Protein AF-A0A3L6UUT8-F1 (afdb_monomer_lite)

Sequence (422 aa):
MDEWQFYNRRRMTEIHDIEVSAYELAKASGDAVDSTSMFLSPALQAEKEHLIQTAFGDWNKPHFFLFVKLLARYGRSNLAAIAREMVKPYDEVARYADTFFTRGSELTDWDKIRKSIEKGESKLLEIQRLADQTALKIKRYANPYDDLVINYQGKGGKLFTEEEDRLLLCLVHTYGYGSWEKIKREIHAAPVCAFDYYLRSRSAAELGRRCDALMRICEKDNVDFDLKEKKDAALQRELADQRDELAKRIADAKAELNRNQALVDEKIMKEAKKMQAAREAKRQKKETKADVDSAKVDDALPEPVREELRQMIAQSTDKEASTIALKFCAKHVKCQLSQVLAIIQLYAAPPPRKPRSAYVLFSLAKRNQVRASMPADTGIVDLMSRLTELWLDMSEADKAPWYEAQEVDKKRYDTELEEANP

Secondary structure (DSSP, 8-state):
--GGGT--HHHHHHHHHHHHHHHHHHHHTT----TT---S-HHHHHHHHHHHHHS-TT--HHHHHHHHHHHHHH-TT-HHHHHHHHT--HHHHHHHHHHHHHHGGGSTTHHHHHHHHHHHHHHHHHHHHHHHHHHHHHTT-SSHHHH------SS--TTS-HHHHHHHHHHHHHH-TT-HHHHHHHHHH-GGGTT-HHHHH--HHHHHHHHHHHHHHHHHHHHHHHHHHHHHHHHHHHHHHHHHHHHHHHHHHHHHHHHHHHHHHHHHHHHHHHHHHHHHHHHHHHHHHHHHH-SS---PPPHHHHHHHHHHHHH-----HHHHHHHHHHH-TT--HHHHHHHHHHHSPPPPP-PPPHHHHHHHHHHHHHHHTS-TT--HHHHHHHHHHHHHHS-HHHHHHHHHHHHHHHHHHHHHHHHH--

pLDDT: mean 87.12, std 13.43, range [32.03, 97.88]

InterPro domains:
  IPR001005 SANT/Myb domain [SM00717] (55-103)
  IPR001005 SANT/Myb domain [SM00717] (156-217)
  IPR001005 SANT/Myb domain [cd00167] (160-187)
  IPR009057 Homedomain-like superfamily [SSF46689] (58-106)
  IPR009057 Homedomain-like superfamily [SSF46689] (109-230)
  IPR009071 High mobility group box domain [PF00505] (352-418)
  IPR009071 High mobility group box domain [PS50118] (352-421)
  IPR009071 High mobility group box domain [SM00398] (351-422)
  IPR015195 SLIDE domain [PF09111] (111-221)
  IPR036910 High mobility group box domain superfamily [G3DSA:1.10.30.10] (350-422)
  IPR036910 High mobility group box domain superfamily [SSF47095] (350-418)
  IPR050342 High Mobility Group Box (HMGB) [PTHR48112] (260-421)

Organism: Aphanomyces astaci (NCBI:txid112090)

Radius of gyration: 58.0 Å; chains: 1; bounding box: 136×57×154 Å

Structure (mmCIF, N/CA/C/O backbone):
data_AF-A0A3L6UUT8-F1
#
_entry.id   AF-A0A3L6UUT8-F1
#
loop_
_atom_site.group_PDB
_atom_site.id
_atom_site.type_symbol
_atom_site.label_atom_id
_atom_site.label_alt_id
_atom_site.label_comp_id
_atom_site.label_asym_id
_atom_site.label_entity_id
_atom_site.label_seq_id
_atom_site.pdbx_PDB_ins_code
_atom_site.Cartn_x
_atom_site.Cartn_y
_atom_site.Cartn_z
_atom_site.occupancy
_atom_site.B_iso_or_equiv
_atom_site.auth_seq_id
_atom_site.auth_comp_id
_atom_site.auth_asym_id
_atom_site.auth_atom_id
_atom_site.pdbx_PDB_model_num
ATOM 1 N N . MET A 1 1 ? 33.388 0.978 -29.484 1.00 87.06 1 MET A N 1
ATOM 2 C CA . MET A 1 1 ? 33.189 0.102 -28.310 1.00 87.06 1 MET A CA 1
ATOM 3 C C . MET A 1 1 ? 32.734 0.962 -27.142 1.00 87.06 1 MET A C 1
ATOM 5 O O . MET A 1 1 ? 33.565 1.487 -26.401 1.00 87.06 1 MET A O 1
ATOM 9 N N . ASP A 1 2 ? 31.428 1.151 -26.997 1.00 92.44 2 ASP A N 1
ATOM 10 C CA . ASP A 1 2 ? 30.858 1.913 -25.884 1.00 92.44 2 ASP A CA 1
ATOM 11 C C . ASP A 1 2 ? 30.925 1.122 -24.568 1.00 92.44 2 ASP A C 1
ATOM 13 O O . ASP A 1 2 ? 31.079 -0.100 -24.569 1.00 92.44 2 ASP A O 1
ATOM 17 N N . GLU A 1 3 ? 30.859 1.816 -23.430 1.00 92.75 3 GLU A N 1
ATOM 18 C CA . GLU A 1 3 ? 31.049 1.197 -22.105 1.00 92.75 3 GLU A CA 1
ATOM 19 C C . GLU A 1 3 ? 29.908 0.231 -21.748 1.00 92.75 3 GLU A C 1
ATOM 21 O O . GLU A 1 3 ? 30.152 -0.848 -21.217 1.00 92.75 3 GLU A O 1
ATOM 26 N N . TRP A 1 4 ? 28.675 0.546 -22.157 1.00 94.38 4 TRP A N 1
ATOM 27 C CA . TRP A 1 4 ? 27.485 -0.285 -21.938 1.00 94.38 4 TRP A CA 1
ATOM 28 C C . TRP A 1 4 ? 27.415 -1.529 -22.833 1.00 94.38 4 TRP A C 1
ATOM 30 O O . TRP A 1 4 ? 26.493 -2.330 -22.685 1.00 94.38 4 TRP A O 1
ATOM 40 N N . GLN A 1 5 ? 28.351 -1.696 -23.771 1.00 96.06 5 GLN A N 1
ATOM 41 C CA . GLN A 1 5 ? 28.440 -2.888 -24.622 1.00 96.06 5 GLN A CA 1
ATOM 42 C C . GLN A 1 5 ? 29.333 -3.978 -24.005 1.00 96.06 5 GLN A C 1
ATOM 44 O O . GLN A 1 5 ? 29.367 -5.099 -24.510 1.00 96.06 5 GLN A O 1
ATOM 49 N N . PHE A 1 6 ? 30.060 -3.660 -22.925 1.00 95.50 6 PHE A N 1
ATOM 50 C CA . PHE A 1 6 ? 30.899 -4.588 -22.156 1.00 95.50 6 PHE A CA 1
ATOM 51 C C . PHE A 1 6 ? 31.916 -5.396 -22.986 1.00 95.50 6 PHE A C 1
ATOM 53 O O . PHE A 1 6 ? 32.244 -6.536 -22.651 1.00 95.50 6 PHE A O 1
ATOM 60 N N . TYR A 1 7 ? 32.488 -4.806 -24.040 1.00 94.50 7 TYR A N 1
ATOM 61 C CA . TYR A 1 7 ? 33.639 -5.399 -24.732 1.00 94.50 7 TYR A CA 1
ATOM 62 C C . TYR A 1 7 ? 34.819 -5.595 -23.769 1.00 94.50 7 TYR A C 1
ATOM 64 O O . TYR A 1 7 ? 35.060 -4.758 -22.896 1.00 94.50 7 TYR A O 1
ATOM 72 N N . ASN A 1 8 ? 35.612 -6.657 -23.953 1.00 92.44 8 ASN A N 1
ATOM 73 C CA . ASN A 1 8 ? 36.935 -6.747 -23.328 1.00 92.44 8 ASN A CA 1
ATOM 74 C C . ASN A 1 8 ? 37.883 -5.779 -24.051 1.00 92.44 8 ASN A C 1
ATOM 76 O O . ASN A 1 8 ? 38.634 -6.172 -24.942 1.00 92.44 8 ASN A O 1
ATOM 80 N N . ARG A 1 9 ? 37.793 -4.490 -23.704 1.00 89.75 9 ARG A N 1
ATOM 81 C CA . ARG A 1 9 ? 38.516 -3.407 -24.386 1.00 89.75 9 ARG A CA 1
ATOM 82 C C . ARG A 1 9 ? 40.015 -3.664 -24.428 1.00 89.75 9 ARG A C 1
ATOM 84 O O . ARG A 1 9 ? 40.610 -3.506 -25.481 1.00 89.75 9 ARG A O 1
ATOM 91 N N . ARG A 1 10 ? 40.594 -4.123 -23.314 1.00 91.69 10 ARG A N 1
ATOM 92 C CA . ARG A 1 10 ? 42.024 -4.428 -23.227 1.00 91.69 10 ARG A CA 1
ATOM 93 C C . ARG A 1 10 ? 42.433 -5.456 -24.279 1.00 91.69 10 ARG A C 1
ATOM 95 O O . ARG A 1 10 ? 43.293 -5.166 -25.100 1.00 91.69 10 ARG A O 1
ATOM 102 N N . ARG A 1 11 ? 41.792 -6.629 -24.284 1.00 94.56 11 ARG A N 1
ATOM 103 C CA . ARG A 1 11 ? 42.162 -7.703 -25.211 1.00 94.56 11 ARG A CA 1
ATOM 104 C C . ARG A 1 11 ? 41.832 -7.360 -26.665 1.00 94.56 11 ARG A C 1
ATOM 106 O O . ARG A 1 11 ? 42.598 -7.697 -27.558 1.00 94.56 11 ARG A O 1
ATOM 113 N N . MET A 1 12 ? 40.731 -6.648 -26.901 1.00 92.56 12 MET A N 1
ATOM 114 C CA . MET A 1 12 ? 40.365 -6.170 -28.238 1.00 92.56 12 MET A CA 1
ATOM 115 C C . MET A 1 12 ? 41.380 -5.166 -28.795 1.00 92.56 12 MET A C 1
ATOM 117 O O . MET A 1 12 ? 41.708 -5.251 -29.974 1.00 92.56 12 MET A O 1
ATOM 121 N N . THR A 1 13 ? 41.893 -4.248 -27.970 1.00 93.25 13 THR A N 1
ATOM 122 C CA . THR A 1 13 ? 42.969 -3.330 -28.369 1.00 93.25 13 THR A CA 1
ATOM 123 C C . THR A 1 13 ? 44.267 -4.090 -28.633 1.00 93.25 13 THR A C 1
ATOM 125 O O . THR A 1 13 ? 44.859 -3.885 -29.680 1.00 93.25 13 THR A O 1
ATOM 128 N N . GLU A 1 14 ? 44.655 -5.038 -27.770 1.00 95.00 14 GLU A N 1
ATOM 129 C CA . GLU A 1 14 ? 45.845 -5.878 -27.996 1.00 95.00 14 GLU A CA 1
ATOM 130 C C . GLU A 1 14 ? 45.783 -6.622 -29.344 1.00 95.00 14 GLU A C 1
ATOM 132 O O . GLU A 1 14 ? 46.748 -6.613 -30.103 1.00 95.00 14 GLU A O 1
ATOM 137 N N . ILE A 1 15 ? 44.644 -7.248 -29.669 1.00 93.88 15 ILE A N 1
ATOM 138 C CA . ILE A 1 15 ? 44.463 -7.944 -30.954 1.00 93.88 15 ILE A CA 1
ATOM 139 C C . ILE A 1 15 ? 44.485 -6.954 -32.127 1.00 93.88 15 ILE A C 1
ATOM 141 O O . ILE A 1 15 ? 45.060 -7.262 -33.170 1.00 93.88 15 ILE A O 1
ATOM 145 N N . HIS A 1 16 ? 43.886 -5.771 -31.967 1.00 92.56 16 HIS A N 1
ATOM 146 C CA . HIS A 1 16 ? 43.905 -4.727 -32.991 1.00 92.56 16 HIS A CA 1
ATOM 147 C C . HIS A 1 16 ? 45.323 -4.211 -33.266 1.00 92.56 16 HIS A C 1
ATOM 149 O O . HIS A 1 16 ? 45.702 -4.086 -34.425 1.00 92.56 16 HIS A O 1
ATOM 155 N N . ASP A 1 17 ? 46.130 -3.985 -32.231 1.00 94.38 17 ASP A N 1
ATOM 156 C CA . ASP A 1 17 ? 47.512 -3.519 -32.376 1.00 94.38 17 ASP A CA 1
ATOM 157 C C . ASP A 1 17 ? 48.386 -4.568 -33.086 1.00 94.38 17 ASP A C 1
ATOM 159 O O . ASP A 1 17 ? 49.227 -4.220 -33.920 1.00 94.38 17 ASP A O 1
ATOM 163 N N . ILE A 1 18 ? 48.156 -5.862 -32.814 1.00 93.81 18 ILE A N 1
ATOM 164 C CA . ILE A 1 18 ? 48.806 -6.971 -33.533 1.00 93.81 18 ILE A CA 1
ATOM 165 C C . ILE A 1 18 ? 48.411 -6.959 -35.017 1.00 93.81 18 ILE A C 1
ATOM 167 O O . ILE A 1 18 ? 49.279 -7.079 -35.881 1.00 93.81 18 ILE A O 1
ATOM 171 N N . GLU A 1 19 ? 47.120 -6.798 -35.317 1.00 91.94 19 GLU A N 1
ATOM 172 C CA . GLU A 1 19 ? 46.590 -6.730 -36.686 1.00 91.94 19 GLU A CA 1
ATOM 173 C C . GLU A 1 19 ? 47.180 -5.546 -37.465 1.00 91.94 19 GLU A C 1
ATOM 175 O O . GLU A 1 19 ? 47.635 -5.717 -38.596 1.00 91.94 19 GLU A O 1
ATOM 180 N N . VAL A 1 20 ? 47.233 -4.363 -36.842 1.00 91.56 20 VAL A N 1
ATOM 181 C CA . VAL A 1 20 ? 47.824 -3.148 -37.421 1.00 91.56 20 VAL A CA 1
ATOM 182 C C . VAL A 1 20 ? 49.320 -3.336 -37.670 1.00 91.56 20 VAL A C 1
ATOM 184 O O . VAL A 1 20 ? 49.788 -3.046 -38.768 1.00 91.56 20 VAL A O 1
ATOM 187 N N . SER A 1 21 ? 50.060 -3.887 -36.704 1.00 91.56 21 SER A N 1
ATOM 188 C CA . SER A 1 21 ? 51.503 -4.134 -36.848 1.00 91.56 21 SER A CA 1
ATOM 189 C C . SER A 1 21 ? 51.807 -5.115 -37.986 1.00 91.56 21 SER A C 1
ATOM 191 O O . SER A 1 21 ? 52.730 -4.901 -38.771 1.00 91.56 21 SER A O 1
ATOM 193 N N . ALA A 1 22 ? 51.017 -6.188 -38.108 1.00 88.94 22 ALA A N 1
ATOM 194 C CA . ALA A 1 22 ? 51.156 -7.167 -39.184 1.00 88.94 22 ALA A CA 1
ATOM 195 C C . ALA A 1 22 ? 50.825 -6.563 -40.561 1.00 88.94 22 ALA A C 1
ATOM 197 O O . ALA A 1 22 ? 51.526 -6.831 -41.539 1.00 88.94 22 ALA A O 1
ATOM 198 N N . TYR A 1 23 ? 49.803 -5.707 -40.630 1.00 89.19 23 TYR A N 1
ATOM 199 C CA . TYR A 1 23 ? 49.463 -4.949 -41.833 1.00 89.19 23 TYR A CA 1
ATOM 200 C C . TYR A 1 23 ? 50.581 -3.980 -42.250 1.00 89.19 23 TYR A C 1
ATOM 202 O O . TYR A 1 23 ? 50.955 -3.935 -43.424 1.00 89.19 23 TYR A O 1
ATOM 210 N N . GLU A 1 24 ? 51.141 -3.218 -41.307 1.00 89.56 24 GLU A N 1
ATOM 211 C CA . GLU A 1 24 ? 52.233 -2.278 -41.582 1.00 89.56 24 GLU A CA 1
ATOM 212 C C . GLU A 1 24 ? 53.485 -2.993 -42.098 1.00 89.56 24 GLU A C 1
ATOM 214 O O . GLU A 1 24 ? 54.117 -2.510 -43.041 1.00 89.56 24 GLU A O 1
ATOM 219 N N . LEU A 1 25 ? 53.802 -4.166 -41.540 1.00 88.31 25 LEU A N 1
ATOM 220 C CA . LEU A 1 25 ? 54.904 -5.005 -42.001 1.00 88.31 25 LEU A CA 1
ATOM 221 C C . LEU A 1 25 ? 54.686 -5.490 -43.443 1.00 88.31 25 LEU A C 1
ATOM 223 O O . LEU A 1 25 ? 55.562 -5.293 -44.280 1.00 88.31 25 LEU A O 1
ATOM 227 N N . ALA A 1 26 ? 53.510 -6.046 -43.759 1.00 86.38 26 ALA A N 1
ATOM 228 C CA . ALA A 1 26 ? 53.176 -6.507 -45.113 1.00 86.38 26 ALA A CA 1
ATOM 229 C C . ALA A 1 26 ? 53.244 -5.364 -46.144 1.00 86.38 26 ALA A C 1
ATOM 231 O O . ALA A 1 26 ? 53.819 -5.502 -47.226 1.00 86.38 26 ALA A O 1
ATOM 232 N N . LYS A 1 27 ? 52.733 -4.183 -45.772 1.00 86.94 27 LYS A N 1
ATOM 233 C CA . LYS A 1 27 ? 52.814 -2.974 -46.599 1.00 86.94 27 LYS A CA 1
ATOM 234 C C . LYS A 1 27 ? 54.262 -2.524 -46.827 1.00 86.94 27 LYS A C 1
ATOM 236 O O . LYS A 1 27 ? 54.598 -2.115 -47.936 1.00 86.94 27 LYS A O 1
ATOM 241 N N . ALA A 1 28 ? 55.112 -2.580 -45.800 1.00 87.38 28 ALA A N 1
ATOM 242 C CA . ALA A 1 28 ? 56.527 -2.217 -45.901 1.00 87.38 28 ALA A CA 1
ATOM 243 C C . ALA A 1 28 ? 57.342 -3.223 -46.736 1.00 87.38 28 ALA A C 1
ATOM 245 O O . ALA A 1 28 ? 58.278 -2.824 -47.426 1.00 87.38 28 ALA A O 1
ATOM 246 N N . SER A 1 29 ? 56.965 -4.504 -46.713 1.00 86.06 29 SER A N 1
ATOM 247 C CA . SER A 1 29 ? 57.565 -5.573 -47.521 1.00 86.06 29 SER A CA 1
ATOM 248 C C . SER A 1 29 ? 57.166 -5.537 -49.003 1.00 86.06 29 SER A C 1
ATOM 250 O O . SER A 1 29 ? 57.769 -6.246 -49.806 1.00 86.06 29 SER A O 1
ATOM 252 N N . GLY A 1 30 ? 56.212 -4.679 -49.387 1.00 78.69 30 GLY A N 1
ATOM 253 C CA . GLY A 1 30 ? 55.744 -4.541 -50.768 1.00 78.69 30 GLY A CA 1
ATOM 254 C C . GLY A 1 30 ? 54.714 -5.594 -51.182 1.00 78.69 30 GLY A C 1
ATOM 255 O O . GLY A 1 30 ? 54.461 -5.749 -52.378 1.00 78.69 30 GLY A O 1
ATOM 256 N N . ASP A 1 31 ? 54.116 -6.301 -50.219 1.00 77.75 31 ASP A N 1
ATOM 257 C CA . ASP A 1 31 ? 53.058 -7.269 -50.489 1.00 77.75 31 ASP A CA 1
ATOM 258 C C . ASP A 1 31 ? 51.802 -6.555 -51.011 1.00 77.75 31 ASP A C 1
ATOM 260 O O . ASP A 1 31 ? 51.437 -5.462 -50.564 1.00 77.75 31 ASP A O 1
ATOM 264 N N . ALA A 1 32 ? 51.114 -7.175 -51.973 1.00 73.12 32 ALA A N 1
ATOM 265 C CA . ALA A 1 32 ? 49.849 -6.664 -52.485 1.00 73.12 32 ALA A CA 1
ATOM 266 C C . ALA A 1 32 ? 48.763 -6.815 -51.410 1.00 73.12 32 ALA A C 1
ATOM 268 O O . ALA A 1 32 ? 48.206 -7.895 -51.214 1.00 73.12 32 ALA A O 1
ATOM 269 N N . VAL A 1 33 ? 48.475 -5.724 -50.703 1.00 76.31 33 VAL A N 1
ATOM 270 C CA . VAL A 1 33 ? 47.395 -5.673 -49.719 1.00 76.31 33 VAL A CA 1
ATOM 271 C C . VAL A 1 33 ? 46.068 -5.412 -50.432 1.00 76.31 33 VAL A C 1
ATOM 273 O O . VAL A 1 33 ? 45.851 -4.330 -50.977 1.00 76.31 33 VAL A O 1
ATOM 276 N N . ASP A 1 34 ? 45.180 -6.403 -50.415 1.00 73.12 34 ASP A N 1
ATOM 277 C CA . ASP A 1 34 ? 43.788 -6.295 -50.861 1.00 73.12 34 ASP A CA 1
ATOM 278 C C . ASP A 1 34 ? 42.843 -6.277 -49.643 1.00 73.12 34 ASP A C 1
ATOM 280 O O . ASP A 1 34 ? 43.190 -6.690 -48.538 1.00 73.12 34 ASP A O 1
ATOM 284 N N . SER A 1 35 ? 41.613 -5.821 -49.860 1.00 68.50 35 SER A N 1
ATOM 285 C CA . SER A 1 35 ? 40.460 -5.949 -48.970 1.00 68.50 35 SER A CA 1
ATOM 286 C C . SER A 1 35 ? 40.208 -7.366 -48.426 1.00 68.50 35 SER A C 1
ATOM 288 O O . SER A 1 35 ? 39.592 -7.494 -47.369 1.00 68.50 35 SER A O 1
ATOM 290 N N . THR A 1 36 ? 40.700 -8.417 -49.094 1.00 69.62 36 THR A N 1
ATOM 291 C CA . THR A 1 36 ? 40.561 -9.822 -48.663 1.00 69.62 36 THR A CA 1
ATOM 292 C C . THR A 1 36 ? 41.741 -10.325 -47.810 1.00 69.62 36 THR A C 1
ATOM 294 O O . THR A 1 36 ? 41.725 -11.461 -47.336 1.00 69.62 36 THR A O 1
ATOM 297 N N . SER A 1 37 ? 42.788 -9.520 -47.605 1.00 76.31 37 SER A N 1
ATOM 298 C CA . SER A 1 37 ? 43.981 -9.937 -46.859 1.00 76.31 37 SER A CA 1
ATOM 299 C C . SER A 1 37 ? 43.692 -10.089 -45.356 1.00 76.31 37 SER A C 1
ATOM 301 O O . SER A 1 37 ? 43.213 -9.163 -44.704 1.00 76.31 37 SER A O 1
ATOM 303 N N . MET A 1 38 ? 44.017 -11.257 -44.788 1.00 79.31 38 MET A N 1
ATOM 304 C CA . MET A 1 38 ? 43.925 -11.525 -43.346 1.00 79.31 38 MET A CA 1
ATOM 305 C C . MET A 1 38 ? 45.294 -11.357 -42.680 1.00 79.31 38 MET A C 1
ATOM 307 O O . MET A 1 38 ? 46.233 -12.080 -43.003 1.00 79.31 38 MET A O 1
ATOM 311 N N . PHE A 1 39 ? 45.392 -10.430 -41.725 1.00 85.31 39 PHE A N 1
ATOM 312 C CA . PHE A 1 39 ? 46.646 -10.097 -41.024 1.00 85.31 39 PHE A CA 1
ATOM 313 C C . PHE A 1 39 ? 46.777 -10.756 -39.646 1.00 85.31 39 PHE A C 1
ATOM 315 O O . PHE A 1 39 ? 47.834 -10.705 -39.021 1.00 85.31 39 PHE A O 1
ATOM 322 N N . LEU A 1 40 ? 45.707 -11.395 -39.173 1.00 89.94 40 LEU A N 1
ATOM 323 C CA . LEU A 1 40 ? 45.692 -12.156 -37.931 1.00 89.94 40 LEU A CA 1
ATOM 324 C C . LEU A 1 40 ? 45.882 -13.647 -38.203 1.00 89.94 40 LEU A C 1
ATOM 326 O O . LEU A 1 40 ? 45.413 -14.184 -39.207 1.00 89.94 40 LEU A O 1
ATOM 330 N N . SER A 1 41 ? 46.527 -14.338 -37.261 1.00 91.06 41 SER A N 1
ATOM 331 C CA . SER A 1 41 ? 46.564 -15.800 -37.285 1.00 91.06 41 SER A CA 1
ATOM 332 C C . SER A 1 41 ? 45.145 -16.370 -37.130 1.00 91.06 41 SER A C 1
ATOM 334 O O . SER A 1 41 ? 44.310 -15.742 -36.472 1.00 91.06 41 SER A O 1
ATOM 336 N N . PRO A 1 42 ? 44.853 -17.579 -37.652 1.00 91.94 42 PRO A N 1
ATOM 337 C CA . PRO A 1 42 ? 43.530 -18.192 -37.508 1.00 91.94 42 PRO A CA 1
ATOM 338 C C . PRO A 1 42 ? 43.053 -18.276 -36.050 1.00 91.94 42 PRO A C 1
ATOM 340 O O . PRO A 1 42 ? 41.876 -18.072 -35.767 1.00 91.94 42 PRO A O 1
ATOM 343 N N . ALA A 1 43 ? 43.979 -18.512 -35.114 1.00 92.50 43 ALA A N 1
ATOM 344 C CA . ALA A 1 43 ? 43.684 -18.539 -33.685 1.00 92.50 43 ALA A CA 1
ATOM 345 C C . ALA A 1 43 ? 43.280 -17.158 -33.136 1.00 92.50 43 ALA A C 1
ATOM 347 O O . ALA A 1 43 ? 42.288 -17.056 -32.418 1.00 92.50 43 ALA A O 1
ATOM 348 N N . LEU A 1 44 ? 44.006 -16.091 -33.496 1.00 92.44 44 LEU A N 1
ATOM 349 C CA . LEU A 1 44 ? 43.681 -14.725 -33.066 1.00 92.44 44 LEU A CA 1
ATOM 350 C C . LEU A 1 44 ? 42.404 -14.202 -33.728 1.00 92.44 44 LEU A C 1
ATOM 352 O O . LEU A 1 44 ? 41.642 -13.475 -33.095 1.00 92.44 44 LEU A O 1
ATOM 356 N N . GLN A 1 45 ? 42.139 -14.597 -34.975 1.00 92.56 45 GLN A N 1
ATOM 357 C CA . GLN A 1 45 ? 40.889 -14.268 -35.651 1.00 92.56 45 GLN A CA 1
ATOM 358 C C . GLN A 1 45 ? 39.689 -14.915 -34.945 1.00 92.56 45 GLN A C 1
ATOM 360 O O . GLN A 1 45 ? 38.699 -14.234 -34.684 1.00 92.56 45 GLN A O 1
ATOM 365 N N . ALA A 1 46 ? 39.792 -16.200 -34.585 1.00 93.75 46 ALA A N 1
ATOM 366 C CA . ALA A 1 46 ? 38.752 -16.896 -33.831 1.00 93.75 46 ALA A CA 1
ATOM 367 C C . ALA A 1 46 ? 38.542 -16.276 -32.436 1.00 93.75 46 ALA A C 1
ATOM 369 O O . ALA A 1 46 ? 37.406 -16.114 -31.994 1.00 93.75 46 ALA A O 1
ATOM 370 N N . GLU A 1 47 ? 39.622 -15.870 -31.757 1.00 94.25 47 GLU A N 1
ATOM 371 C CA . GLU A 1 47 ? 39.537 -15.159 -30.476 1.00 94.25 47 GLU A CA 1
ATOM 372 C C . GLU A 1 47 ? 38.829 -13.802 -30.623 1.00 94.25 47 GLU A C 1
ATOM 374 O O . GLU A 1 47 ? 37.926 -13.490 -29.844 1.00 94.25 47 GLU A O 1
ATOM 379 N N . LYS A 1 48 ? 39.191 -13.010 -31.642 1.00 92.44 48 LYS A N 1
ATOM 380 C CA . LYS A 1 48 ? 38.549 -11.726 -31.965 1.00 92.44 48 LYS A CA 1
ATOM 381 C C . LYS A 1 48 ? 37.052 -11.902 -32.198 1.00 92.44 48 LYS A C 1
ATOM 383 O O . LYS A 1 48 ? 36.252 -11.161 -31.631 1.00 92.44 48 LYS A O 1
ATOM 388 N N . GLU A 1 49 ? 36.671 -12.894 -32.997 1.00 93.44 49 GLU A N 1
ATOM 389 C CA . GLU A 1 49 ? 35.270 -13.195 -33.283 1.00 93.44 49 GLU A CA 1
ATOM 390 C C . GLU A 1 49 ? 34.512 -13.622 -32.018 1.00 93.44 49 GLU A C 1
ATOM 392 O O . GLU A 1 49 ? 33.441 -13.084 -31.734 1.00 93.44 49 GLU A O 1
ATOM 397 N N . HIS A 1 50 ? 35.103 -14.487 -31.192 1.00 93.88 50 HIS A N 1
ATOM 398 C CA . HIS A 1 50 ? 34.522 -14.894 -29.913 1.00 93.88 50 HIS A CA 1
ATOM 399 C C . HIS A 1 50 ? 34.324 -13.706 -28.950 1.00 93.88 50 HIS A C 1
ATOM 401 O O . HIS A 1 50 ? 33.271 -13.576 -28.317 1.00 93.88 50 HIS A O 1
ATOM 407 N N . LEU A 1 51 ? 35.304 -12.800 -28.848 1.00 92.56 51 LEU A N 1
ATOM 408 C CA . LEU A 1 51 ? 35.205 -11.591 -28.020 1.00 92.56 51 LEU A CA 1
ATOM 409 C C . LEU A 1 51 ? 34.113 -10.635 -28.512 1.00 92.56 51 LEU A C 1
ATOM 411 O O . LEU A 1 51 ? 33.435 -10.013 -27.692 1.00 92.56 51 LEU A O 1
ATOM 415 N N . ILE A 1 52 ? 33.920 -10.535 -29.830 1.00 92.00 52 ILE A N 1
ATOM 416 C CA . ILE A 1 52 ? 32.841 -9.744 -30.429 1.00 92.00 52 ILE A CA 1
ATOM 417 C C . ILE A 1 52 ? 31.477 -10.380 -30.135 1.00 92.00 52 ILE A C 1
ATOM 419 O O . ILE A 1 52 ? 30.566 -9.662 -29.727 1.00 92.00 52 ILE A O 1
ATOM 423 N N . GLN A 1 53 ? 31.344 -11.702 -30.284 1.00 89.81 53 GLN A N 1
ATOM 424 C CA . GLN A 1 53 ? 30.097 -12.438 -30.032 1.00 89.81 53 GLN A CA 1
ATOM 425 C C . GLN A 1 53 ? 29.678 -12.425 -28.554 1.00 89.81 53 GLN A C 1
ATOM 427 O O . GLN A 1 53 ? 28.488 -12.404 -28.244 1.00 89.81 53 GLN A O 1
ATOM 432 N N . THR A 1 54 ? 30.648 -12.431 -27.635 1.00 89.56 54 THR A N 1
ATOM 433 C CA . THR A 1 54 ? 30.388 -12.386 -26.185 1.00 89.56 54 THR A CA 1
ATOM 434 C C . THR A 1 54 ? 29.950 -10.9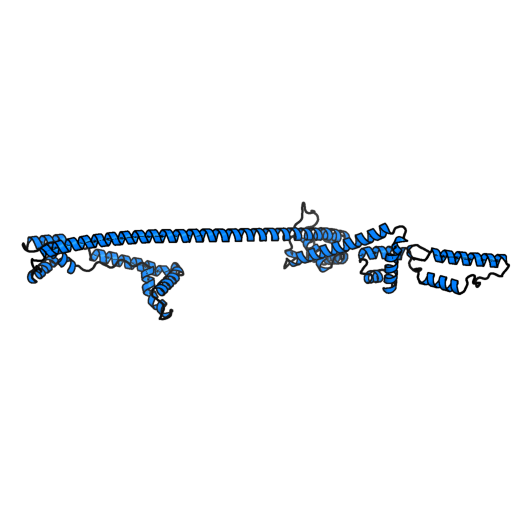89 -25.722 1.00 89.56 54 THR A C 1
ATOM 436 O O . THR A 1 54 ? 29.283 -10.852 -24.697 1.00 89.56 54 THR A O 1
ATOM 439 N N . ALA A 1 55 ? 30.319 -9.941 -26.463 1.00 93.44 55 ALA A N 1
ATOM 440 C CA . ALA A 1 55 ? 29.949 -8.564 -26.162 1.00 93.44 55 ALA A CA 1
ATOM 441 C C . ALA A 1 55 ? 28.526 -8.219 -26.637 1.00 93.44 55 ALA A C 1
ATOM 443 O O . ALA A 1 55 ? 27.885 -8.941 -27.397 1.00 93.44 55 ALA A O 1
ATOM 444 N N . PHE A 1 56 ? 28.025 -7.062 -26.208 1.00 95.50 56 PHE A N 1
ATOM 445 C CA . PHE A 1 56 ? 26.674 -6.598 -26.523 1.00 95.50 56 PHE A CA 1
ATOM 446 C C . PHE A 1 56 ? 26.692 -5.523 -27.612 1.00 95.50 56 PHE A C 1
ATOM 448 O O . PHE A 1 56 ? 26.271 -4.389 -27.387 1.00 95.50 56 PHE A O 1
ATOM 455 N N . GLY A 1 57 ? 27.193 -5.868 -28.802 1.00 92.62 57 GLY A N 1
ATOM 456 C CA . GLY A 1 57 ? 27.304 -4.932 -29.930 1.00 92.62 57 GLY A CA 1
ATOM 457 C C . GLY A 1 57 ? 25.976 -4.273 -30.324 1.00 92.62 57 GLY A C 1
ATOM 458 O O . GLY A 1 57 ? 25.937 -3.070 -30.582 1.00 92.62 57 GLY A O 1
ATOM 459 N N . ASP A 1 58 ? 24.872 -5.019 -30.241 1.00 92.00 58 ASP A N 1
ATOM 460 C CA . ASP A 1 58 ? 23.520 -4.550 -30.591 1.00 92.00 58 ASP A CA 1
ATOM 461 C C . ASP A 1 58 ? 22.867 -3.652 -29.518 1.00 92.00 58 ASP A C 1
ATOM 463 O O . ASP A 1 58 ? 21.740 -3.159 -29.673 1.00 92.00 58 ASP A O 1
ATOM 467 N N . TRP A 1 59 ? 23.554 -3.424 -28.394 1.00 95.75 59 TRP A N 1
ATOM 468 C CA . TRP A 1 59 ? 23.086 -2.543 -27.330 1.00 95.75 59 TRP A CA 1
ATOM 469 C C . TRP A 1 59 ? 23.557 -1.115 -27.578 1.00 95.75 59 TRP A C 1
ATOM 471 O O . TRP A 1 59 ? 24.705 -0.743 -27.337 1.00 95.75 59 TRP A O 1
ATOM 481 N N . ASN A 1 60 ? 22.630 -0.292 -28.061 1.00 95.19 60 ASN A N 1
ATOM 482 C CA . ASN A 1 60 ? 22.847 1.134 -28.249 1.00 95.19 60 ASN A CA 1
ATOM 483 C C . ASN A 1 60 ? 22.575 1.928 -26.955 1.00 95.19 60 ASN A C 1
ATOM 485 O O . ASN A 1 60 ? 21.998 1.434 -25.981 1.00 95.19 60 ASN A O 1
ATOM 489 N N . LYS A 1 61 ? 22.969 3.204 -26.966 1.00 95.44 61 LYS A N 1
ATOM 490 C CA . LYS A 1 61 ? 22.804 4.124 -25.833 1.00 95.44 61 LYS A CA 1
ATOM 491 C C . LYS A 1 61 ? 21.340 4.240 -25.347 1.00 95.44 61 LYS A C 1
ATOM 493 O O . LYS A 1 61 ? 21.124 4.156 -24.137 1.00 95.44 61 LYS A O 1
ATOM 498 N N . PRO A 1 62 ? 20.320 4.387 -26.223 1.00 96.50 62 PRO A N 1
ATOM 499 C CA . PRO A 1 62 ? 18.916 4.327 -25.808 1.00 96.50 62 PRO A CA 1
ATOM 500 C C . PRO A 1 62 ? 18.511 3.031 -25.092 1.00 96.50 62 PRO A C 1
ATOM 502 O O . PRO A 1 62 ? 17.842 3.109 -24.062 1.00 96.50 62 PRO A O 1
ATOM 505 N N . HIS A 1 63 ? 18.926 1.860 -25.590 1.00 96.88 63 HIS A N 1
ATOM 506 C CA . HIS A 1 63 ? 18.628 0.567 -24.961 1.00 96.88 63 HIS A CA 1
ATOM 507 C C . HIS A 1 63 ? 19.206 0.494 -23.550 1.00 96.88 63 HIS A C 1
ATOM 509 O O . HIS A 1 63 ? 18.503 0.087 -22.629 1.00 96.88 63 HIS A O 1
ATOM 515 N N . PHE A 1 64 ? 20.444 0.951 -23.364 1.00 97.38 64 PHE A N 1
ATOM 516 C CA . PHE A 1 64 ? 21.085 1.001 -22.054 1.00 97.38 64 PHE A CA 1
ATOM 517 C C . PHE A 1 64 ? 20.310 1.870 -21.052 1.00 97.38 64 PHE A C 1
ATOM 519 O O . PHE A 1 64 ? 19.953 1.407 -19.967 1.00 97.38 64 PHE A O 1
ATOM 526 N N . PHE A 1 65 ? 19.991 3.118 -21.410 1.00 96.94 65 PHE A N 1
ATOM 527 C CA . PHE A 1 65 ? 19.252 4.000 -20.500 1.00 96.94 65 PHE A CA 1
ATOM 528 C C . PHE A 1 65 ? 17.823 3.521 -20.247 1.00 96.94 65 PHE A C 1
ATOM 530 O O . PHE A 1 65 ? 17.317 3.675 -19.132 1.00 96.94 65 PHE A O 1
ATOM 537 N N . LEU A 1 66 ? 17.177 2.923 -21.252 1.00 97.56 66 LEU A N 1
ATOM 538 C CA . LEU A 1 66 ? 15.885 2.274 -21.073 1.00 97.56 66 LEU A CA 1
ATOM 539 C C . LEU A 1 66 ? 16.005 1.114 -20.081 1.00 97.56 66 LEU A C 1
ATOM 541 O O . LEU A 1 66 ? 15.251 1.083 -19.117 1.00 97.56 66 LEU A O 1
ATOM 545 N N . PHE A 1 67 ? 16.982 0.223 -20.243 1.00 97.88 67 PHE A N 1
ATOM 546 C CA . PHE A 1 67 ? 17.224 -0.892 -19.329 1.00 97.88 67 PHE A CA 1
ATOM 547 C C . PHE A 1 67 ? 17.420 -0.425 -17.880 1.00 97.88 67 PHE A C 1
ATOM 549 O O . PHE A 1 67 ? 16.716 -0.895 -16.987 1.00 97.88 67 PHE A O 1
ATOM 556 N N . VAL A 1 68 ? 18.277 0.576 -17.646 1.00 97.44 68 VAL A N 1
ATOM 557 C CA . VAL A 1 68 ? 18.484 1.172 -16.312 1.00 97.44 68 VAL A CA 1
ATOM 558 C C . VAL A 1 68 ? 17.182 1.752 -15.742 1.00 97.44 68 VAL A C 1
ATOM 560 O O . VAL A 1 68 ? 16.856 1.536 -14.573 1.00 97.44 68 VAL A O 1
ATOM 563 N N . LYS A 1 69 ? 16.401 2.465 -16.564 1.00 97.12 69 LYS A N 1
ATOM 564 C CA . LYS A 1 69 ? 15.097 3.014 -16.163 1.00 97.12 69 LYS A CA 1
ATOM 565 C C . LYS A 1 69 ? 14.104 1.908 -15.794 1.00 97.12 69 LYS A C 1
ATOM 567 O O . LYS A 1 69 ? 13.345 2.069 -14.840 1.00 97.12 69 LYS A O 1
ATOM 572 N N . LEU A 1 70 ? 14.090 0.807 -16.540 1.00 97.31 70 LEU A N 1
ATOM 573 C CA . LEU A 1 70 ? 13.184 -0.315 -16.312 1.00 97.31 70 LEU A CA 1
ATOM 574 C C . LEU A 1 70 ? 13.586 -1.144 -15.091 1.00 97.31 70 LEU A C 1
ATOM 576 O O . LEU A 1 70 ? 12.698 -1.556 -14.348 1.00 97.31 70 LEU A O 1
ATOM 580 N N . LEU A 1 71 ? 14.884 -1.292 -14.809 1.00 97.25 71 LEU A N 1
ATOM 581 C CA . LEU A 1 71 ? 15.372 -1.851 -13.544 1.00 97.25 71 LEU A CA 1
ATOM 582 C C . LEU A 1 71 ? 14.860 -1.047 -12.345 1.00 97.25 71 LEU A C 1
ATOM 584 O O . LEU A 1 71 ? 14.352 -1.625 -11.391 1.00 97.25 71 LEU A O 1
ATOM 588 N N . ALA A 1 72 ? 14.912 0.286 -12.413 1.00 95.69 72 ALA A N 1
ATOM 589 C CA . ALA A 1 72 ? 14.377 1.141 -11.352 1.00 95.69 72 ALA A CA 1
ATOM 590 C C . ALA A 1 72 ? 12.838 1.075 -11.227 1.00 95.69 72 ALA A C 1
ATOM 592 O O . ALA A 1 72 ? 12.297 1.375 -10.166 1.00 95.69 72 ALA A O 1
ATOM 593 N N . ARG A 1 73 ? 12.119 0.712 -12.298 1.00 93.69 73 ARG A N 1
ATOM 594 C CA . ARG A 1 73 ? 10.647 0.646 -12.328 1.00 93.69 73 ARG A CA 1
ATOM 595 C C . ARG A 1 73 ? 10.097 -0.703 -11.868 1.00 93.69 73 ARG A C 1
ATOM 597 O O . ARG A 1 73 ? 9.123 -0.730 -11.124 1.00 93.69 73 ARG A O 1
ATOM 604 N N . TYR A 1 74 ? 10.672 -1.798 -12.359 1.00 95.06 74 TYR A N 1
ATOM 605 C CA . TYR A 1 74 ? 10.184 -3.162 -12.129 1.00 95.06 74 TYR A CA 1
ATOM 606 C C . TYR A 1 74 ? 11.010 -3.941 -11.101 1.00 95.06 74 TYR A C 1
ATOM 608 O O . TYR A 1 74 ? 10.570 -4.998 -10.652 1.00 95.06 74 TYR A O 1
ATOM 616 N N . GLY A 1 75 ? 12.176 -3.419 -10.719 1.00 95.06 75 GLY A N 1
ATOM 617 C CA . GLY A 1 75 ? 13.140 -4.091 -9.857 1.00 95.06 75 GLY A CA 1
ATOM 618 C C . GLY A 1 75 ? 14.019 -5.087 -10.613 1.00 95.06 75 GLY A C 1
ATOM 619 O O . GLY A 1 75 ? 13.666 -5.584 -11.687 1.00 95.06 75 GLY A O 1
ATOM 620 N N . ARG A 1 76 ? 15.177 -5.410 -10.028 1.00 94.50 76 ARG A N 1
ATOM 621 C CA . 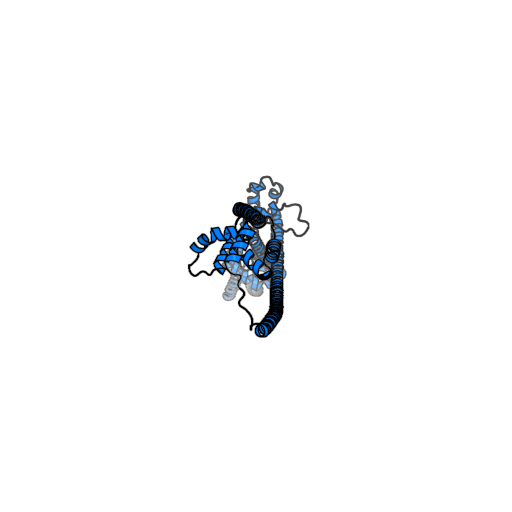ARG A 1 76 ? 16.168 -6.321 -10.627 1.00 94.50 76 ARG A CA 1
ATOM 622 C C . ARG A 1 76 ? 15.686 -7.764 -10.807 1.00 94.50 76 ARG A C 1
ATOM 624 O O . ARG A 1 76 ? 16.254 -8.495 -11.607 1.00 94.50 76 ARG A O 1
ATOM 631 N N . SER A 1 77 ? 14.652 -8.181 -10.075 1.00 93.12 77 SER A N 1
ATOM 632 C CA . SER A 1 77 ? 14.110 -9.544 -10.124 1.00 93.12 77 SER A CA 1
ATOM 633 C C . SER A 1 77 ? 13.133 -9.773 -11.280 1.00 93.12 77 SER A C 1
ATOM 635 O O . SER A 1 77 ? 12.989 -10.900 -11.748 1.00 93.12 77 SER A O 1
ATOM 637 N N . ASN A 1 78 ? 12.465 -8.728 -11.778 1.00 96.00 78 ASN A N 1
ATOM 638 C CA . ASN A 1 78 ? 11.415 -8.860 -12.789 1.00 96.00 78 ASN A CA 1
ATOM 639 C C . ASN A 1 78 ? 11.938 -8.600 -14.209 1.00 96.00 78 ASN A C 1
ATOM 641 O O . ASN A 1 78 ? 11.446 -7.737 -14.942 1.00 96.00 78 ASN A O 1
ATOM 645 N N . LEU A 1 79 ? 12.937 -9.384 -14.618 1.00 97.25 79 LEU A N 1
ATOM 646 C CA . LEU A 1 79 ? 13.549 -9.273 -15.945 1.00 97.25 79 LEU A CA 1
ATOM 647 C C . LEU A 1 79 ? 12.557 -9.568 -17.083 1.00 97.25 79 LEU A C 1
ATOM 649 O O . LEU A 1 79 ? 12.702 -9.033 -18.176 1.00 97.25 79 LEU A O 1
ATOM 653 N N . ALA A 1 80 ? 11.505 -10.352 -16.827 1.00 97.56 80 ALA A N 1
ATOM 654 C CA . ALA A 1 80 ? 10.461 -10.636 -17.811 1.00 97.56 80 ALA A CA 1
ATOM 655 C C . ALA A 1 80 ? 9.657 -9.381 -18.200 1.00 97.56 80 ALA A C 1
ATOM 657 O O . ALA A 1 80 ? 9.345 -9.185 -19.377 1.00 97.56 80 ALA A O 1
ATOM 658 N N . ALA A 1 81 ? 9.332 -8.510 -17.237 1.00 96.62 81 ALA A N 1
ATOM 659 C CA . ALA A 1 81 ? 8.682 -7.233 -17.529 1.00 96.62 81 ALA A CA 1
ATOM 660 C C . ALA A 1 81 ? 9.611 -6.285 -18.300 1.00 96.62 81 ALA A C 1
ATOM 662 O O . ALA A 1 81 ? 9.167 -5.636 -19.247 1.00 96.62 81 ALA A O 1
ATOM 663 N N . ILE A 1 82 ? 10.899 -6.265 -17.938 1.00 97.69 82 ILE A N 1
ATOM 664 C CA . ILE A 1 82 ? 11.923 -5.475 -18.631 1.00 97.69 82 ILE A CA 1
ATOM 665 C C . ILE A 1 82 ? 12.056 -5.938 -20.085 1.00 97.69 82 ILE A C 1
ATOM 667 O O . ILE A 1 82 ? 11.939 -5.121 -20.991 1.00 97.69 82 ILE A O 1
ATOM 671 N N . ALA A 1 83 ? 12.215 -7.243 -20.319 1.00 97.69 83 ALA A N 1
ATOM 672 C CA . ALA A 1 83 ? 12.336 -7.823 -21.655 1.00 97.69 83 ALA A CA 1
ATOM 673 C C . ALA A 1 83 ? 11.131 -7.499 -22.548 1.00 97.69 83 ALA A C 1
ATOM 675 O O . ALA A 1 83 ? 11.299 -7.094 -23.699 1.00 97.69 83 ALA A O 1
ATOM 676 N N . ARG A 1 84 ? 9.915 -7.580 -21.990 1.00 97.44 84 ARG A N 1
ATOM 677 C CA . ARG A 1 84 ? 8.681 -7.214 -22.696 1.00 97.44 84 ARG A CA 1
ATOM 678 C C . ARG A 1 84 ? 8.667 -5.747 -23.126 1.00 97.44 84 ARG A C 1
ATOM 680 O O . ARG A 1 84 ? 8.304 -5.465 -24.261 1.00 97.44 84 ARG A O 1
ATOM 687 N N . GLU A 1 85 ? 9.043 -4.821 -22.243 1.00 96.25 85 GLU A N 1
ATOM 688 C CA . GLU A 1 85 ? 9.029 -3.380 -22.550 1.00 96.25 85 GLU A CA 1
ATOM 689 C C . GLU A 1 85 ? 10.206 -2.955 -23.443 1.00 96.25 85 GLU A C 1
ATOM 691 O O . GLU A 1 85 ? 10.069 -2.028 -24.236 1.00 96.25 85 GLU A O 1
ATOM 696 N N . MET A 1 86 ? 11.337 -3.662 -23.376 1.00 95.38 86 MET A N 1
ATOM 697 C CA . MET A 1 86 ? 12.466 -3.471 -24.292 1.00 95.38 86 MET A CA 1
ATOM 698 C C . MET A 1 86 ? 12.258 -4.112 -25.666 1.00 95.38 86 MET A C 1
ATOM 700 O O . MET A 1 86 ? 13.045 -3.840 -26.569 1.00 95.38 86 MET A O 1
ATOM 704 N N . VAL A 1 87 ? 11.237 -4.963 -25.820 1.00 96.06 87 VAL A N 1
ATOM 705 C CA . VAL A 1 87 ? 10.994 -5.754 -27.036 1.00 96.06 87 VAL A CA 1
ATOM 706 C C . VAL A 1 87 ? 12.247 -6.563 -27.416 1.00 96.06 87 VAL A C 1
ATOM 708 O O . VAL A 1 87 ? 12.683 -6.593 -28.563 1.00 96.06 87 VAL A O 1
ATOM 711 N N . LYS A 1 88 ? 12.856 -7.207 -26.412 1.00 95.44 88 LYS A N 1
ATOM 712 C CA . LYS A 1 88 ? 14.029 -8.080 -26.561 1.00 95.44 88 LYS A CA 1
ATOM 713 C C . LYS A 1 88 ? 13.752 -9.460 -25.956 1.00 95.44 88 LYS A C 1
ATOM 715 O O . LYS A 1 88 ? 12.964 -9.551 -25.011 1.00 95.44 88 LYS A O 1
ATOM 720 N N . PRO A 1 89 ? 14.378 -10.536 -26.464 1.00 97.06 89 PRO A N 1
ATOM 721 C CA . PRO A 1 89 ? 14.260 -11.864 -25.871 1.00 97.06 89 PRO A CA 1
ATOM 722 C C . PRO A 1 89 ? 14.686 -11.868 -24.400 1.00 97.06 89 PRO A C 1
ATOM 724 O O . PRO A 1 89 ? 15.644 -11.192 -24.020 1.00 97.06 89 PRO A O 1
ATOM 727 N N . TYR A 1 90 ? 13.996 -12.662 -23.579 1.00 97.50 90 TYR A N 1
ATOM 728 C CA . TYR A 1 90 ? 14.302 -12.777 -22.151 1.00 97.50 90 TYR A CA 1
ATOM 729 C C . TYR A 1 90 ? 15.758 -13.188 -21.908 1.00 97.50 90 TYR A C 1
ATOM 731 O O . TYR A 1 90 ? 16.432 -12.550 -21.107 1.00 97.50 90 TYR A O 1
ATOM 739 N N . ASP A 1 91 ? 16.255 -14.181 -22.648 1.00 96.69 91 ASP A N 1
ATOM 740 C CA . ASP A 1 91 ? 17.615 -14.707 -22.479 1.00 96.69 91 ASP A CA 1
ATOM 741 C C . ASP A 1 91 ? 18.689 -13.648 -22.771 1.00 96.69 91 ASP A C 1
ATOM 743 O O . ASP A 1 91 ? 19.704 -13.577 -22.079 1.00 96.69 91 ASP A O 1
ATOM 747 N N . GLU A 1 92 ? 18.450 -12.773 -23.756 1.00 95.94 92 GLU A N 1
ATOM 748 C CA . GLU A 1 92 ? 19.353 -11.660 -24.069 1.00 95.94 92 GLU A CA 1
ATOM 749 C C . GLU A 1 92 ? 19.391 -10.648 -22.918 1.00 95.94 92 GLU A C 1
ATOM 751 O O . GLU A 1 92 ? 20.469 -10.242 -22.481 1.00 95.94 92 GLU A O 1
ATOM 756 N N . VAL A 1 93 ? 18.221 -10.267 -22.395 1.00 97.50 93 VAL A N 1
ATOM 757 C CA . VAL A 1 93 ? 18.110 -9.323 -21.273 1.00 97.50 93 VAL A CA 1
ATOM 758 C C . VAL A 1 93 ? 18.668 -9.922 -19.984 1.00 97.50 93 VAL A C 1
ATOM 760 O O . VAL A 1 93 ? 19.312 -9.207 -19.223 1.00 97.50 93 VAL A O 1
ATOM 763 N N . ALA A 1 94 ? 18.476 -11.220 -19.746 1.00 97.81 94 ALA A N 1
ATOM 764 C CA . ALA A 1 94 ? 19.033 -11.925 -18.598 1.00 97.81 94 ALA A CA 1
ATOM 765 C C . ALA A 1 94 ? 20.564 -11.973 -18.655 1.00 97.81 94 ALA A C 1
ATOM 767 O O . ALA A 1 94 ? 21.219 -11.605 -17.679 1.00 97.81 94 ALA A O 1
ATOM 768 N N . ARG A 1 95 ? 21.139 -12.319 -19.816 1.00 96.38 95 ARG A N 1
ATOM 769 C CA . ARG A 1 95 ? 22.594 -12.290 -20.037 1.00 96.38 95 ARG A CA 1
ATOM 770 C C . ARG A 1 95 ? 23.166 -10.882 -19.860 1.00 96.38 95 ARG A C 1
ATOM 772 O O . ARG A 1 95 ? 24.214 -10.712 -19.234 1.00 96.38 95 ARG A O 1
ATOM 779 N N . TYR A 1 96 ? 22.473 -9.871 -20.389 1.00 97.56 96 TYR A N 1
ATOM 780 C CA . TYR A 1 96 ? 22.867 -8.475 -20.216 1.00 97.56 96 TYR A CA 1
ATOM 781 C C . TYR A 1 96 ? 22.808 -8.046 -18.751 1.00 97.56 96 TYR A C 1
ATOM 783 O O . TYR A 1 96 ? 23.749 -7.426 -18.271 1.00 97.56 96 TYR A O 1
ATOM 791 N N . ALA A 1 97 ? 21.743 -8.399 -18.028 1.00 97.69 97 ALA A N 1
ATOM 792 C CA . ALA A 1 97 ? 21.579 -8.067 -16.617 1.00 97.69 97 ALA A CA 1
ATOM 793 C C . ALA A 1 97 ? 22.689 -8.675 -15.752 1.00 97.69 97 ALA A C 1
ATOM 795 O O . ALA A 1 97 ? 23.278 -7.962 -14.941 1.00 97.69 97 ALA A O 1
ATOM 796 N N . ASP A 1 98 ? 23.012 -9.954 -15.957 1.00 97.31 98 ASP A N 1
ATOM 797 C CA . ASP A 1 98 ? 24.101 -10.632 -15.248 1.00 97.31 98 ASP A CA 1
ATOM 798 C C . ASP A 1 98 ? 25.449 -9.930 -15.480 1.00 97.31 98 ASP A C 1
ATOM 800 O O . ASP A 1 98 ? 26.149 -9.564 -14.529 1.00 97.31 98 ASP A O 1
ATOM 804 N N . THR A 1 99 ? 25.758 -9.610 -16.742 1.00 96.75 99 THR A N 1
ATOM 805 C CA . THR A 1 99 ? 26.984 -8.873 -17.077 1.00 96.75 99 THR A CA 1
ATOM 806 C C . THR A 1 99 ? 26.967 -7.458 -16.503 1.00 96.75 99 THR A C 1
ATOM 808 O O . THR A 1 99 ? 27.967 -7.007 -15.953 1.00 96.75 99 THR A O 1
ATOM 811 N N . PHE A 1 100 ? 25.835 -6.760 -16.579 1.00 97.38 100 PHE A N 1
ATOM 812 C CA . PHE A 1 100 ? 25.665 -5.401 -16.076 1.00 97.38 100 PHE A CA 1
ATOM 813 C C . PHE A 1 100 ? 25.874 -5.313 -14.562 1.00 97.38 100 PHE A C 1
ATOM 815 O O . PHE A 1 100 ? 26.503 -4.369 -14.097 1.00 97.38 100 PHE A O 1
ATOM 822 N N . PHE A 1 101 ? 25.391 -6.282 -13.780 1.00 96.38 101 PHE A N 1
ATOM 823 C CA . PHE A 1 101 ? 25.615 -6.285 -12.332 1.00 96.38 101 PHE A CA 1
ATOM 824 C C . PHE A 1 101 ? 27.019 -6.763 -11.950 1.00 96.38 101 PHE A C 1
ATOM 826 O O . PHE A 1 101 ? 27.581 -6.249 -10.984 1.00 96.38 101 PHE A O 1
ATOM 833 N N . THR A 1 102 ? 27.609 -7.681 -12.721 1.00 96.25 102 THR A N 1
ATOM 834 C CA . THR A 1 102 ? 28.964 -8.200 -12.470 1.00 96.25 102 THR A CA 1
ATOM 835 C C . THR A 1 102 ? 30.051 -7.194 -12.851 1.00 96.25 102 THR A C 1
ATOM 837 O O . THR A 1 102 ? 31.007 -6.994 -12.106 1.00 96.25 102 THR A O 1
ATOM 840 N N . ARG A 1 103 ? 29.903 -6.542 -14.008 1.00 96.19 103 ARG A N 1
ATOM 841 C CA . ARG A 1 103 ? 30.891 -5.636 -14.622 1.00 96.19 103 ARG A CA 1
ATOM 842 C C . ARG A 1 103 ? 30.454 -4.172 -14.619 1.00 96.19 103 ARG A C 1
ATOM 844 O O . ARG A 1 103 ? 31.103 -3.327 -15.226 1.00 96.19 103 ARG A O 1
ATOM 851 N N . GLY A 1 104 ? 29.375 -3.840 -13.915 1.00 94.62 104 GLY A N 1
ATOM 852 C CA . GLY A 1 104 ? 28.820 -2.488 -13.868 1.00 94.62 104 GLY A CA 1
ATOM 853 C C . GLY A 1 104 ? 29.799 -1.425 -13.375 1.00 94.62 104 GLY A C 1
ATOM 854 O O . GLY A 1 104 ? 29.719 -0.284 -13.815 1.00 94.62 104 GLY A O 1
ATOM 855 N N . SER A 1 105 ? 30.774 -1.798 -12.539 1.00 95.62 105 SER A N 1
ATOM 856 C CA . SER A 1 105 ? 31.844 -0.905 -12.072 1.00 95.62 105 SER A CA 1
ATOM 857 C C . SER A 1 105 ? 32.780 -0.406 -13.177 1.00 95.62 105 SER A C 1
ATOM 859 O O . SER A 1 105 ? 33.539 0.526 -12.937 1.00 95.62 105 SER A O 1
ATOM 861 N N . GLU A 1 106 ? 32.751 -1.009 -14.370 1.00 94.25 106 GLU A N 1
ATOM 862 C CA . GLU A 1 106 ? 33.474 -0.515 -15.550 1.00 94.25 106 GLU A CA 1
ATOM 863 C C . GLU A 1 106 ? 32.821 0.736 -16.162 1.00 94.25 106 GLU A C 1
ATOM 865 O O . GLU A 1 106 ? 33.450 1.423 -16.966 1.00 94.25 106 GLU A O 1
ATOM 870 N N . LEU A 1 107 ? 31.566 1.031 -15.799 1.00 95.19 107 LEU A N 1
ATOM 871 C CA . LEU A 1 107 ? 30.821 2.188 -16.286 1.00 95.19 107 LEU A CA 1
ATOM 872 C C . LEU A 1 107 ? 31.226 3.452 -15.524 1.00 95.19 107 LEU A C 1
ATOM 874 O O . LEU A 1 107 ? 31.261 3.465 -14.293 1.00 95.19 107 LEU A O 1
ATOM 878 N N . THR A 1 108 ? 31.419 4.549 -16.257 1.00 94.38 108 THR A N 1
ATOM 879 C CA . THR A 1 108 ? 31.856 5.840 -15.699 1.00 94.38 108 THR A CA 1
ATOM 880 C C . THR A 1 108 ? 30.922 6.348 -14.587 1.00 94.38 108 THR A C 1
ATOM 882 O O . THR A 1 108 ? 31.381 6.827 -13.553 1.00 94.38 108 THR A O 1
ATOM 885 N N . ASP A 1 109 ? 29.605 6.192 -14.764 1.00 94.31 109 ASP A N 1
ATOM 886 C CA . ASP A 1 109 ? 28.564 6.670 -13.837 1.00 94.31 109 ASP A CA 1
ATOM 887 C C . ASP A 1 109 ? 27.957 5.553 -12.954 1.00 94.31 109 ASP A C 1
ATOM 889 O O . ASP A 1 109 ? 26.817 5.673 -12.483 1.00 94.31 109 ASP A O 1
ATOM 893 N N . TRP A 1 110 ? 28.683 4.452 -12.714 1.00 96.88 110 TRP A N 1
ATOM 894 C CA . TRP A 1 110 ? 28.151 3.268 -12.019 1.00 96.88 110 TRP A CA 1
ATOM 895 C C . TRP A 1 110 ? 27.466 3.580 -10.685 1.00 96.88 110 TRP A C 1
ATOM 897 O O . TRP A 1 110 ? 26.331 3.162 -10.456 1.00 96.88 110 TRP A O 1
ATOM 907 N N . ASP A 1 111 ? 28.107 4.363 -9.814 1.00 97.00 111 ASP A N 1
ATOM 908 C CA . ASP A 1 111 ? 27.558 4.682 -8.492 1.00 97.00 111 ASP A CA 1
ATOM 909 C C . ASP A 1 111 ? 26.218 5.421 -8.573 1.00 97.00 111 ASP A C 1
ATOM 911 O O . ASP A 1 111 ? 25.321 5.195 -7.754 1.00 97.00 111 ASP A O 1
ATOM 915 N N . LYS A 1 112 ? 26.063 6.301 -9.566 1.00 97.00 112 LYS A N 1
ATOM 916 C CA . LYS A 1 112 ? 24.827 7.052 -9.802 1.00 97.00 112 LYS A CA 1
ATOM 917 C C . LYS A 1 112 ? 23.733 6.139 -10.347 1.00 97.00 112 LYS A C 1
ATOM 919 O O . LYS A 1 112 ? 22.593 6.218 -9.888 1.00 97.00 112 LYS A O 1
ATOM 924 N N . ILE A 1 113 ? 24.082 5.264 -11.290 1.00 97.12 113 ILE A N 1
ATOM 925 C CA . ILE A 1 113 ? 23.175 4.270 -11.870 1.00 97.12 113 ILE A CA 1
ATOM 926 C C . ILE A 1 113 ? 22.675 3.310 -10.786 1.00 97.12 113 ILE A C 1
ATOM 928 O O . ILE A 1 113 ? 21.463 3.177 -10.604 1.00 97.12 113 ILE A O 1
ATOM 932 N N . ARG A 1 114 ? 23.588 2.720 -10.003 1.00 97.00 114 ARG A N 1
ATOM 933 C CA . ARG A 1 114 ? 23.268 1.809 -8.897 1.00 97.00 114 ARG A CA 1
ATOM 934 C C . ARG A 1 114 ? 22.325 2.465 -7.889 1.00 97.00 114 ARG A C 1
ATOM 936 O O . ARG A 1 114 ? 21.258 1.920 -7.619 1.00 97.00 114 ARG A O 1
ATOM 943 N N . LYS A 1 115 ? 22.654 3.672 -7.407 1.00 97.19 115 LYS A N 1
ATOM 944 C CA . LYS A 1 115 ? 21.795 4.421 -6.468 1.00 97.19 115 LYS A CA 1
ATOM 945 C C . LYS A 1 115 ? 20.415 4.733 -7.051 1.00 97.19 115 LYS A C 1
ATOM 947 O O . LYS A 1 115 ? 19.426 4.733 -6.323 1.00 97.19 115 LYS A O 1
ATOM 952 N N . SER A 1 116 ? 20.326 5.013 -8.353 1.00 97.06 116 SER A N 1
ATOM 953 C CA . SER A 1 116 ? 19.041 5.248 -9.021 1.00 97.06 116 SER A CA 1
ATOM 954 C C . SER A 1 116 ? 18.175 3.986 -9.063 1.00 97.06 116 SER A C 1
ATOM 956 O O . SER A 1 116 ? 16.962 4.088 -8.878 1.00 97.06 116 SER A O 1
ATOM 958 N N . ILE A 1 117 ? 18.781 2.817 -9.291 1.00 96.88 117 ILE A N 1
ATOM 959 C CA . ILE A 1 117 ? 18.085 1.522 -9.281 1.00 96.88 117 ILE A CA 1
ATOM 960 C C . ILE A 1 117 ? 17.603 1.199 -7.862 1.00 96.88 117 ILE A C 1
ATOM 962 O O . ILE A 1 117 ? 16.415 0.957 -7.673 1.00 96.88 117 ILE A O 1
ATOM 966 N N . GLU A 1 118 ? 18.479 1.302 -6.859 1.00 96.75 118 GLU A N 1
ATOM 967 C CA . GLU A 1 118 ? 18.143 1.061 -5.445 1.00 96.75 118 GLU A CA 1
ATOM 968 C C . GLU A 1 118 ? 17.021 1.985 -4.951 1.00 96.75 118 GLU A C 1
ATOM 970 O O . GLU A 1 118 ? 16.090 1.550 -4.274 1.00 96.75 118 GLU A O 1
ATOM 975 N N . LYS A 1 119 ? 17.060 3.268 -5.334 1.00 96.50 119 LYS A N 1
ATOM 976 C CA . LYS A 1 119 ? 15.988 4.222 -5.026 1.00 96.50 119 LYS A CA 1
ATOM 977 C C . LYS A 1 119 ? 14.666 3.836 -5.695 1.00 96.50 119 LYS A C 1
ATOM 979 O O . LYS A 1 119 ? 13.609 4.010 -5.091 1.00 96.50 119 LYS A O 1
ATOM 984 N N . GLY A 1 120 ? 14.717 3.340 -6.930 1.00 96.00 120 GLY A N 1
ATOM 985 C CA . GLY A 1 120 ? 13.549 2.828 -7.644 1.00 96.00 120 GLY A CA 1
ATOM 986 C C . GLY A 1 120 ? 12.923 1.621 -6.944 1.00 96.00 120 GLY A C 1
ATOM 987 O O . GLY A 1 120 ? 11.725 1.617 -6.675 1.00 96.00 120 GLY A O 1
ATOM 988 N N . GLU A 1 121 ? 13.748 0.653 -6.545 1.00 95.06 121 GLU A N 1
ATOM 989 C CA . GLU A 1 121 ? 13.325 -0.540 -5.802 1.00 95.06 121 GLU A CA 1
ATOM 990 C C . GLU A 1 121 ? 12.755 -0.197 -4.421 1.00 95.06 121 GLU A C 1
ATOM 992 O O . GLU A 1 121 ? 11.709 -0.714 -4.034 1.00 95.06 121 GLU A O 1
ATOM 997 N N . SER A 1 122 ? 13.385 0.733 -3.700 1.00 96.25 122 SER A N 1
ATOM 998 C CA . SER A 1 122 ? 12.861 1.234 -2.426 1.00 96.25 122 SER A CA 1
ATOM 999 C C . SER A 1 122 ? 11.481 1.877 -2.596 1.00 96.25 122 SER A C 1
ATOM 1001 O O . SER A 1 122 ? 10.581 1.619 -1.797 1.00 96.25 122 SER A O 1
ATOM 1003 N N . LYS A 1 123 ? 11.276 2.647 -3.672 1.00 94.69 123 LYS A N 1
ATOM 1004 C CA . LYS A 1 123 ? 9.965 3.218 -3.997 1.00 94.69 123 LYS A CA 1
ATOM 1005 C C . LYS A 1 123 ? 8.942 2.146 -4.387 1.00 94.69 123 LYS A C 1
ATOM 1007 O O . LYS A 1 123 ? 7.774 2.283 -4.039 1.00 94.69 123 LYS A O 1
ATOM 1012 N N . LEU A 1 124 ? 9.351 1.088 -5.086 1.00 93.81 124 LEU A N 1
ATOM 1013 C CA . LEU A 1 124 ? 8.472 -0.036 -5.423 1.00 93.81 124 LEU A CA 1
ATOM 1014 C C . LEU A 1 124 ? 7.961 -0.741 -4.156 1.00 93.81 124 LEU A C 1
ATOM 1016 O O . LEU A 1 124 ? 6.763 -0.994 -4.041 1.00 93.81 124 LEU A O 1
ATOM 1020 N N . LEU A 1 125 ? 8.846 -0.975 -3.183 1.00 94.62 125 LEU A N 1
ATOM 1021 C CA . LEU A 1 125 ? 8.479 -1.520 -1.873 1.00 94.62 125 LEU A CA 1
ATOM 1022 C C . LEU A 1 125 ? 7.561 -0.571 -1.087 1.00 94.62 125 LEU A C 1
ATOM 1024 O O . LEU A 1 125 ? 6.597 -1.029 -0.477 1.00 94.62 125 LEU A O 1
ATOM 1028 N N . GLU A 1 126 ? 7.820 0.743 -1.119 1.00 96.06 126 GLU A N 1
ATOM 1029 C CA . GLU A 1 126 ? 6.927 1.747 -0.516 1.00 96.06 126 GLU A CA 1
ATOM 1030 C C . GLU A 1 126 ? 5.525 1.672 -1.135 1.00 96.06 126 GLU A C 1
ATOM 1032 O O . GLU A 1 126 ? 4.539 1.605 -0.408 1.00 96.06 126 GLU A O 1
ATOM 1037 N N . ILE A 1 127 ? 5.424 1.624 -2.467 1.00 95.50 127 ILE A N 1
ATOM 1038 C CA . ILE A 1 127 ? 4.143 1.523 -3.179 1.00 95.50 127 ILE A CA 1
ATOM 1039 C C . ILE A 1 127 ? 3.392 0.251 -2.781 1.00 95.50 127 ILE A C 1
ATOM 1041 O O . ILE A 1 127 ? 2.192 0.321 -2.521 1.00 95.50 127 ILE A O 1
ATOM 1045 N N . GLN A 1 128 ? 4.081 -0.891 -2.710 1.00 95.62 128 GLN A N 1
ATOM 1046 C CA . GLN A 1 128 ? 3.469 -2.152 -2.292 1.00 95.62 128 GLN A CA 1
ATOM 1047 C C . GLN A 1 128 ? 2.939 -2.061 -0.857 1.00 95.62 128 GLN A C 1
ATOM 1049 O O . GLN A 1 128 ? 1.769 -2.348 -0.617 1.00 95.62 128 GLN A O 1
ATOM 1054 N N . ARG A 1 129 ? 3.755 -1.557 0.075 1.00 97.56 129 ARG A N 1
ATOM 1055 C CA . ARG A 1 129 ? 3.355 -1.341 1.470 1.00 97.56 129 ARG A CA 1
ATOM 1056 C C . ARG A 1 129 ? 2.126 -0.436 1.571 1.00 97.56 129 ARG A C 1
ATOM 1058 O O . ARG A 1 129 ? 1.173 -0.769 2.267 1.00 97.56 129 ARG A O 1
ATOM 1065 N N . LEU A 1 130 ? 2.122 0.688 0.856 1.00 97.44 130 LEU A N 1
ATOM 1066 C CA . LEU A 1 130 ? 0.997 1.622 0.839 1.00 97.44 130 LEU A CA 1
ATOM 1067 C C . LEU A 1 130 ? -0.268 0.995 0.228 1.00 97.44 130 LEU A C 1
ATOM 1069 O O . LEU A 1 130 ? -1.374 1.264 0.705 1.00 97.44 130 LEU A O 1
ATOM 1073 N N . ALA A 1 131 ? -0.129 0.156 -0.801 1.00 97.06 131 ALA A N 1
ATOM 1074 C CA . ALA A 1 131 ? -1.243 -0.580 -1.392 1.00 97.06 131 ALA A CA 1
ATOM 1075 C C . ALA A 1 131 ? -1.844 -1.586 -0.398 1.00 97.06 131 ALA A C 1
ATOM 1077 O O . ALA A 1 131 ? -3.065 -1.616 -0.238 1.00 97.06 131 ALA A O 1
ATOM 1078 N N . ASP A 1 132 ? -1.003 -2.322 0.334 1.00 97.62 132 ASP A N 1
ATOM 1079 C CA . ASP A 1 132 ? -1.437 -3.264 1.371 1.00 97.62 132 ASP A CA 1
ATOM 1080 C C . ASP A 1 132 ? -2.168 -2.545 2.516 1.00 97.62 132 ASP A C 1
ATOM 1082 O O . ASP A 1 132 ? -3.238 -2.976 2.948 1.00 97.62 132 ASP A O 1
ATOM 1086 N N . GLN A 1 133 ? -1.648 -1.399 2.970 1.00 97.25 133 GLN A N 1
ATOM 1087 C CA . GLN A 1 133 ? -2.303 -0.576 3.994 1.00 97.25 133 GLN A CA 1
ATOM 1088 C C . GLN A 1 133 ? -3.650 -0.017 3.523 1.00 97.25 133 GLN A C 1
ATOM 1090 O O . GLN A 1 133 ? -4.622 0.016 4.283 1.00 97.25 133 GLN A O 1
ATOM 1095 N N . THR A 1 134 ? -3.730 0.384 2.256 1.00 97.38 134 THR A N 1
ATOM 1096 C CA . THR A 1 134 ? -4.975 0.861 1.647 1.00 97.38 134 THR A CA 1
ATOM 1097 C C . THR A 1 134 ? -6.011 -0.261 1.576 1.00 97.38 134 THR A C 1
ATOM 1099 O O . THR A 1 134 ? -7.154 -0.065 1.985 1.00 97.38 134 THR A O 1
ATOM 1102 N N . ALA A 1 135 ? -5.605 -1.459 1.144 1.00 97.44 135 ALA A N 1
ATOM 1103 C CA . ALA A 1 135 ? -6.465 -2.638 1.111 1.00 97.44 135 ALA A CA 1
ATOM 1104 C C . ALA A 1 135 ? -6.955 -3.029 2.515 1.00 97.44 135 ALA A C 1
ATOM 1106 O O . ALA A 1 135 ? -8.141 -3.309 2.700 1.00 97.44 135 ALA A O 1
ATOM 1107 N N . LEU A 1 136 ? -6.067 -2.996 3.516 1.00 96.50 136 LEU A N 1
ATOM 1108 C CA . LEU A 1 136 ? -6.419 -3.268 4.909 1.00 96.50 136 LEU A CA 1
ATOM 1109 C C . LEU A 1 136 ? -7.481 -2.292 5.420 1.00 96.50 136 LEU A C 1
ATOM 1111 O O . LEU A 1 136 ? -8.441 -2.724 6.056 1.00 96.50 136 LEU A O 1
ATOM 1115 N N . LYS A 1 137 ? -7.335 -0.997 5.119 1.00 96.00 137 LYS A N 1
ATOM 1116 C CA . LYS A 1 137 ? -8.308 0.017 5.527 1.00 96.00 137 LYS A CA 1
ATOM 1117 C C . LYS A 1 137 ? -9.654 -0.179 4.835 1.00 96.00 137 LYS A C 1
ATOM 1119 O O . LYS A 1 137 ? -10.671 -0.190 5.518 1.00 96.00 137 LYS A O 1
ATOM 1124 N N . ILE A 1 138 ? -9.668 -0.378 3.517 1.00 96.69 138 ILE A N 1
ATOM 1125 C CA . ILE A 1 138 ? -10.899 -0.597 2.739 1.00 96.69 138 ILE A CA 1
ATOM 1126 C C . ILE A 1 138 ? -11.661 -1.823 3.253 1.00 96.69 138 ILE A C 1
ATOM 1128 O O . ILE A 1 138 ? -12.871 -1.754 3.440 1.00 96.69 138 ILE A O 1
ATOM 1132 N N . LYS A 1 139 ? -10.953 -2.911 3.582 1.00 96.62 139 LYS A N 1
ATOM 1133 C CA . LYS A 1 139 ? -11.543 -4.148 4.117 1.00 96.62 139 LYS A CA 1
ATOM 1134 C C . LYS A 1 139 ? -12.312 -3.959 5.436 1.00 96.62 139 LYS A C 1
ATOM 1136 O O . LYS A 1 139 ? -13.139 -4.802 5.769 1.00 96.62 139 LYS A O 1
ATOM 1141 N N . ARG A 1 140 ? -12.057 -2.885 6.196 1.00 94.81 140 ARG A N 1
ATOM 1142 C CA . ARG A 1 140 ? -12.773 -2.585 7.453 1.00 94.81 140 ARG A CA 1
ATOM 1143 C C . ARG A 1 140 ? -14.207 -2.091 7.224 1.00 94.81 140 ARG A C 1
ATOM 1145 O O . ARG A 1 140 ? -14.978 -2.063 8.178 1.00 94.81 140 ARG A O 1
ATOM 1152 N N . TYR A 1 141 ? -14.562 -1.717 5.995 1.00 96.75 141 TYR A N 1
ATOM 1153 C CA . TYR A 1 141 ? -15.862 -1.146 5.652 1.00 96.75 141 TYR A CA 1
ATOM 1154 C C . TYR A 1 141 ? -16.653 -2.103 4.758 1.00 96.75 141 TYR A C 1
ATOM 1156 O O . TYR A 1 141 ? -16.116 -2.652 3.798 1.00 96.75 141 TYR A O 1
ATOM 1164 N N . ALA A 1 142 ? -17.944 -2.283 5.054 1.00 96.31 142 ALA A N 1
ATOM 1165 C CA . ALA A 1 142 ? -18.844 -3.070 4.208 1.00 96.31 142 ALA A CA 1
ATOM 1166 C C . ALA A 1 142 ? -19.171 -2.336 2.897 1.00 96.31 142 ALA A C 1
ATOM 1168 O O . ALA A 1 142 ? -19.215 -2.961 1.839 1.00 96.31 142 ALA A O 1
ATOM 1169 N N . ASN A 1 143 ? -19.340 -1.010 2.965 1.00 95.56 143 ASN A N 1
ATOM 1170 C CA . ASN A 1 143 ? -19.508 -0.138 1.809 1.00 95.56 143 ASN A CA 1
ATOM 1171 C C . ASN A 1 143 ? -18.450 0.987 1.815 1.00 95.56 143 ASN A C 1
ATOM 1173 O O . ASN A 1 143 ? -18.703 2.090 2.298 1.00 95.56 143 ASN A O 1
ATOM 1177 N N . PRO A 1 144 ? -17.239 0.726 1.290 1.00 96.44 144 PRO A N 1
ATOM 1178 C CA . PRO A 1 144 ? -16.130 1.677 1.352 1.00 96.44 144 PRO A CA 1
ATOM 1179 C C . PRO A 1 144 ? -16.365 2.983 0.579 1.00 96.44 144 PRO A C 1
ATOM 1181 O O . PRO A 1 144 ? -15.732 3.989 0.886 1.00 96.44 144 PRO A O 1
ATOM 1184 N N . TYR A 1 145 ? -17.243 2.983 -0.427 1.00 94.69 145 TYR A N 1
ATOM 1185 C CA . TYR A 1 145 ? -17.519 4.179 -1.228 1.00 94.69 145 TYR A CA 1
ATOM 1186 C C . TYR A 1 145 ? -18.287 5.237 -0.422 1.00 94.69 145 TYR A C 1
ATOM 1188 O O . TYR A 1 145 ? -17.992 6.431 -0.531 1.00 94.69 145 TYR A O 1
ATOM 1196 N N . ASP A 1 146 ? -19.193 4.790 0.448 1.00 93.75 146 ASP A N 1
ATOM 1197 C CA . ASP A 1 146 ? -20.049 5.675 1.237 1.00 93.75 146 ASP A CA 1
ATOM 1198 C C . ASP A 1 146 ? -19.525 5.869 2.671 1.00 93.75 146 ASP A C 1
ATOM 1200 O O . ASP A 1 146 ? -19.488 6.998 3.160 1.00 93.75 146 ASP A O 1
ATOM 1204 N N . ASP A 1 147 ? -19.036 4.803 3.316 1.00 95.50 147 ASP A N 1
ATOM 1205 C CA . ASP A 1 147 ? -18.791 4.788 4.768 1.00 95.50 147 ASP A CA 1
ATOM 1206 C C . ASP A 1 147 ? -17.325 5.037 5.179 1.00 95.50 147 ASP A C 1
ATOM 1208 O O . ASP A 1 147 ? -17.037 5.219 6.364 1.00 95.50 147 ASP A O 1
ATOM 1212 N N . LEU A 1 148 ? -16.365 4.998 4.244 1.00 95.56 148 LEU A N 1
ATOM 1213 C CA . LEU A 1 148 ? -14.934 5.031 4.582 1.00 95.56 148 LEU A CA 1
ATOM 1214 C C . LEU A 1 148 ? -14.494 6.390 5.134 1.00 95.56 148 LEU A C 1
ATOM 1216 O O . LEU A 1 148 ? -14.313 7.345 4.394 1.00 95.56 148 LEU A O 1
ATOM 1220 N N . VAL A 1 149 ? -14.190 6.482 6.424 1.00 93.12 149 VAL A N 1
ATOM 1221 C CA . VAL A 1 149 ? -13.752 7.760 7.009 1.00 93.12 149 VAL A CA 1
ATOM 1222 C C . VAL A 1 149 ? -12.261 7.999 6.764 1.00 93.12 149 VAL A C 1
ATOM 1224 O O . VAL A 1 149 ? -11.418 7.128 7.024 1.00 93.12 149 VAL A O 1
ATOM 1227 N N . ILE A 1 150 ? -11.903 9.194 6.282 1.00 92.25 150 ILE A N 1
ATOM 1228 C CA . ILE A 1 150 ? -10.505 9.588 6.061 1.00 92.25 150 ILE A CA 1
ATOM 1229 C C . ILE A 1 150 ? -10.063 10.570 7.148 1.00 92.25 150 ILE A C 1
ATOM 1231 O O . ILE A 1 150 ? -10.454 11.733 7.174 1.00 92.25 150 ILE A O 1
ATOM 1235 N N . ASN A 1 151 ? -9.166 10.116 8.024 1.00 90.31 151 ASN A N 1
ATOM 1236 C CA . ASN A 1 151 ? -8.610 10.947 9.088 1.00 90.31 151 ASN A CA 1
ATOM 1237 C C . ASN A 1 151 ? -7.482 11.843 8.556 1.00 90.31 151 ASN A C 1
ATOM 1239 O O . ASN A 1 151 ? -6.298 11.497 8.607 1.00 90.31 151 ASN A O 1
ATOM 1243 N N . TYR A 1 152 ? -7.850 13.014 8.030 1.00 89.44 152 TYR A N 1
ATOM 1244 C CA . TYR A 1 152 ? -6.891 14.013 7.558 1.00 89.44 152 TYR A CA 1
ATOM 1245 C C . TYR A 1 152 ? -6.039 14.550 8.709 1.00 89.44 152 TYR A C 1
ATOM 1247 O O . TYR A 1 152 ? -6.535 15.061 9.711 1.00 89.44 152 TYR A O 1
ATOM 1255 N N . GLN A 1 153 ? -4.724 14.486 8.542 1.00 75.38 153 GLN A N 1
ATOM 1256 C CA . GLN A 1 153 ? -3.777 14.983 9.531 1.00 75.38 153 GLN A CA 1
ATOM 1257 C C . GLN A 1 153 ? -3.471 16.457 9.217 1.00 75.38 153 GLN A C 1
ATOM 1259 O O . GLN A 1 153 ? -2.821 16.763 8.218 1.00 75.38 153 GLN A O 1
ATOM 1264 N N . GLY A 1 154 ? -3.955 17.381 10.054 1.00 72.38 154 GLY A N 1
ATOM 1265 C CA . GLY A 1 154 ? -3.766 18.831 9.890 1.00 72.38 154 GLY A CA 1
ATOM 1266 C C . GLY A 1 154 ? -4.882 19.530 9.100 1.00 72.38 154 GLY A C 1
ATOM 1267 O O . GLY A 1 154 ? -5.998 19.028 8.998 1.00 72.38 154 GLY A O 1
ATOM 1268 N N . LYS A 1 155 ? -4.608 20.726 8.552 1.00 59.84 155 LYS A N 1
ATOM 1269 C CA . LYS A 1 155 ? -5.576 21.450 7.706 1.00 59.84 155 LYS A CA 1
ATOM 1270 C C . LYS A 1 155 ? -5.698 20.725 6.362 1.00 59.84 155 LYS A C 1
ATOM 1272 O O . LYS A 1 155 ? -4.884 20.959 5.471 1.00 59.84 155 LYS A O 1
ATOM 1277 N N . GLY A 1 156 ? -6.686 19.835 6.249 1.00 57.97 156 GLY A N 1
ATOM 1278 C CA . GLY A 1 156 ? -7.017 19.106 5.024 1.00 57.97 156 GLY A CA 1
ATOM 1279 C C . GLY A 1 156 ? -7.033 20.037 3.811 1.00 57.97 156 GLY A C 1
ATOM 1280 O O . GLY A 1 156 ? -7.589 21.138 3.859 1.00 57.97 156 GLY A O 1
ATOM 1281 N N . GLY A 1 157 ? -6.340 19.633 2.745 1.00 59.28 157 GLY A N 1
ATOM 1282 C CA . GLY A 1 157 ? -6.235 20.431 1.527 1.00 59.28 157 GLY A CA 1
ATOM 1283 C C . GLY A 1 157 ? -7.624 20.696 0.952 1.00 59.28 157 GLY A C 1
ATOM 1284 O O . GLY A 1 157 ? -8.270 19.760 0.503 1.00 59.28 157 GLY A O 1
ATOM 1285 N N . LYS A 1 158 ? -8.045 21.967 0.947 1.00 69.00 158 LYS A N 1
ATOM 1286 C CA . LYS A 1 158 ? -9.389 22.466 0.579 1.00 69.00 158 LYS A CA 1
ATOM 1287 C C . LYS A 1 158 ? -9.883 22.131 -0.841 1.00 69.00 158 LYS A C 1
ATOM 1289 O O . LYS A 1 158 ? -10.929 22.630 -1.234 1.00 69.00 158 LYS A O 1
ATOM 1294 N N . LEU A 1 159 ? -9.103 21.408 -1.638 1.00 84.62 159 LEU A N 1
ATOM 1295 C CA . LEU A 1 159 ? -9.363 21.234 -3.065 1.00 84.62 159 LEU A CA 1
ATOM 1296 C C . LEU A 1 159 ? -10.178 19.987 -3.392 1.00 84.62 159 LEU A C 1
ATOM 1298 O O . LEU A 1 159 ? -10.965 20.050 -4.323 1.00 84.62 159 LEU A O 1
ATOM 1302 N N . PHE A 1 160 ? -9.978 18.896 -2.654 1.00 91.81 160 PHE A N 1
ATOM 1303 C CA . PHE A 1 160 ? -10.748 17.669 -2.840 1.00 91.81 160 PHE A CA 1
ATOM 1304 C C . PHE A 1 160 ? -11.718 17.509 -1.680 1.00 91.81 160 PHE A C 1
ATOM 1306 O O . PHE A 1 160 ? -11.356 17.783 -0.528 1.00 91.81 160 PHE A O 1
ATOM 1313 N N . THR A 1 161 ? -12.936 17.085 -1.989 1.00 92.50 161 THR A N 1
ATOM 1314 C CA . THR A 1 161 ? -13.904 16.698 -0.963 1.00 92.50 161 THR A CA 1
ATOM 1315 C C . THR A 1 161 ? -13.580 15.311 -0.414 1.00 92.50 161 THR A C 1
ATOM 1317 O O . THR A 1 161 ? -12.848 14.528 -1.020 1.00 92.50 161 THR A O 1
ATOM 1320 N N . GLU A 1 162 ? -14.124 14.987 0.759 1.00 92.69 162 GLU A N 1
ATOM 1321 C CA . GLU A 1 162 ? -13.924 13.657 1.336 1.00 92.69 162 GLU A CA 1
ATOM 1322 C C . GLU A 1 162 ? -14.558 12.557 0.474 1.00 92.69 162 GLU A C 1
ATOM 1324 O O . GLU A 1 162 ? -13.998 11.471 0.366 1.00 92.69 162 GLU A O 1
ATOM 1329 N N . GLU A 1 163 ? -15.676 12.849 -0.194 1.00 93.50 163 GLU A N 1
ATOM 1330 C CA . GLU A 1 163 ? -16.352 11.920 -1.107 1.00 93.50 163 GLU A CA 1
ATOM 1331 C C . GLU A 1 163 ? -15.477 11.594 -2.327 1.00 93.50 163 GLU A C 1
ATOM 1333 O O . GLU A 1 163 ? -15.296 10.426 -2.678 1.00 93.50 163 GLU A O 1
ATOM 1338 N N . GLU A 1 164 ? -14.858 12.620 -2.922 1.00 95.06 164 GLU A N 1
ATOM 1339 C CA . GLU A 1 164 ? -13.892 12.463 -4.013 1.00 95.06 164 GLU A CA 1
ATOM 1340 C C . GLU A 1 164 ? -12.683 11.630 -3.574 1.00 95.06 164 GLU A C 1
ATOM 1342 O O . GLU A 1 164 ? -12.235 10.741 -4.299 1.00 95.06 164 GLU A O 1
ATOM 1347 N N . ASP A 1 165 ? -12.160 11.879 -2.375 1.00 95.56 165 ASP A N 1
ATOM 1348 C CA . ASP A 1 165 ? -11.016 11.143 -1.850 1.00 95.56 165 ASP A CA 1
ATOM 1349 C C . ASP A 1 165 ? -11.337 9.674 -1.554 1.00 95.56 165 ASP A C 1
ATOM 1351 O O . ASP A 1 165 ? -10.523 8.803 -1.878 1.00 95.56 165 ASP A O 1
ATOM 1355 N N . ARG A 1 166 ? -12.518 9.371 -0.993 1.00 95.75 166 ARG A N 1
ATOM 1356 C CA . ARG A 1 166 ? -12.990 7.986 -0.814 1.00 95.75 166 ARG A CA 1
ATOM 1357 C C . ARG A 1 166 ? -13.075 7.269 -2.152 1.00 95.75 166 ARG A C 1
ATOM 1359 O O . ARG A 1 166 ? -12.560 6.155 -2.282 1.00 95.75 166 ARG A O 1
ATOM 1366 N N . LEU A 1 167 ? -13.664 7.923 -3.156 1.00 96.19 167 LEU A N 1
ATOM 1367 C CA . LEU A 1 167 ? -13.752 7.391 -4.510 1.00 96.19 167 LEU A CA 1
ATOM 1368 C C . LEU A 1 167 ? -12.356 7.098 -5.075 1.00 96.19 167 LEU A C 1
ATOM 1370 O O . LEU A 1 167 ? -12.113 5.989 -5.545 1.00 96.19 167 LEU A O 1
ATOM 1374 N N . LEU A 1 168 ? -11.420 8.049 -4.996 1.00 96.94 168 LEU A N 1
ATOM 1375 C CA . LEU A 1 168 ? -10.051 7.869 -5.488 1.00 96.94 168 LEU A CA 1
ATOM 1376 C C . LEU A 1 168 ? -9.320 6.723 -4.786 1.00 96.94 168 LEU A C 1
ATOM 1378 O O . LEU A 1 168 ? -8.647 5.929 -5.448 1.00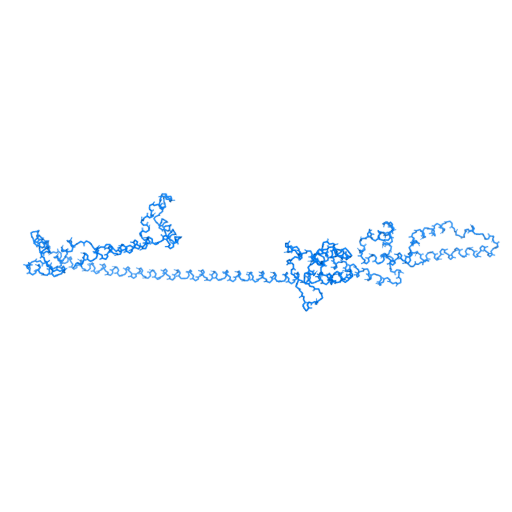 96.94 168 LEU A O 1
ATOM 1382 N N . LEU A 1 169 ? -9.474 6.607 -3.466 1.00 96.88 169 LEU A N 1
ATOM 1383 C CA . LEU A 1 169 ? -8.875 5.532 -2.683 1.00 96.88 169 LEU A CA 1
ATOM 1384 C C . LEU A 1 169 ? -9.437 4.157 -3.088 1.00 96.88 169 LEU A C 1
ATOM 1386 O O . LEU A 1 169 ? -8.684 3.199 -3.271 1.00 96.88 169 LEU A O 1
ATOM 1390 N N . CYS A 1 170 ? -10.751 4.062 -3.295 1.00 97.44 170 CYS A N 1
ATOM 1391 C CA . CYS A 1 170 ? -11.381 2.832 -3.768 1.00 97.44 170 CYS A CA 1
ATOM 1392 C C . CYS A 1 170 ? -10.945 2.494 -5.200 1.00 97.44 170 CYS A C 1
ATOM 1394 O O . CYS A 1 170 ? -10.604 1.351 -5.494 1.00 97.44 170 CYS A O 1
ATOM 1396 N N . LEU A 1 171 ? -10.880 3.486 -6.093 1.00 97.44 171 LEU A N 1
ATOM 1397 C CA . LEU A 1 171 ? -10.446 3.284 -7.476 1.00 97.44 171 LEU A CA 1
ATOM 1398 C C . LEU A 1 171 ? -8.975 2.847 -7.565 1.00 97.44 171 LEU A C 1
ATOM 1400 O O . LEU A 1 171 ? -8.664 1.975 -8.378 1.00 97.44 171 LEU A O 1
ATOM 1404 N N . VAL A 1 172 ? -8.071 3.397 -6.740 1.00 97.62 172 VAL A N 1
ATOM 1405 C CA . VAL A 1 172 ? -6.662 2.960 -6.738 1.00 97.62 172 VAL A CA 1
ATOM 1406 C C . VAL A 1 172 ? -6.502 1.542 -6.200 1.00 97.62 172 VAL A C 1
ATOM 1408 O O . VAL A 1 172 ? -5.668 0.795 -6.709 1.00 97.62 172 VAL A O 1
ATOM 1411 N N . HIS A 1 173 ? -7.329 1.136 -5.234 1.00 97.44 173 HIS A N 1
ATOM 1412 C CA . HIS A 1 173 ? -7.363 -0.245 -4.760 1.00 97.44 173 HIS A CA 1
ATOM 1413 C C . HIS A 1 173 ? -7.877 -1.207 -5.840 1.00 97.44 173 HIS A C 1
ATOM 1415 O O . HIS A 1 173 ? -7.242 -2.225 -6.104 1.00 97.44 173 HIS A O 1
ATOM 1421 N N . THR A 1 174 ? -8.970 -0.853 -6.520 1.00 96.81 174 THR A N 1
ATOM 1422 C CA . THR A 1 174 ? -9.598 -1.692 -7.552 1.00 96.81 174 THR A CA 1
ATOM 1423 C C . THR A 1 174 ? -8.737 -1.838 -8.808 1.00 96.81 174 THR A C 1
ATOM 1425 O O . THR A 1 174 ? -8.644 -2.922 -9.381 1.00 96.81 174 THR A O 1
ATOM 1428 N N . TYR A 1 175 ? -8.106 -0.754 -9.268 1.00 97.06 175 TYR A N 1
ATOM 1429 C CA . TYR A 1 175 ? -7.359 -0.739 -10.532 1.00 97.06 175 TYR A CA 1
ATOM 1430 C C . TYR A 1 175 ? -5.843 -0.849 -10.378 1.00 97.06 175 TYR A C 1
ATOM 1432 O O . TYR A 1 175 ? -5.136 -0.996 -11.382 1.00 97.06 175 TYR A O 1
ATOM 1440 N N . GLY A 1 176 ? -5.350 -0.800 -9.145 1.00 95.50 176 GLY A N 1
ATOM 1441 C CA . GLY A 1 176 ? -3.935 -0.841 -8.823 1.00 95.50 176 GLY A CA 1
ATOM 1442 C C . GLY A 1 176 ? -3.230 0.505 -8.993 1.00 95.50 176 GLY A C 1
ATOM 1443 O O . GLY A 1 176 ? -3.626 1.382 -9.770 1.00 95.50 176 GLY A O 1
ATOM 1444 N N . TYR A 1 177 ? -2.125 0.644 -8.263 1.00 95.62 177 TYR A N 1
ATOM 1445 C CA . TYR A 1 177 ? -1.253 1.809 -8.328 1.00 95.62 177 TYR A CA 1
ATOM 1446 C C . TYR A 1 177 ? -0.689 2.020 -9.741 1.00 95.62 177 TYR A C 1
ATOM 1448 O O . TYR A 1 177 ? -0.264 1.075 -10.404 1.00 95.62 177 TYR A O 1
ATOM 1456 N N . GLY A 1 178 ? -0.629 3.271 -10.199 1.00 93.62 178 GLY A N 1
ATOM 1457 C CA . GLY A 1 178 ? -0.077 3.617 -11.513 1.00 93.62 178 GLY A CA 1
ATOM 1458 C C . GLY A 1 178 ? -1.099 3.596 -12.653 1.00 93.62 178 GLY A C 1
ATOM 1459 O O . GLY A 1 178 ? -0.844 4.193 -13.699 1.00 93.62 178 GLY A O 1
ATOM 1460 N N . SER A 1 179 ? -2.277 2.996 -12.452 1.00 96.00 179 SER A N 1
ATOM 1461 C CA . SER A 1 179 ? -3.365 2.907 -13.440 1.00 96.00 179 SER A CA 1
ATOM 1462 C C . SER A 1 179 ? -4.163 4.215 -13.589 1.00 96.00 179 SER A C 1
ATOM 1464 O O . SER A 1 179 ? -5.385 4.202 -13.743 1.00 96.00 179 SER A O 1
ATOM 1466 N N . TRP A 1 180 ? -3.487 5.366 -13.562 1.00 97.62 180 TRP A N 1
ATOM 1467 C CA . TRP A 1 180 ? -4.105 6.694 -13.459 1.00 97.62 180 TRP A CA 1
ATOM 1468 C C . TRP A 1 180 ? -5.021 7.044 -14.634 1.00 97.62 180 TRP A C 1
ATOM 1470 O O . TRP A 1 180 ? -6.082 7.622 -14.428 1.00 97.62 180 TRP A O 1
ATOM 1480 N N . GLU A 1 181 ? -4.659 6.654 -15.859 1.00 97.62 181 GLU A N 1
ATOM 1481 C CA . GLU A 1 181 ? -5.515 6.857 -17.040 1.00 97.62 181 GLU A CA 1
ATOM 1482 C C . GLU A 1 181 ? -6.787 6.005 -16.986 1.00 97.62 181 GLU A C 1
ATOM 1484 O O . GLU A 1 181 ? -7.847 6.415 -17.457 1.00 97.62 181 GLU A O 1
ATOM 1489 N N . LYS A 1 182 ? -6.713 4.811 -16.382 1.00 97.62 182 LYS A N 1
ATOM 1490 C CA . LYS A 1 182 ? -7.901 3.986 -16.151 1.00 97.62 182 LYS A CA 1
ATOM 1491 C C . LYS A 1 182 ? -8.796 4.652 -15.110 1.00 97.62 182 LYS A C 1
ATOM 1493 O O . LYS A 1 182 ? -9.948 4.913 -15.416 1.00 97.62 182 LYS A O 1
ATOM 1498 N N . ILE A 1 183 ? -8.240 5.039 -13.963 1.00 97.88 183 ILE A N 1
ATOM 1499 C CA . ILE A 1 183 ? -8.960 5.753 -12.895 1.00 97.88 183 ILE A CA 1
ATOM 1500 C C . ILE A 1 183 ? -9.620 7.033 -13.429 1.00 97.88 183 ILE A C 1
ATOM 1502 O O . ILE A 1 183 ? -10.792 7.280 -13.166 1.00 97.88 183 ILE A O 1
ATOM 1506 N N . LYS A 1 184 ? -8.911 7.814 -14.251 1.00 97.75 184 LYS A N 1
ATOM 1507 C CA . LYS A 1 184 ? -9.464 9.015 -14.884 1.00 97.75 184 LYS A CA 1
ATOM 1508 C C . LYS A 1 184 ? -10.677 8.698 -15.761 1.00 97.75 184 LYS A C 1
ATOM 1510 O O . LYS A 1 184 ? -11.677 9.409 -15.678 1.00 97.75 184 LYS A O 1
ATOM 1515 N N . ARG A 1 185 ? -10.607 7.658 -16.600 1.00 97.31 185 ARG A N 1
ATOM 1516 C CA . ARG A 1 185 ? -11.743 7.234 -17.440 1.00 97.31 185 ARG A CA 1
ATOM 1517 C C . ARG A 1 185 ? -12.942 6.802 -16.602 1.00 97.31 185 ARG A C 1
ATOM 1519 O O . ARG A 1 185 ? -14.061 7.162 -16.940 1.00 97.31 185 ARG A O 1
ATOM 1526 N N . GLU A 1 186 ? -12.699 6.107 -15.500 1.00 97.19 186 GLU A N 1
ATOM 1527 C CA . GLU A 1 186 ? -13.745 5.651 -14.580 1.00 97.19 186 GLU A CA 1
ATOM 1528 C C . GLU A 1 186 ? -14.453 6.827 -13.907 1.00 97.19 186 GLU A C 1
ATOM 1530 O O . GLU A 1 186 ? -15.675 6.879 -13.911 1.00 97.19 186 GLU A O 1
ATOM 1535 N N . ILE A 1 187 ? -13.707 7.840 -13.460 1.00 96.88 187 ILE A N 1
ATOM 1536 C CA . ILE A 1 187 ? -14.279 9.100 -12.954 1.00 96.88 187 ILE A CA 1
ATOM 1537 C C . ILE A 1 187 ? -15.152 9.785 -14.015 1.00 96.88 187 ILE A C 1
ATOM 1539 O O . ILE A 1 187 ? -16.209 10.318 -13.699 1.00 96.88 187 ILE A O 1
ATOM 1543 N N . HIS A 1 188 ? -14.733 9.782 -15.285 1.00 95.88 188 HIS A N 1
ATOM 1544 C CA . HIS A 1 188 ? -15.523 10.390 -16.362 1.00 95.88 188 HIS A CA 1
ATOM 1545 C C . HIS A 1 188 ? -16.799 9.604 -16.685 1.00 95.88 188 HIS A C 1
ATOM 1547 O O . HIS A 1 188 ? -17.771 10.209 -17.136 1.00 95.88 188 HIS A O 1
ATOM 1553 N N . ALA A 1 189 ? -16.777 8.283 -16.502 1.00 95.94 189 ALA A N 1
ATOM 1554 C CA . ALA A 1 189 ? -17.904 7.397 -16.767 1.00 95.94 189 ALA A CA 1
ATOM 1555 C C . ALA A 1 189 ? -18.880 7.302 -15.582 1.00 95.94 189 ALA A C 1
ATOM 1557 O O . ALA A 1 189 ? -20.055 7.002 -15.785 1.00 95.94 189 ALA A O 1
ATOM 1558 N N . ALA A 1 190 ? -18.409 7.551 -14.358 1.00 93.75 190 ALA A N 1
ATOM 1559 C CA . ALA A 1 190 ? -19.192 7.411 -13.142 1.00 93.75 190 ALA A CA 1
ATOM 1560 C C . ALA A 1 190 ? -20.321 8.462 -13.072 1.00 93.75 190 ALA A C 1
ATOM 1562 O O . ALA A 1 190 ? -20.037 9.663 -13.026 1.00 93.75 190 ALA A O 1
ATOM 1563 N N . PRO A 1 191 ? -21.603 8.048 -12.989 1.00 94.50 191 PRO A N 1
ATOM 1564 C CA . PRO A 1 191 ? -22.727 8.984 -12.898 1.00 94.50 191 PRO A CA 1
ATOM 1565 C C . PRO A 1 191 ? -22.661 9.898 -11.670 1.00 94.50 191 PRO A C 1
ATOM 1567 O O . PRO A 1 191 ? -23.056 11.057 -11.750 1.00 94.50 191 PRO A O 1
ATOM 1570 N N . VAL A 1 192 ? -22.108 9.405 -10.555 1.00 92.12 192 VAL A N 1
ATOM 1571 C CA . VAL A 1 192 ? -21.913 10.191 -9.323 1.00 92.12 192 VAL A CA 1
ATOM 1572 C C . VAL A 1 192 ? -21.000 11.403 -9.543 1.00 92.12 192 VAL A C 1
ATOM 1574 O O . VAL A 1 192 ? -21.195 12.445 -8.930 1.00 92.12 192 VAL A O 1
ATOM 1577 N N . CYS A 1 193 ? -20.067 11.319 -10.495 1.00 93.81 193 CYS A N 1
ATOM 1578 C CA . CYS A 1 193 ? -19.165 12.412 -10.851 1.00 93.81 193 CYS A CA 1
ATOM 1579 C C . CYS A 1 193 ? -19.703 13.288 -11.992 1.00 93.81 193 CYS A C 1
ATOM 1581 O O . CYS A 1 193 ? -18.996 14.186 -12.446 1.00 93.81 193 CYS A O 1
ATOM 1583 N N . ALA A 1 194 ? -20.924 13.057 -12.496 1.00 93.94 194 ALA A N 1
ATOM 1584 C CA . ALA A 1 194 ? -21.429 13.728 -13.697 1.00 93.94 194 ALA A CA 1
ATOM 1585 C C . ALA A 1 194 ? -21.369 15.262 -13.595 1.00 93.94 194 ALA A C 1
ATOM 1587 O O . ALA A 1 194 ? -20.990 15.922 -14.566 1.00 93.94 194 ALA A O 1
ATOM 1588 N N . PHE A 1 195 ? -21.669 15.809 -12.415 1.00 95.19 195 PHE A N 1
ATOM 1589 C CA . PHE A 1 195 ? -21.648 17.249 -12.136 1.00 95.19 195 PHE A CA 1
ATOM 1590 C C . PHE A 1 195 ? -20.380 17.726 -11.418 1.00 95.19 195 PHE A C 1
ATOM 1592 O O . PHE A 1 195 ? -20.216 18.925 -11.192 1.00 95.19 195 PHE A O 1
ATOM 1599 N N . ASP A 1 196 ? -19.458 16.817 -11.104 1.00 95.19 196 ASP A N 1
ATOM 1600 C CA . ASP A 1 196 ? -18.172 17.151 -10.502 1.00 95.19 196 ASP A CA 1
ATOM 1601 C C . ASP A 1 196 ? -17.157 17.535 -11.588 1.00 95.19 196 ASP A C 1
ATOM 1603 O O . ASP A 1 196 ? -16.299 16.762 -12.031 1.00 95.19 196 ASP A O 1
ATOM 1607 N N . TYR A 1 197 ? -17.281 18.774 -12.065 1.00 94.00 197 TYR A N 1
ATOM 1608 C CA . TYR A 1 197 ? -16.374 19.326 -13.068 1.00 94.00 197 TYR A CA 1
ATOM 1609 C C . TYR A 1 197 ? -14.936 19.449 -12.552 1.00 94.00 197 TYR A C 1
ATOM 1611 O O . TYR A 1 197 ? -13.998 19.388 -13.352 1.00 94.00 197 TYR A O 1
ATOM 1619 N N . TYR A 1 198 ? -14.738 19.611 -11.238 1.00 94.75 198 TYR A N 1
ATOM 1620 C CA . TYR A 1 198 ? -13.405 19.758 -10.667 1.00 94.75 198 TYR A CA 1
ATOM 1621 C C . TYR A 1 198 ? -12.629 18.447 -10.770 1.00 94.75 198 TYR A C 1
ATOM 1623 O O . TYR A 1 198 ? -11.566 18.431 -11.408 1.00 94.75 198 TYR A O 1
ATOM 1631 N N . LEU A 1 199 ? -13.179 17.352 -10.242 1.00 94.94 199 LEU A N 1
ATOM 1632 C CA . LEU A 1 199 ? -12.548 16.037 -10.285 1.00 94.94 199 LEU A CA 1
ATOM 1633 C C . LEU A 1 199 ? -12.358 15.564 -11.733 1.00 94.94 199 LEU A C 1
ATOM 1635 O O . LEU A 1 199 ? -11.275 15.096 -12.093 1.00 94.94 199 LEU A O 1
ATOM 1639 N N . ARG A 1 200 ? -13.355 15.779 -12.606 1.00 95.44 200 ARG A N 1
ATOM 1640 C CA . ARG A 1 200 ? -13.261 15.446 -14.041 1.00 95.44 200 ARG A CA 1
ATOM 1641 C C . ARG A 1 200 ? -12.201 16.265 -14.781 1.00 95.44 200 ARG A C 1
ATOM 1643 O O . ARG A 1 200 ? -11.576 15.753 -15.707 1.00 95.44 200 ARG A O 1
ATOM 1650 N N . SER A 1 201 ? -11.947 17.510 -14.369 1.00 95.44 201 SER A N 1
ATOM 1651 C CA . SER A 1 201 ? -10.907 18.352 -14.982 1.00 95.44 201 SER A CA 1
ATOM 1652 C C . SER A 1 201 ? -9.475 17.935 -14.625 1.00 95.44 201 SER A C 1
ATOM 1654 O O . SER A 1 201 ? -8.534 18.400 -15.270 1.00 95.44 201 SER A O 1
ATOM 1656 N N . ARG A 1 202 ? -9.277 17.081 -13.608 1.00 96.00 202 ARG A N 1
ATOM 1657 C CA . ARG A 1 202 ? -7.935 16.683 -13.166 1.00 96.00 202 ARG A CA 1
ATOM 1658 C C . ARG A 1 202 ? -7.233 15.811 -14.208 1.00 96.00 202 ARG A C 1
ATOM 1660 O O . ARG A 1 202 ? -7.798 14.907 -14.830 1.00 96.00 202 ARG A O 1
ATOM 1667 N N . SER A 1 203 ? -5.941 16.062 -14.377 1.00 97.44 203 SER A N 1
ATOM 1668 C CA . SER A 1 203 ? -5.051 15.199 -15.149 1.00 97.44 203 SER A CA 1
ATOM 1669 C C . SER A 1 203 ? -4.756 13.897 -14.399 1.00 97.44 203 SER A C 1
ATOM 1671 O O . SER A 1 203 ? -4.762 13.854 -13.169 1.00 97.44 203 SER A O 1
ATOM 1673 N N . ALA A 1 204 ? -4.410 12.836 -15.132 1.00 97.62 204 ALA A N 1
ATOM 1674 C CA . ALA A 1 204 ? -4.024 11.556 -14.538 1.00 97.62 204 ALA A CA 1
ATOM 1675 C C . ALA A 1 204 ? -2.848 11.708 -13.548 1.00 97.62 204 ALA A C 1
ATOM 1677 O O . ALA A 1 204 ? -2.822 11.074 -12.497 1.00 97.62 204 ALA A O 1
ATOM 1678 N N . ALA A 1 205 ? -1.909 12.617 -13.834 1.00 96.88 205 ALA A N 1
ATOM 1679 C CA . ALA A 1 205 ? -0.790 12.913 -12.944 1.00 96.88 205 ALA A CA 1
ATOM 1680 C C . ALA A 1 205 ? -1.214 13.621 -11.641 1.00 96.88 205 ALA A C 1
ATOM 1682 O O . ALA A 1 205 ? -0.627 13.363 -10.592 1.00 96.88 205 ALA A O 1
ATOM 1683 N N . GLU A 1 206 ? -2.206 14.517 -11.683 1.00 96.38 206 GLU A N 1
ATOM 1684 C CA . GLU A 1 206 ? -2.760 15.149 -10.476 1.00 96.38 206 GLU A CA 1
ATOM 1685 C C . GLU A 1 206 ? -3.520 14.145 -9.614 1.00 96.38 206 GLU A C 1
ATOM 1687 O O . GLU A 1 206 ? -3.304 14.109 -8.403 1.00 96.38 206 GLU A O 1
ATOM 1692 N N . LEU A 1 207 ? -4.342 13.296 -10.240 1.00 97.06 207 LEU A N 1
ATOM 1693 C CA . LEU A 1 207 ? -5.049 12.215 -9.554 1.00 97.06 207 LEU A CA 1
ATOM 1694 C C . LEU A 1 207 ? -4.066 11.244 -8.892 1.00 97.06 207 LEU A C 1
ATOM 1696 O O . LEU A 1 207 ? -4.240 10.903 -7.726 1.00 97.06 207 LEU A O 1
ATOM 1700 N N . GLY A 1 208 ? -2.987 10.871 -9.590 1.00 96.62 208 GLY A N 1
ATOM 1701 C CA . GLY A 1 208 ? -1.921 10.037 -9.034 1.00 96.62 208 GLY A CA 1
ATOM 1702 C C . GLY A 1 208 ? -1.254 10.665 -7.807 1.00 96.62 208 GLY A C 1
ATOM 1703 O O . GLY A 1 208 ? -1.109 10.002 -6.785 1.00 96.62 208 GLY A O 1
ATOM 1704 N N . ARG A 1 209 ? -0.933 11.969 -7.847 1.00 96.25 209 ARG A N 1
ATOM 1705 C CA . ARG A 1 209 ? -0.391 12.687 -6.676 1.00 96.25 209 ARG A CA 1
ATOM 1706 C C . ARG A 1 209 ? -1.379 12.748 -5.510 1.00 96.25 209 ARG A C 1
ATOM 1708 O O . ARG A 1 209 ? -0.950 12.689 -4.358 1.00 96.25 209 ARG A O 1
ATOM 1715 N N . ARG A 1 210 ? -2.682 12.880 -5.785 1.00 95.81 210 ARG A N 1
ATOM 1716 C CA . ARG A 1 210 ? -3.708 12.840 -4.735 1.00 95.81 210 ARG A CA 1
ATOM 1717 C C . ARG A 1 210 ? -3.794 11.447 -4.116 1.00 95.81 210 ARG A C 1
ATOM 1719 O O . ARG A 1 210 ? -3.711 11.347 -2.898 1.00 95.81 210 ARG A O 1
ATOM 1726 N N . CYS A 1 211 ? -3.834 10.392 -4.931 1.00 96.81 211 CYS A N 1
ATOM 1727 C CA . CYS A 1 211 ? -3.806 9.003 -4.462 1.00 96.81 211 CYS A CA 1
ATOM 1728 C C . CYS A 1 211 ? -2.555 8.714 -3.612 1.00 96.81 211 CYS A C 1
ATOM 1730 O O . CYS A 1 211 ? -2.684 8.181 -2.517 1.00 96.81 211 CYS A O 1
ATOM 1732 N N . ASP A 1 212 ? -1.365 9.152 -4.044 1.00 96.00 212 ASP A N 1
ATOM 1733 C CA . ASP A 1 212 ? -0.114 9.039 -3.274 1.00 96.00 212 ASP A CA 1
ATOM 1734 C C . ASP A 1 212 ? -0.227 9.651 -1.866 1.00 96.00 212 ASP A C 1
ATOM 1736 O O . ASP A 1 212 ? 0.326 9.125 -0.897 1.00 96.00 212 ASP A O 1
ATOM 1740 N N . ALA A 1 213 ? -0.897 10.800 -1.743 1.00 94.69 213 ALA A N 1
ATOM 1741 C CA . ALA A 1 213 ? -1.114 11.456 -0.458 1.00 94.69 213 ALA A CA 1
ATOM 1742 C C . ALA A 1 213 ? -2.139 10.693 0.395 1.00 94.69 213 ALA A C 1
ATOM 1744 O O . ALA A 1 213 ? -1.901 10.469 1.581 1.00 94.69 213 ALA A O 1
ATOM 1745 N N . LEU A 1 214 ? -3.243 10.253 -0.214 1.00 95.38 214 LEU A N 1
ATOM 1746 C CA . LEU A 1 214 ? -4.304 9.503 0.460 1.00 95.38 214 LEU A CA 1
ATOM 1747 C C . LEU A 1 214 ? -3.816 8.157 0.996 1.00 95.38 214 LEU A C 1
ATO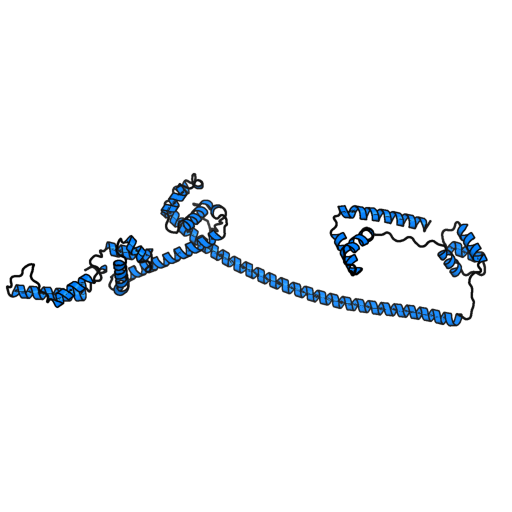M 1749 O O . LEU A 1 214 ? -4.106 7.816 2.140 1.00 95.38 214 LEU A O 1
ATOM 1753 N N . MET A 1 215 ? -3.016 7.421 0.224 1.00 96.81 215 MET A N 1
ATOM 1754 C CA . MET A 1 215 ? -2.462 6.139 0.662 1.00 96.81 215 MET A CA 1
ATOM 1755 C C . MET A 1 215 ? -1.525 6.310 1.871 1.00 96.81 215 MET A C 1
ATOM 1757 O O . MET A 1 215 ? -1.568 5.503 2.797 1.00 96.81 215 MET A O 1
ATOM 1761 N N . ARG A 1 216 ? -0.737 7.397 1.930 1.00 96.06 216 ARG A N 1
ATOM 1762 C CA . ARG A 1 216 ? 0.086 7.729 3.114 1.00 96.06 216 ARG A CA 1
ATOM 1763 C C . ARG A 1 216 ? -0.751 8.128 4.327 1.00 96.06 216 ARG A C 1
ATOM 1765 O O . ARG A 1 216 ? -0.404 7.766 5.449 1.00 96.06 216 ARG A O 1
ATOM 1772 N N . ILE A 1 217 ? -1.851 8.853 4.115 1.00 94.50 217 ILE A N 1
ATOM 1773 C CA . ILE A 1 217 ? -2.819 9.149 5.182 1.00 94.50 217 ILE A CA 1
ATOM 1774 C C . ILE A 1 217 ? -3.410 7.842 5.720 1.00 94.50 217 ILE A C 1
ATOM 1776 O O . ILE A 1 217 ? -3.487 7.679 6.932 1.00 94.50 217 ILE A O 1
ATOM 1780 N N . CYS A 1 218 ? -3.760 6.893 4.847 1.00 95.25 218 CYS A N 1
ATOM 1781 C CA . CYS A 1 218 ? -4.295 5.590 5.248 1.00 95.25 218 CYS A CA 1
ATOM 1782 C C . CYS A 1 218 ? -3.286 4.752 6.036 1.00 95.25 218 CYS A C 1
ATOM 1784 O O . CYS A 1 218 ? -3.654 4.165 7.046 1.00 95.25 218 CYS A O 1
ATOM 1786 N N . GLU A 1 219 ? -2.020 4.724 5.616 1.00 95.81 219 GLU A N 1
ATOM 1787 C CA . GLU A 1 219 ? -0.954 4.059 6.371 1.00 95.81 219 GLU A CA 1
ATOM 1788 C C . GLU A 1 219 ? -0.834 4.626 7.788 1.00 95.81 219 GLU A C 1
ATOM 1790 O O . GLU A 1 219 ? -0.838 3.871 8.758 1.00 95.81 219 GLU A O 1
ATOM 1795 N N . LYS A 1 220 ? -0.777 5.955 7.922 1.00 94.56 220 LYS A N 1
ATOM 1796 C CA . LYS A 1 220 ? -0.705 6.586 9.240 1.00 94.56 220 LYS A CA 1
ATOM 1797 C C . LYS A 1 220 ? -1.959 6.317 10.072 1.00 94.56 220 LYS A C 1
ATOM 1799 O O . LYS A 1 220 ? -1.843 6.029 11.256 1.00 94.56 220 LYS A O 1
ATOM 1804 N N . ASP A 1 221 ? -3.133 6.379 9.457 1.00 93.62 221 ASP A N 1
ATOM 1805 C CA . ASP A 1 221 ? -4.399 6.109 10.134 1.00 93.62 221 ASP A CA 1
ATOM 1806 C C . ASP A 1 221 ? -4.489 4.667 10.654 1.00 93.62 221 ASP A C 1
ATOM 1808 O O . ASP A 1 221 ? -4.962 4.435 11.762 1.00 93.62 221 ASP A O 1
ATOM 1812 N N . ASN A 1 222 ? -3.965 3.692 9.907 1.00 94.81 222 ASN A N 1
ATOM 1813 C CA . ASN A 1 222 ? -3.864 2.319 10.393 1.00 94.81 222 ASN A CA 1
ATOM 1814 C C . ASN A 1 222 ? -2.925 2.215 11.601 1.00 94.81 222 ASN A C 1
ATOM 1816 O O . ASN A 1 222 ? -3.273 1.554 12.573 1.00 94.81 222 ASN A O 1
ATOM 1820 N N . VAL A 1 223 ? -1.780 2.903 11.581 1.00 94.75 223 VAL A N 1
ATOM 1821 C CA . VAL A 1 223 ? -0.865 2.943 12.735 1.00 94.75 223 VAL A CA 1
ATOM 1822 C C . VAL A 1 223 ? -1.538 3.577 13.956 1.00 94.75 223 VAL A C 1
ATOM 1824 O O . VAL A 1 223 ? -1.446 3.034 15.058 1.00 94.75 223 VAL A O 1
ATOM 1827 N N . ASP A 1 224 ? -2.233 4.702 13.776 1.00 92.81 224 ASP A N 1
ATOM 1828 C CA . ASP A 1 224 ? -2.958 5.388 14.850 1.00 92.81 224 ASP A CA 1
ATOM 1829 C C . ASP A 1 224 ? -4.090 4.499 15.408 1.00 92.81 224 ASP A C 1
ATOM 1831 O O . ASP A 1 224 ? -4.283 4.431 16.627 1.00 92.81 224 ASP A O 1
ATOM 1835 N N . PHE A 1 225 ? -4.790 3.764 14.537 1.00 92.69 225 PHE A N 1
ATOM 1836 C CA . PHE A 1 225 ? -5.803 2.776 14.913 1.00 92.69 225 PHE A CA 1
ATOM 1837 C C . PHE A 1 225 ? -5.209 1.636 15.751 1.00 92.69 225 PHE A C 1
ATOM 1839 O O . PHE A 1 225 ? -5.709 1.370 16.842 1.00 92.69 225 PHE A O 1
ATOM 1846 N N . ASP A 1 226 ? -4.112 1.021 15.304 1.00 93.50 226 ASP A N 1
ATOM 1847 C CA . ASP A 1 226 ? -3.457 -0.083 16.016 1.00 93.50 226 ASP A CA 1
ATOM 1848 C C . ASP A 1 226 ? -2.928 0.367 17.392 1.00 93.50 226 ASP A C 1
ATOM 1850 O O . ASP A 1 226 ? -2.964 -0.375 18.378 1.00 93.50 226 ASP A O 1
ATOM 1854 N N . LEU A 1 227 ? -2.427 1.604 17.489 1.00 95.06 227 LEU A N 1
ATOM 1855 C CA . LEU A 1 227 ? -2.005 2.197 18.759 1.00 95.06 227 LEU A CA 1
ATOM 1856 C C . LEU A 1 227 ? -3.188 2.435 19.699 1.00 95.06 227 LEU A C 1
ATOM 1858 O O . LEU A 1 227 ? -3.055 2.223 20.907 1.00 95.06 227 LEU A O 1
ATOM 1862 N N . LYS A 1 228 ? -4.329 2.882 19.166 1.00 94.06 228 LYS A N 1
ATOM 1863 C CA . LYS A 1 228 ? -5.554 3.063 19.943 1.00 94.06 228 LYS A CA 1
ATOM 1864 C C . LYS A 1 228 ? -6.087 1.722 20.443 1.00 94.06 228 LYS A C 1
ATOM 1866 O O . LYS A 1 228 ? -6.341 1.599 21.633 1.00 94.06 228 LYS A O 1
ATOM 1871 N N . GLU A 1 229 ? -6.146 0.707 19.587 1.00 94.00 229 GLU A N 1
ATOM 1872 C CA . GLU A 1 229 ? -6.600 -0.637 19.953 1.00 94.00 229 GLU A CA 1
ATOM 1873 C C . GLU A 1 229 ? -5.742 -1.241 21.075 1.00 94.00 229 GLU A C 1
ATOM 1875 O O . GLU A 1 229 ? -6.270 -1.763 22.056 1.00 94.00 229 GLU A O 1
ATOM 1880 N N . LYS A 1 230 ? -4.413 -1.086 21.006 1.00 95.50 230 LYS A N 1
ATOM 1881 C CA . LYS A 1 230 ? -3.507 -1.517 22.084 1.00 95.50 230 LYS A CA 1
ATOM 1882 C C . LYS A 1 230 ? -3.758 -0.784 23.402 1.00 95.50 230 LYS A C 1
ATOM 1884 O O . LYS A 1 230 ? -3.691 -1.410 24.459 1.00 95.50 230 LYS A O 1
ATOM 1889 N N . LYS A 1 231 ? -4.022 0.526 23.357 1.00 96.00 231 LYS A N 1
ATOM 1890 C CA . LYS A 1 231 ? -4.341 1.323 24.553 1.00 96.00 231 LYS A CA 1
ATOM 1891 C C . LYS A 1 231 ? -5.681 0.916 25.154 1.00 96.00 231 LYS A C 1
ATOM 1893 O O . LYS A 1 231 ? -5.754 0.720 26.362 1.00 96.00 231 LYS A O 1
ATOM 1898 N N . ASP A 1 232 ? -6.700 0.743 24.321 1.00 95.56 232 ASP A N 1
ATOM 1899 C CA . ASP A 1 232 ? -8.033 0.334 24.755 1.00 95.56 232 ASP A CA 1
ATOM 1900 C C . ASP A 1 232 ? -7.985 -1.079 25.359 1.00 95.56 232 ASP A C 1
ATOM 1902 O O . ASP A 1 232 ? -8.538 -1.308 26.431 1.00 95.56 232 ASP A O 1
ATOM 1906 N N . ALA A 1 233 ? -7.237 -2.008 24.754 1.00 96.62 233 ALA A N 1
ATOM 1907 C CA . ALA A 1 233 ? -7.015 -3.344 25.305 1.00 96.62 233 ALA A CA 1
ATOM 1908 C C . ALA A 1 233 ? -6.266 -3.318 26.651 1.00 96.62 233 ALA A C 1
ATOM 1910 O O . ALA A 1 233 ? -6.624 -4.054 27.572 1.00 96.62 233 ALA A O 1
ATOM 1911 N N . ALA A 1 234 ? -5.249 -2.460 26.793 1.00 96.31 234 ALA A N 1
ATOM 1912 C CA . ALA A 1 234 ? -4.532 -2.284 28.055 1.00 96.31 234 ALA A CA 1
ATOM 1913 C C . ALA A 1 234 ? -5.443 -1.709 29.152 1.00 96.31 234 ALA A C 1
ATOM 1915 O O . ALA A 1 234 ? -5.445 -2.222 30.269 1.00 96.31 234 ALA A O 1
ATOM 1916 N N . LEU A 1 235 ? -6.267 -0.711 28.817 1.00 96.62 235 LEU A N 1
ATOM 1917 C CA . LEU A 1 235 ? -7.241 -0.127 29.738 1.00 96.62 235 LEU A CA 1
ATOM 1918 C C . LEU A 1 235 ? -8.307 -1.148 30.154 1.00 96.62 235 LEU A C 1
ATOM 1920 O O . LEU A 1 235 ? -8.650 -1.229 31.328 1.00 96.62 235 LEU A O 1
ATOM 1924 N N . GLN A 1 236 ? -8.816 -1.956 29.220 1.00 95.75 236 GLN A N 1
ATOM 1925 C CA . GLN A 1 236 ? -9.773 -3.022 29.537 1.00 95.75 236 GLN A CA 1
ATOM 1926 C C . GLN A 1 236 ? -9.173 -4.062 30.484 1.00 95.75 236 GLN A C 1
ATOM 1928 O O . GLN A 1 236 ? -9.854 -4.518 31.399 1.00 95.75 236 GLN A O 1
ATOM 1933 N N . ARG A 1 237 ? -7.892 -4.404 30.304 1.00 96.50 237 ARG A N 1
ATOM 1934 C CA . ARG A 1 237 ? -7.178 -5.297 31.218 1.00 96.50 237 ARG A CA 1
ATOM 1935 C C . ARG A 1 237 ? -7.024 -4.682 32.608 1.00 96.50 237 ARG A C 1
ATOM 1937 O O . ARG A 1 237 ? -7.331 -5.345 33.587 1.00 96.50 237 ARG A O 1
ATOM 1944 N N . GLU A 1 238 ? -6.624 -3.416 32.692 1.00 96.62 238 GLU A N 1
ATOM 1945 C CA . GLU A 1 238 ? -6.510 -2.711 33.973 1.00 96.62 238 GLU A CA 1
ATOM 1946 C C . GLU A 1 238 ? -7.864 -2.622 34.695 1.00 96.62 238 GLU A C 1
ATOM 1948 O O . GLU A 1 238 ? -7.953 -2.888 35.892 1.00 96.62 238 GLU A O 1
ATOM 1953 N N . LEU A 1 239 ? -8.941 -2.314 33.966 1.00 96.62 239 LEU A N 1
ATOM 1954 C CA . LEU A 1 239 ? -10.296 -2.307 34.515 1.00 96.62 239 LEU A CA 1
ATOM 1955 C C . LEU A 1 239 ? -10.742 -3.702 34.972 1.00 96.62 239 LEU A C 1
ATOM 1957 O O . LEU A 1 239 ? -11.451 -3.804 35.971 1.00 96.62 239 LEU A O 1
ATOM 1961 N N . ALA A 1 240 ? -10.354 -4.769 34.271 1.00 96.62 240 ALA A N 1
ATOM 1962 C CA . ALA A 1 240 ? -10.630 -6.139 34.698 1.00 96.62 240 ALA A CA 1
ATOM 1963 C C . ALA A 1 240 ? -9.900 -6.470 36.010 1.00 96.62 240 ALA A C 1
ATOM 1965 O O . ALA A 1 240 ? -10.547 -6.894 36.965 1.00 96.62 240 ALA A O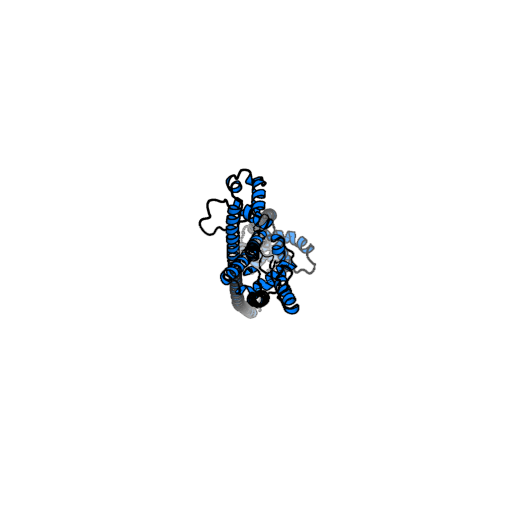 1
ATOM 1966 N N . ASP A 1 241 ? -8.606 -6.153 36.101 1.00 96.94 241 ASP A N 1
ATOM 1967 C CA . ASP A 1 241 ? -7.806 -6.361 37.313 1.00 96.94 241 ASP A CA 1
ATOM 1968 C C . ASP A 1 241 ? -8.389 -5.573 38.510 1.00 96.94 241 ASP A C 1
ATOM 1970 O O . ASP A 1 241 ? -8.513 -6.097 39.619 1.00 96.94 241 ASP A O 1
ATOM 1974 N N . GLN A 1 242 ? -8.834 -4.328 38.287 1.00 96.50 242 GLN A N 1
ATOM 1975 C CA . GLN A 1 242 ? -9.508 -3.518 39.311 1.00 96.50 242 GLN A CA 1
ATOM 1976 C C . GLN A 1 242 ? -10.853 -4.116 39.754 1.00 96.50 242 GLN A C 1
ATOM 1978 O O . GLN A 1 242 ? -11.205 -4.035 40.935 1.00 96.50 242 GLN A O 1
ATOM 1983 N N . ARG A 1 243 ? -11.623 -4.707 38.830 1.00 96.38 243 ARG A N 1
ATOM 1984 C CA . ARG A 1 243 ? -12.899 -5.373 39.147 1.00 96.38 243 ARG A CA 1
ATOM 1985 C C . ARG A 1 243 ? -12.676 -6.634 39.971 1.00 96.38 243 ARG A C 1
ATOM 1987 O O . ARG A 1 243 ? -13.423 -6.843 40.926 1.00 96.38 243 ARG A O 1
ATOM 1994 N N . ASP A 1 244 ? -11.651 -7.416 39.650 1.00 96.62 244 ASP A N 1
ATOM 1995 C CA . ASP A 1 244 ? -11.294 -8.627 40.392 1.00 96.62 244 ASP A CA 1
ATOM 1996 C C . ASP A 1 244 ? -10.818 -8.293 41.813 1.00 96.62 244 ASP A C 1
ATOM 1998 O O . ASP A 1 244 ? -11.265 -8.909 42.785 1.00 96.62 244 ASP A O 1
ATOM 2002 N N . GLU A 1 245 ? -9.996 -7.251 41.965 1.00 96.69 245 GLU A N 1
ATOM 2003 C CA . GLU A 1 245 ? -9.560 -6.767 43.278 1.00 96.69 245 GLU A CA 1
ATOM 2004 C C . GLU A 1 245 ? -10.743 -6.243 44.111 1.00 96.69 245 GLU A C 1
ATOM 2006 O O . GLU A 1 245 ? -10.888 -6.580 45.290 1.00 96.69 245 GLU A O 1
ATOM 2011 N N . LEU A 1 246 ? -11.647 -5.463 43.507 1.00 96.19 246 LEU A N 1
ATOM 2012 C CA . LEU A 1 246 ? -12.850 -4.991 44.194 1.00 96.19 246 LEU A CA 1
ATOM 2013 C C . LEU A 1 246 ? -13.761 -6.159 44.603 1.00 96.19 246 LEU A C 1
ATOM 2015 O O . LEU A 1 246 ? -14.276 -6.167 45.723 1.00 96.19 246 LEU A O 1
ATOM 2019 N N . ALA A 1 247 ? -13.938 -7.157 43.734 1.00 96.31 247 ALA A N 1
ATOM 2020 C CA . ALA A 1 247 ? -14.721 -8.352 44.032 1.00 96.31 247 ALA A CA 1
ATOM 2021 C C . ALA A 1 247 ? -14.133 -9.131 45.217 1.00 96.31 247 ALA A C 1
ATOM 2023 O O . ALA A 1 247 ? -14.879 -9.538 46.112 1.00 96.31 247 ALA A O 1
ATOM 2024 N N . LYS A 1 248 ? -12.803 -9.268 45.277 1.00 97.00 248 LYS A N 1
ATOM 2025 C CA . LYS A 1 248 ? -12.104 -9.892 46.404 1.00 97.00 248 LYS A CA 1
ATOM 2026 C C . LYS A 1 248 ? -12.329 -9.123 47.708 1.00 97.00 248 LYS A C 1
ATOM 2028 O O . LYS A 1 248 ? -12.734 -9.721 48.702 1.00 97.00 248 LYS A O 1
ATOM 2033 N N . ARG A 1 249 ? -12.187 -7.793 47.690 1.00 96.31 249 ARG A N 1
ATOM 2034 C CA . ARG A 1 249 ? -12.452 -6.940 48.866 1.00 96.31 249 ARG A CA 1
ATOM 2035 C C . ARG A 1 249 ? -13.898 -7.047 49.353 1.00 96.31 249 ARG A C 1
ATOM 2037 O O . ARG A 1 249 ? -14.135 -7.091 50.559 1.00 96.31 249 ARG A O 1
ATOM 2044 N N . ILE A 1 250 ? -14.866 -7.108 48.437 1.00 95.38 250 ILE A N 1
ATOM 2045 C CA . ILE A 1 250 ? -16.282 -7.308 48.778 1.00 95.38 250 ILE A CA 1
ATOM 2046 C C . ILE A 1 250 ? -16.500 -8.694 49.400 1.00 95.38 250 ILE A C 1
ATOM 2048 O O . ILE A 1 250 ? -17.228 -8.808 50.388 1.00 95.38 250 ILE A O 1
ATOM 2052 N N . ALA A 1 251 ? -15.874 -9.741 48.856 1.00 96.38 251 ALA A N 1
ATOM 2053 C CA . ALA A 1 251 ? -15.969 -11.094 49.398 1.00 96.38 251 ALA A CA 1
ATOM 2054 C C . ALA A 1 251 ? -15.395 -11.179 50.822 1.00 96.38 251 ALA A C 1
ATOM 2056 O O . ALA A 1 251 ? -16.057 -11.717 51.712 1.00 96.38 251 ALA A O 1
ATOM 2057 N N . ASP A 1 252 ? -14.227 -10.576 51.054 1.00 96.38 252 ASP A N 1
ATOM 2058 C CA . ASP A 1 252 ? -13.581 -10.525 52.368 1.00 96.38 252 ASP A CA 1
ATOM 2059 C C . ASP A 1 252 ? -14.445 -9.767 53.390 1.00 96.38 252 ASP A C 1
ATOM 2061 O O . ASP A 1 252 ? -14.701 -10.275 54.487 1.00 96.38 252 ASP A O 1
ATOM 2065 N N . ALA A 1 253 ? -14.986 -8.603 53.010 1.00 95.62 253 ALA A N 1
ATOM 2066 C CA . ALA A 1 253 ? -15.883 -7.817 53.858 1.00 95.62 253 ALA A CA 1
ATOM 2067 C C . ALA A 1 253 ? -17.188 -8.565 54.180 1.00 95.62 253 ALA A C 1
ATOM 2069 O O . ALA A 1 253 ? -17.665 -8.540 55.315 1.00 95.62 253 ALA A O 1
ATOM 2070 N N . LYS A 1 254 ? -17.761 -9.286 53.207 1.00 95.69 254 LYS A N 1
ATOM 2071 C CA . LYS A 1 254 ? -18.955 -10.117 53.422 1.00 95.69 254 LYS A CA 1
ATOM 2072 C C . LYS A 1 254 ? -18.660 -11.288 54.360 1.00 95.69 254 LYS A C 1
ATOM 2074 O O . LYS A 1 254 ? -19.474 -11.600 55.227 1.00 95.69 254 LYS A O 1
ATOM 2079 N N . ALA A 1 255 ? -17.496 -11.921 54.222 1.00 95.75 255 ALA A N 1
ATOM 2080 C CA . ALA A 1 255 ? -17.059 -12.985 55.119 1.00 95.75 255 ALA A CA 1
ATOM 2081 C C . ALA A 1 255 ? -16.822 -12.469 56.548 1.00 95.75 255 ALA A C 1
ATOM 2083 O O . ALA A 1 255 ? -17.122 -13.165 57.518 1.00 95.75 255 ALA A O 1
ATOM 2084 N N . GLU A 1 256 ? -16.294 -11.256 56.709 1.00 95.75 256 GLU A N 1
ATOM 2085 C CA . GLU A 1 256 ? -16.177 -10.593 58.010 1.00 95.75 256 GLU A CA 1
ATOM 2086 C C . GLU A 1 256 ? -17.544 -10.247 58.614 1.00 95.75 256 GLU A C 1
ATOM 2088 O O . GLU A 1 256 ? -17.803 -10.593 59.767 1.00 95.75 256 GLU A O 1
ATOM 2093 N N . LEU A 1 257 ? -18.455 -9.660 57.831 1.00 94.75 257 LEU A N 1
ATOM 2094 C CA . LEU A 1 257 ? -19.815 -9.353 58.275 1.00 94.75 257 LEU A CA 1
ATOM 2095 C C . LEU A 1 257 ? -20.546 -10.611 58.759 1.00 94.75 257 LEU A C 1
ATOM 2097 O O . LEU A 1 257 ? -21.124 -10.602 59.842 1.00 94.75 257 LEU A O 1
ATOM 2101 N N . ASN A 1 258 ? -20.467 -11.709 58.002 1.00 94.81 258 ASN A N 1
ATOM 2102 C CA . ASN A 1 258 ? -21.074 -12.984 58.383 1.00 94.81 258 ASN A CA 1
ATOM 2103 C C . ASN A 1 258 ? -20.483 -13.544 59.687 1.00 94.81 258 ASN A C 1
ATOM 2105 O O . ASN A 1 258 ? -21.224 -14.051 60.528 1.00 94.81 258 ASN A O 1
ATOM 2109 N N . ARG A 1 259 ? -19.160 -13.431 59.885 1.00 94.56 259 ARG A N 1
ATOM 2110 C CA . ARG A 1 259 ? -18.497 -13.828 61.140 1.00 94.56 259 ARG A CA 1
ATOM 2111 C C . ARG A 1 259 ? -18.993 -12.992 62.320 1.00 94.56 259 ARG A C 1
ATOM 2113 O O . ARG A 1 259 ? -19.324 -13.548 63.365 1.00 94.56 259 ARG A O 1
ATOM 2120 N N . ASN A 1 260 ? -19.093 -11.677 62.144 1.00 93.50 260 ASN A N 1
ATOM 2121 C CA . ASN A 1 260 ? -19.593 -10.771 63.175 1.00 93.50 260 ASN A CA 1
ATOM 2122 C C . ASN A 1 260 ? -21.071 -11.032 63.497 1.00 93.50 260 ASN A C 1
ATOM 2124 O O . ASN A 1 260 ? -21.434 -11.066 64.672 1.00 93.50 260 ASN A O 1
ATOM 2128 N N . GLN A 1 261 ? -21.902 -11.286 62.483 1.00 91.56 261 GLN A N 1
ATOM 2129 C CA . GLN A 1 261 ? -23.309 -11.638 62.667 1.00 91.56 261 GLN A CA 1
ATOM 2130 C C . GLN 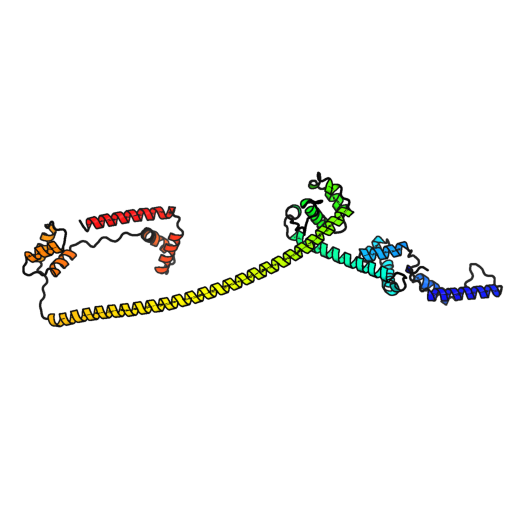A 1 261 ? -23.457 -12.934 63.474 1.00 91.56 261 GLN A C 1
ATOM 2132 O O . GLN A 1 261 ? -24.191 -12.952 64.457 1.00 91.56 261 GLN A O 1
ATOM 2137 N N . ALA A 1 262 ? -22.686 -13.976 63.146 1.00 93.25 262 ALA A N 1
ATOM 2138 C CA . ALA A 1 262 ? -22.705 -15.236 63.890 1.00 93.25 262 ALA A CA 1
ATOM 2139 C C . ALA A 1 262 ? -22.329 -15.056 65.375 1.00 93.25 262 ALA A C 1
ATOM 2141 O O . ALA A 1 262 ? -22.951 -15.657 66.250 1.00 93.25 262 ALA A O 1
ATOM 2142 N N . LEU A 1 263 ? -21.352 -14.191 65.680 1.00 94.06 263 LEU A N 1
ATOM 2143 C CA . LEU A 1 263 ? -20.977 -13.862 67.062 1.00 94.06 263 LEU A CA 1
ATOM 2144 C C . LEU A 1 263 ? -22.083 -13.103 67.810 1.00 94.06 263 LEU A C 1
ATOM 2146 O O . LEU A 1 263 ? -22.285 -13.320 69.008 1.00 94.06 263 LEU A O 1
ATOM 2150 N N . VAL A 1 264 ? -22.784 -12.190 67.132 1.00 92.69 264 VAL A N 1
ATOM 2151 C CA . VAL A 1 264 ? -23.936 -11.475 67.701 1.00 92.69 264 VAL A CA 1
ATOM 2152 C C . VAL A 1 264 ? -25.072 -12.455 67.985 1.00 92.69 264 VAL A C 1
ATOM 2154 O O . VAL A 1 264 ? -25.588 -12.466 69.103 1.00 92.69 264 VAL A O 1
ATOM 2157 N N . ASP A 1 265 ? -25.397 -13.328 67.034 1.00 89.44 265 ASP A N 1
ATOM 2158 C CA . ASP A 1 265 ? -26.440 -14.344 67.182 1.00 89.44 265 ASP A CA 1
ATOM 2159 C C . ASP A 1 265 ? -26.119 -15.313 68.334 1.00 89.44 265 ASP A C 1
ATOM 2161 O O . ASP A 1 265 ? -26.990 -15.627 69.147 1.00 89.44 265 ASP A O 1
ATOM 2165 N N . GLU A 1 266 ? -24.854 -15.723 68.493 1.00 93.69 266 GLU A N 1
ATOM 2166 C CA . GLU A 1 266 ? -24.412 -16.548 69.625 1.00 93.69 266 GLU A CA 1
ATOM 2167 C C . GLU A 1 266 ? -24.621 -15.837 70.975 1.00 93.69 266 GLU A C 1
ATOM 2169 O O . GLU A 1 266 ? -25.114 -16.442 71.935 1.00 93.69 266 GLU A O 1
ATOM 2174 N N . LYS A 1 267 ? -24.281 -14.542 71.064 1.00 93.25 267 LYS A N 1
ATOM 2175 C CA . LYS A 1 267 ? -24.508 -13.731 72.273 1.00 93.25 267 LYS A CA 1
ATOM 2176 C C . LYS A 1 267 ? -25.996 -13.585 72.581 1.00 93.25 267 LYS A C 1
ATOM 2178 O O . LYS A 1 267 ? -26.383 -13.754 73.738 1.00 93.25 267 LYS A O 1
ATOM 2183 N N . ILE A 1 268 ? -26.822 -13.328 71.564 1.00 91.56 268 ILE A N 1
ATOM 2184 C CA . ILE A 1 268 ? -28.282 -13.257 71.699 1.00 91.56 268 ILE A CA 1
ATOM 2185 C C . ILE A 1 268 ? -28.820 -14.590 72.227 1.00 91.56 268 ILE A C 1
ATOM 2187 O O . ILE A 1 268 ? -29.586 -14.599 73.187 1.00 91.56 268 ILE A O 1
ATOM 2191 N N . MET A 1 269 ? -28.374 -15.720 71.674 1.00 90.00 269 MET A N 1
ATOM 2192 C CA . MET A 1 269 ? -28.793 -17.054 72.116 1.00 90.00 269 MET A CA 1
ATOM 2193 C C . MET A 1 269 ? -28.355 -17.370 73.551 1.00 90.00 269 MET A C 1
ATOM 2195 O O . MET A 1 269 ? -29.126 -17.958 74.313 1.00 90.00 269 MET A O 1
ATOM 2199 N N . LYS A 1 270 ? -27.140 -16.973 73.952 1.00 91.81 270 LYS A N 1
ATOM 2200 C CA . LYS A 1 270 ? -26.661 -17.113 75.338 1.00 91.81 270 LYS A CA 1
ATOM 2201 C C . LYS A 1 270 ? -27.502 -16.291 76.315 1.00 91.81 270 LYS A C 1
ATOM 2203 O O . LYS A 1 270 ? -27.921 -16.827 77.341 1.00 91.81 270 LYS A O 1
ATOM 2208 N N . GLU A 1 271 ? -27.793 -15.031 75.995 1.00 89.00 271 GLU A N 1
ATOM 2209 C CA . GLU A 1 271 ? -28.652 -14.180 76.828 1.00 89.00 271 GLU A CA 1
ATOM 2210 C C . GLU A 1 271 ? -30.107 -14.669 76.853 1.00 89.00 271 GLU A C 1
ATOM 2212 O O . GLU A 1 271 ? -30.718 -14.710 77.920 1.00 89.00 271 GLU A O 1
ATOM 2217 N N . ALA A 1 272 ? -30.648 -15.149 75.729 1.00 88.25 272 ALA A N 1
ATOM 2218 C CA . ALA A 1 272 ? -31.973 -15.763 75.674 1.00 88.25 272 ALA A CA 1
ATOM 2219 C C . ALA A 1 272 ? -32.054 -17.015 76.564 1.00 88.25 272 ALA A C 1
ATOM 2221 O O . ALA A 1 272 ? -32.974 -17.125 77.375 1.00 88.25 272 ALA A O 1
ATOM 2222 N N . LYS A 1 273 ? -31.057 -17.913 76.499 1.00 90.06 273 LYS A N 1
ATOM 2223 C CA . LYS A 1 273 ? -30.953 -19.079 77.396 1.00 90.06 273 LYS A CA 1
ATOM 2224 C C . LYS A 1 273 ? -30.848 -18.668 78.860 1.00 90.06 273 LYS A C 1
ATOM 2226 O O . LYS A 1 273 ? -31.504 -19.268 79.704 1.00 90.06 273 LYS A O 1
ATOM 2231 N N . LYS A 1 274 ? -30.063 -17.637 79.178 1.00 89.94 274 LYS A N 1
ATOM 2232 C CA . LYS A 1 274 ? -29.930 -17.110 80.543 1.00 89.94 274 LYS A CA 1
ATOM 2233 C C . LYS A 1 274 ? -31.245 -16.518 81.051 1.00 89.94 274 LYS A C 1
ATOM 2235 O O . LYS A 1 274 ? -31.641 -16.804 82.179 1.00 89.94 274 LYS A O 1
ATOM 2240 N N . MET A 1 275 ? -31.956 -15.749 80.224 1.00 82.12 275 MET A N 1
ATOM 2241 C CA . MET A 1 275 ? -33.301 -15.260 80.538 1.00 82.12 275 MET A CA 1
ATOM 2242 C C . MET A 1 275 ? -34.296 -16.407 80.726 1.00 82.12 275 MET A C 1
ATOM 2244 O O . MET A 1 275 ? -35.119 -16.349 81.638 1.00 82.12 275 MET A O 1
ATOM 2248 N N . GLN A 1 276 ? -34.229 -17.445 79.893 1.00 81.62 276 GLN A N 1
ATOM 2249 C CA . GLN A 1 276 ? -35.100 -18.613 79.985 1.00 81.62 276 GLN A CA 1
ATOM 2250 C C . GLN A 1 276 ? -34.818 -19.420 81.257 1.00 81.62 276 GLN A C 1
ATOM 2252 O O . GLN A 1 276 ? -35.747 -19.662 82.020 1.00 81.62 276 GLN A O 1
ATOM 2257 N N . ALA A 1 277 ? -33.551 -19.692 81.575 1.00 85.56 277 ALA A N 1
ATOM 2258 C CA . ALA A 1 277 ? -33.138 -20.311 82.832 1.00 85.56 277 ALA A CA 1
ATOM 2259 C C . ALA A 1 277 ? -33.531 -19.459 84.050 1.00 85.56 277 ALA A C 1
ATOM 2261 O O . ALA A 1 277 ? -33.960 -19.992 85.066 1.00 85.56 277 ALA A O 1
ATOM 2262 N N . ALA A 1 278 ? -33.461 -18.126 83.960 1.00 82.00 278 ALA A N 1
ATOM 2263 C CA . ALA A 1 278 ? -33.937 -17.239 85.021 1.00 82.00 278 ALA A CA 1
ATOM 2264 C C . ALA A 1 278 ? -35.468 -17.288 85.183 1.00 82.00 278 ALA A C 1
ATOM 2266 O O . ALA A 1 278 ? -35.971 -17.219 86.306 1.00 82.00 278 ALA A O 1
ATOM 2267 N N . ARG A 1 279 ? -36.222 -17.414 84.081 1.00 81.00 279 ARG A N 1
ATOM 2268 C CA . ARG A 1 279 ? -37.680 -17.623 84.099 1.00 81.00 279 ARG A CA 1
ATOM 2269 C C . ARG A 1 279 ? -38.038 -18.993 84.674 1.00 81.00 279 ARG A C 1
ATOM 2271 O O . ARG A 1 279 ? -38.933 -19.061 85.509 1.00 81.00 279 ARG A O 1
ATOM 2278 N N . GLU A 1 280 ? -37.323 -20.045 84.292 1.00 80.00 280 GLU A N 1
ATOM 2279 C CA . GLU A 1 280 ? -37.486 -21.403 84.816 1.00 80.00 280 GLU A CA 1
ATOM 2280 C C . GLU A 1 280 ? -37.090 -21.491 86.289 1.00 80.00 280 GLU A C 1
ATOM 2282 O O . GLU A 1 280 ? -37.846 -22.045 87.067 1.00 80.00 280 GLU A O 1
ATOM 2287 N N . ALA A 1 281 ? -36.008 -20.848 86.728 1.00 80.69 281 ALA A N 1
ATOM 2288 C CA . ALA A 1 281 ? -35.640 -20.765 88.142 1.00 80.69 281 ALA A CA 1
ATOM 2289 C C . ALA A 1 281 ? -36.667 -19.964 88.961 1.00 80.69 281 ALA A C 1
ATOM 2291 O O . ALA A 1 281 ? -36.960 -20.310 90.104 1.00 80.69 281 ALA A O 1
ATOM 2292 N N . LYS A 1 282 ? -37.257 -18.901 88.392 1.00 78.50 282 LYS A N 1
ATOM 2293 C CA . LYS A 1 282 ? -38.402 -18.205 89.006 1.00 78.50 282 LYS A CA 1
ATOM 2294 C C . LYS A 1 282 ? -39.638 -19.104 89.070 1.00 78.50 282 LYS A C 1
ATOM 2296 O O . LYS A 1 282 ? -40.346 -19.059 90.072 1.00 78.50 282 LYS A O 1
ATOM 2301 N N . ARG A 1 283 ? -39.888 -19.914 88.038 1.00 72.69 283 ARG A N 1
ATOM 2302 C CA . ARG A 1 283 ? -40.983 -20.890 87.993 1.00 72.69 283 ARG A CA 1
ATOM 2303 C C . ARG A 1 283 ? -40.765 -22.018 89.001 1.00 72.69 283 ARG A C 1
ATOM 2305 O O . ARG A 1 283 ? -41.671 -22.269 89.771 1.00 72.69 283 ARG A O 1
ATOM 2312 N N . GLN A 1 284 ? -39.558 -22.563 89.108 1.00 68.31 284 GLN A N 1
ATOM 2313 C CA . GLN A 1 284 ? -39.167 -23.554 90.108 1.00 68.31 284 GLN A CA 1
ATOM 2314 C C . GLN A 1 284 ? -39.207 -22.989 91.523 1.00 68.31 284 GLN A C 1
ATOM 2316 O O . GLN A 1 284 ? -39.651 -23.689 92.414 1.00 68.31 284 GLN A O 1
ATOM 2321 N N . LYS A 1 285 ? -38.823 -21.723 91.757 1.00 68.69 285 LYS A N 1
ATOM 2322 C CA . LYS A 1 285 ? -39.042 -21.043 93.051 1.00 68.69 285 LYS A CA 1
ATOM 2323 C C . LYS A 1 285 ? -40.524 -20.844 93.357 1.00 68.69 285 LYS A C 1
ATOM 2325 O O . LYS A 1 285 ? -40.915 -20.886 94.517 1.00 68.69 285 LYS A O 1
ATOM 2330 N N . LYS A 1 286 ? -41.350 -20.613 92.333 1.00 58.91 286 LYS A N 1
ATOM 2331 C CA . LYS A 1 286 ? -42.809 -20.562 92.467 1.00 58.91 286 LYS A CA 1
ATOM 2332 C C . LYS A 1 286 ? -43.390 -21.958 92.723 1.00 58.91 286 LYS A C 1
ATOM 2334 O O . LYS A 1 286 ? -44.316 -22.051 93.507 1.00 58.91 286 LYS A O 1
ATOM 2339 N N . GLU A 1 287 ? -42.813 -23.007 92.139 1.00 53.16 287 GLU A N 1
ATOM 2340 C CA . GLU A 1 287 ? -43.176 -24.417 92.330 1.00 53.16 287 GLU A CA 1
ATOM 2341 C C . GLU A 1 287 ? -42.671 -24.972 93.671 1.00 53.16 287 GLU A C 1
ATOM 2343 O O . GLU A 1 287 ? -43.425 -25.674 94.307 1.00 53.16 287 GLU A O 1
ATOM 2348 N N . THR A 1 288 ? -41.500 -24.587 94.195 1.00 52.81 288 THR A N 1
ATOM 2349 C CA . THR A 1 288 ? -41.056 -24.933 95.570 1.00 52.81 288 THR A CA 1
ATOM 2350 C C . THR A 1 288 ? -41.791 -24.123 96.629 1.00 52.81 288 THR A C 1
ATOM 2352 O O . THR A 1 288 ? -42.039 -24.624 97.720 1.00 52.81 288 THR A O 1
ATOM 2355 N N . LYS A 1 289 ? -42.192 -22.884 96.318 1.00 48.66 289 LYS A N 1
ATOM 2356 C CA . LYS A 1 289 ? -43.143 -22.143 97.155 1.00 48.66 289 LYS A CA 1
ATOM 2357 C C . LYS A 1 289 ? -44.542 -22.769 97.089 1.00 48.66 289 LYS A C 1
ATOM 2359 O O . LYS A 1 289 ? -45.233 -22.765 98.094 1.00 48.66 289 LYS A O 1
ATOM 2364 N N . ALA A 1 290 ? -44.921 -23.347 95.948 1.00 41.81 290 ALA A N 1
ATOM 2365 C CA . ALA A 1 290 ? -46.152 -24.115 95.803 1.00 41.81 290 ALA A CA 1
ATOM 2366 C C . ALA A 1 290 ? -46.059 -25.525 96.407 1.00 41.81 290 ALA A C 1
ATOM 2368 O O . ALA A 1 290 ? -47.081 -26.002 96.851 1.00 41.81 290 ALA A O 1
ATOM 2369 N N . ASP A 1 291 ? -44.890 -26.167 96.506 1.00 39.16 291 ASP A N 1
ATOM 2370 C CA . ASP A 1 291 ? -44.716 -27.494 97.131 1.00 39.16 291 ASP A CA 1
ATOM 2371 C C . ASP A 1 291 ? -44.643 -27.427 98.663 1.00 39.16 291 ASP A C 1
ATOM 2373 O O . ASP A 1 291 ? -44.864 -28.420 99.348 1.00 39.16 291 ASP A O 1
ATOM 2377 N N . VAL A 1 292 ? -44.391 -26.238 99.223 1.00 40.34 292 VAL A N 1
ATOM 2378 C CA . VAL A 1 292 ? -44.633 -25.959 100.649 1.00 40.34 292 VAL A CA 1
ATOM 2379 C C . VAL A 1 292 ? -46.114 -25.624 100.909 1.00 40.34 292 VAL A C 1
ATOM 2381 O O . VAL A 1 292 ? -46.597 -25.852 102.014 1.00 40.34 292 VAL A O 1
ATOM 2384 N N . ASP A 1 293 ? -46.858 -25.174 99.891 1.00 37.09 293 ASP A N 1
ATOM 2385 C CA . ASP A 1 293 ? -48.291 -24.839 99.976 1.00 37.09 293 ASP A CA 1
ATOM 2386 C C . ASP A 1 293 ? -49.230 -25.890 99.321 1.00 37.09 293 ASP A C 1
ATOM 2388 O O . ASP A 1 293 ? -50.448 -25.724 99.359 1.00 37.09 293 ASP A O 1
ATOM 2392 N N . SER A 1 294 ? -48.720 -27.001 98.760 1.00 32.53 294 SER A N 1
ATOM 2393 C CA . SER A 1 294 ? -49.512 -28.019 98.032 1.00 32.53 294 SER A CA 1
ATOM 2394 C C . SER A 1 294 ? -50.176 -29.050 98.946 1.00 32.53 294 SER A C 1
ATOM 2396 O O . SER A 1 294 ? -50.999 -29.850 98.502 1.00 32.53 294 SER A O 1
ATOM 2398 N N . ALA A 1 295 ? -49.943 -28.962 100.253 1.00 34.56 295 ALA A N 1
ATOM 2399 C CA . ALA A 1 295 ? -50.820 -29.556 101.250 1.00 34.56 295 ALA A CA 1
ATOM 2400 C C . ALA A 1 295 ? -51.979 -28.600 101.588 1.00 34.56 295 ALA A C 1
ATOM 2402 O O . ALA A 1 295 ? -52.110 -28.211 102.748 1.00 34.56 295 ALA A O 1
ATOM 2403 N N . LYS A 1 296 ? -52.802 -28.200 100.600 1.00 32.03 296 LYS A N 1
ATOM 2404 C CA . LYS A 1 296 ? -54.181 -27.703 100.811 1.00 32.03 296 LYS A CA 1
ATOM 2405 C C . LYS A 1 296 ? -54.961 -27.444 99.502 1.00 32.03 296 LYS A C 1
ATOM 2407 O O . LYS A 1 296 ? -54.727 -26.466 98.808 1.00 32.03 296 LYS A O 1
ATOM 2412 N N . VAL A 1 297 ? -56.005 -28.266 99.344 1.00 33.50 297 VAL A N 1
ATOM 2413 C CA . VAL A 1 297 ? -57.355 -27.948 98.825 1.00 33.50 297 VAL A CA 1
ATOM 2414 C C . VAL A 1 297 ? -57.553 -27.903 97.300 1.00 33.50 297 VAL A C 1
ATOM 2416 O O . VAL A 1 297 ? -57.236 -26.929 96.625 1.00 33.50 297 VAL A O 1
ATOM 2419 N N . ASP A 1 298 ? -58.214 -28.962 96.811 1.00 39.78 298 ASP A N 1
ATOM 2420 C CA . ASP A 1 298 ? -59.211 -28.926 95.733 1.00 39.78 298 ASP A CA 1
ATOM 2421 C C . ASP A 1 298 ? -60.169 -27.741 95.924 1.00 39.78 298 ASP A C 1
ATOM 2423 O O . ASP A 1 298 ? -60.951 -27.730 96.874 1.00 39.78 298 ASP A O 1
ATOM 2427 N N . ASP A 1 299 ? -60.172 -26.776 95.008 1.00 44.22 299 ASP A N 1
ATOM 2428 C CA . ASP A 1 299 ? -61.269 -25.811 94.914 1.00 44.22 299 ASP A CA 1
ATOM 2429 C C . ASP A 1 299 ? -61.607 -25.576 93.444 1.00 44.22 299 ASP A C 1
ATOM 2431 O O . ASP A 1 299 ? -61.159 -24.624 92.810 1.00 44.22 299 ASP A O 1
ATOM 2435 N N . ALA A 1 300 ? -62.362 -26.503 92.860 1.00 55.81 300 ALA A N 1
ATOM 2436 C CA . ALA A 1 300 ? -63.090 -26.263 91.625 1.00 55.81 300 ALA A CA 1
ATOM 2437 C C . ALA A 1 300 ? -64.513 -25.832 92.007 1.00 55.81 300 ALA A C 1
ATOM 2439 O O . ALA A 1 300 ? -65.227 -26.605 92.644 1.00 55.81 300 ALA A O 1
ATOM 2440 N N . LEU A 1 301 ? -64.938 -24.626 91.597 1.00 57.31 301 LEU A N 1
ATOM 2441 C CA . LEU A 1 301 ? -66.306 -24.132 91.822 1.00 57.31 301 LEU A CA 1
ATOM 2442 C C . LEU A 1 301 ? -67.343 -25.219 91.462 1.00 57.31 301 LEU A C 1
ATOM 2444 O O . LEU A 1 301 ? -67.269 -25.740 90.340 1.00 57.31 301 LEU A O 1
ATOM 2448 N N . PRO A 1 302 ? -68.298 -25.553 92.353 1.00 66.62 302 PRO A N 1
ATOM 2449 C CA . PRO A 1 302 ? -69.347 -26.532 92.073 1.00 66.62 302 PRO A CA 1
ATOM 2450 C C . PRO A 1 302 ? -70.162 -26.148 90.829 1.00 66.62 302 PRO A C 1
ATOM 2452 O O . PRO A 1 302 ? -70.501 -24.978 90.654 1.00 66.62 302 PRO A O 1
ATOM 2455 N N . GLU A 1 303 ? -70.520 -27.124 89.987 1.00 61.22 303 GLU A N 1
ATOM 2456 C CA . GLU A 1 303 ? -71.305 -26.908 88.754 1.00 61.22 303 GLU A CA 1
ATOM 2457 C C . GLU A 1 303 ? -72.556 -26.005 88.881 1.00 61.22 303 GLU A C 1
ATOM 2459 O O . GLU A 1 303 ? -72.732 -25.146 88.017 1.00 61.22 303 GLU A O 1
ATOM 2464 N N . PRO A 1 304 ? -73.389 -26.057 89.943 1.00 68.69 304 PRO A N 1
ATOM 2465 C CA . PRO A 1 304 ? -74.534 -25.141 90.053 1.00 68.69 304 PRO A CA 1
ATOM 2466 C C . PRO A 1 304 ? -74.137 -23.655 90.099 1.00 68.69 304 PRO A C 1
ATOM 2468 O O . PRO A 1 304 ? -74.871 -22.803 89.608 1.00 68.69 304 PRO A O 1
ATOM 2471 N N . VAL A 1 305 ? -72.951 -23.338 90.626 1.00 68.44 305 VAL A N 1
ATOM 2472 C CA . VAL A 1 305 ? -72.431 -21.963 90.705 1.00 68.44 305 VAL A CA 1
ATOM 2473 C C . VAL A 1 305 ? -71.851 -21.514 89.356 1.00 68.44 305 VAL A C 1
ATOM 2475 O O . VAL A 1 305 ? -71.856 -20.328 89.034 1.00 68.44 305 VAL A O 1
ATOM 2478 N N . ARG A 1 306 ? -71.399 -22.456 88.517 1.00 67.81 306 ARG A N 1
ATOM 2479 C CA . ARG A 1 306 ? -70.960 -22.165 87.141 1.00 67.81 306 ARG A CA 1
ATOM 2480 C C . ARG A 1 306 ? -72.134 -21.845 86.228 1.00 67.81 306 ARG A C 1
ATOM 2482 O O . ARG A 1 306 ? -72.004 -20.971 85.377 1.00 67.81 306 ARG A O 1
ATOM 2489 N N . GLU A 1 307 ? -73.268 -22.511 86.419 1.00 68.69 307 GLU A N 1
ATOM 2490 C CA . GLU A 1 307 ? -74.486 -22.217 85.662 1.00 68.69 307 GLU A CA 1
ATOM 2491 C C . GLU A 1 307 ? -75.070 -20.847 86.046 1.00 68.69 307 GLU A C 1
ATOM 2493 O O . GLU A 1 307 ? -75.485 -20.082 85.178 1.00 68.69 307 GLU A O 1
ATOM 2498 N N . GLU A 1 308 ? -74.991 -20.469 87.327 1.00 73.06 308 GLU A N 1
ATOM 2499 C CA . GLU A 1 308 ? -75.365 -19.125 87.785 1.00 73.06 308 GLU A CA 1
ATOM 2500 C C . GLU A 1 308 ? -74.430 -18.042 87.210 1.00 73.06 308 GLU A C 1
ATOM 2502 O O . GLU A 1 308 ? -74.890 -16.981 86.784 1.00 73.06 308 GLU A O 1
ATOM 2507 N N . LEU A 1 309 ? -73.125 -18.328 87.103 1.00 72.25 309 LEU A N 1
ATOM 2508 C CA . LEU A 1 309 ? -72.163 -17.455 86.423 1.00 72.25 309 LEU A CA 1
ATOM 2509 C C . LEU A 1 309 ? -72.475 -17.322 84.924 1.00 72.25 309 LEU A C 1
ATOM 2511 O O . LEU A 1 309 ? -72.418 -16.215 84.397 1.00 72.25 309 LEU A O 1
ATOM 2515 N N . ARG A 1 310 ? -72.856 -18.408 84.238 1.00 72.75 310 ARG A N 1
ATOM 2516 C CA . ARG A 1 310 ? -73.287 -18.369 82.825 1.00 72.75 310 ARG A CA 1
ATOM 2517 C C . ARG A 1 310 ? -74.535 -17.512 82.633 1.00 72.75 310 ARG A C 1
ATOM 2519 O O . ARG A 1 310 ? -74.564 -16.689 81.722 1.00 72.75 310 ARG A O 1
ATOM 2526 N N . GLN A 1 311 ? -75.534 -17.655 83.505 1.00 74.69 311 GLN A N 1
ATOM 2527 C CA . GLN A 1 311 ? -76.729 -16.808 83.473 1.00 74.69 311 GLN A CA 1
ATOM 2528 C C . GLN A 1 311 ? -76.392 -15.340 83.746 1.00 74.69 311 GLN A C 1
ATOM 2530 O O . GLN A 1 311 ? -76.918 -14.461 83.069 1.00 74.69 311 GLN A O 1
ATOM 2535 N N . MET A 1 312 ? -75.478 -15.064 84.679 1.00 74.38 312 MET A N 1
ATOM 2536 C CA . MET A 1 312 ? -75.047 -13.699 84.979 1.00 74.38 312 MET A CA 1
ATOM 2537 C C . MET A 1 312 ? -74.252 -13.071 83.827 1.00 74.38 312 MET A C 1
ATOM 2539 O O . MET A 1 312 ? -74.444 -11.892 83.550 1.00 74.38 312 MET A O 1
ATOM 2543 N N . ILE A 1 313 ? -73.418 -13.838 83.117 1.00 70.19 313 ILE A N 1
ATOM 2544 C CA . ILE A 1 313 ? -72.750 -13.376 81.888 1.00 70.19 313 ILE A CA 1
ATOM 2545 C C . ILE A 1 313 ? -73.793 -13.072 80.800 1.00 70.19 313 ILE A C 1
ATOM 2547 O O . ILE A 1 313 ? -73.696 -12.040 80.147 1.00 70.19 313 ILE A O 1
ATOM 2551 N N . ALA A 1 314 ? -74.811 -13.924 80.637 1.00 67.75 314 ALA A N 1
ATOM 2552 C CA . ALA A 1 314 ? -75.854 -13.745 79.625 1.00 67.75 314 ALA A CA 1
ATOM 2553 C C . ALA A 1 314 ? -76.820 -12.575 79.915 1.00 67.75 314 ALA A C 1
ATOM 2555 O O . ALA A 1 314 ? -77.416 -12.034 78.988 1.00 67.75 314 ALA A O 1
ATOM 2556 N N . GLN A 1 315 ? -76.999 -12.201 81.186 1.00 70.38 315 GLN A N 1
ATOM 2557 C CA . GLN A 1 315 ? -77.920 -11.138 81.618 1.00 70.38 315 GLN A CA 1
ATOM 2558 C C . GLN A 1 315 ? -77.223 -9.807 81.935 1.00 70.38 315 GLN A C 1
ATOM 2560 O O . GLN A 1 315 ? -77.901 -8.794 82.115 1.00 70.38 315 GLN A O 1
ATOM 2565 N N . SER A 1 316 ? -75.893 -9.789 82.050 1.00 70.75 316 SER A N 1
ATOM 2566 C CA . SER A 1 316 ? -75.154 -8.575 82.396 1.00 70.75 316 SER A CA 1
ATOM 2567 C C . SER A 1 316 ? -75.023 -7.630 81.202 1.00 70.75 316 SER A C 1
ATOM 2569 O O . SER A 1 316 ? -74.718 -8.044 80.089 1.00 70.75 316 SER A O 1
ATOM 2571 N N . THR A 1 317 ? -75.195 -6.331 81.454 1.00 61.81 317 THR A N 1
ATOM 2572 C CA . THR A 1 317 ? -74.914 -5.252 80.494 1.00 61.81 317 THR A CA 1
ATOM 2573 C C . THR A 1 317 ? -73.460 -4.766 80.555 1.00 61.81 317 THR A C 1
ATOM 2575 O O . THR A 1 317 ? -73.089 -3.855 79.815 1.00 61.81 317 THR A O 1
ATOM 2578 N N . ASP A 1 318 ? -72.640 -5.304 81.467 1.00 69.75 318 ASP A N 1
ATOM 2579 C CA . ASP A 1 318 ? -71.239 -4.902 81.614 1.00 69.75 318 ASP A CA 1
ATOM 2580 C C . ASP A 1 318 ? -70.367 -5.566 80.544 1.00 69.75 318 ASP A C 1
ATOM 2582 O O . ASP A 1 318 ? -70.351 -6.785 80.414 1.00 69.75 318 ASP A O 1
ATOM 2586 N N . LYS A 1 319 ? -69.586 -4.766 79.816 1.00 60.59 319 LYS A N 1
ATOM 2587 C CA . LYS A 1 319 ? -68.735 -5.240 78.710 1.00 60.59 319 LYS A CA 1
ATOM 2588 C C . LYS A 1 319 ? -67.395 -5.831 79.163 1.00 60.59 319 LYS A C 1
ATOM 2590 O O . LYS A 1 319 ? -66.760 -6.586 78.437 1.00 60.59 319 LYS A O 1
ATOM 2595 N N . GLU A 1 320 ? -66.952 -5.503 80.375 1.00 71.56 320 GLU A N 1
ATOM 2596 C CA . GLU A 1 320 ? -65.672 -5.964 80.914 1.00 71.56 320 GLU A CA 1
ATOM 2597 C C . GLU A 1 320 ? -65.816 -7.238 81.755 1.00 71.56 320 GLU A C 1
ATOM 2599 O O . GLU A 1 320 ? -66.467 -7.247 82.805 1.00 71.56 320 GLU A O 1
ATOM 2604 N N . ALA A 1 321 ? -65.101 -8.295 81.355 1.00 68.56 321 ALA A N 1
ATOM 2605 C CA . ALA A 1 321 ? -65.033 -9.563 82.087 1.00 68.56 321 ALA A CA 1
ATOM 2606 C C . ALA A 1 321 ? -64.561 -9.396 83.546 1.00 68.56 321 ALA A C 1
ATOM 2608 O O . ALA A 1 321 ? -65.029 -10.109 84.432 1.00 68.56 321 ALA A O 1
ATOM 2609 N N . SER A 1 322 ? -63.672 -8.434 83.817 1.00 70.38 322 SER A N 1
ATOM 2610 C CA . SER A 1 322 ? -63.227 -8.041 85.165 1.00 70.38 322 SER A CA 1
ATOM 2611 C C . SER A 1 322 ? -64.371 -7.523 86.029 1.00 70.38 322 SER A C 1
ATOM 2613 O O . SER A 1 322 ? -64.473 -7.894 87.197 1.00 70.38 322 SER A O 1
ATOM 2615 N N . THR A 1 323 ? -65.254 -6.710 85.455 1.00 74.56 323 THR A N 1
ATOM 2616 C CA . THR A 1 323 ? -66.398 -6.123 86.155 1.00 74.56 323 THR A CA 1
ATOM 2617 C C . THR A 1 323 ? -67.456 -7.181 86.465 1.00 74.56 323 THR A C 1
ATOM 2619 O O . THR A 1 323 ? -67.931 -7.253 87.601 1.00 74.56 323 THR A O 1
ATOM 2622 N N . ILE A 1 324 ? -67.756 -8.073 85.513 1.00 73.38 324 ILE A N 1
ATOM 2623 C CA . ILE A 1 324 ? -68.657 -9.218 85.737 1.00 73.38 324 ILE A CA 1
ATOM 2624 C C . ILE A 1 324 ? -68.084 -10.143 86.820 1.00 73.38 324 ILE A C 1
ATOM 2626 O O . ILE A 1 324 ? -68.797 -10.525 87.749 1.00 73.38 324 ILE A O 1
ATOM 2630 N N . ALA A 1 325 ? -66.784 -10.451 86.750 1.00 74.94 325 ALA A N 1
ATOM 2631 C CA . ALA A 1 325 ? -66.116 -11.302 87.730 1.00 74.94 325 ALA A CA 1
ATOM 2632 C C . ALA A 1 325 ? -66.133 -10.693 89.139 1.00 74.94 325 ALA A C 1
ATOM 2634 O O . ALA A 1 325 ? -66.402 -11.404 90.105 1.00 74.94 325 ALA A O 1
ATOM 2635 N N . LEU A 1 326 ? -65.899 -9.381 89.264 1.00 79.06 326 LEU A N 1
ATOM 2636 C CA . LEU A 1 326 ? -65.972 -8.660 90.537 1.00 79.06 326 LEU A CA 1
ATOM 2637 C C . LEU A 1 326 ? -67.388 -8.676 91.123 1.00 79.06 326 LEU A C 1
ATOM 2639 O O . LEU A 1 326 ? -67.543 -8.957 92.311 1.00 79.06 326 LEU A O 1
ATOM 2643 N N . LYS A 1 327 ? -68.424 -8.435 90.306 1.00 77.94 327 LYS A N 1
ATOM 2644 C CA . LYS A 1 327 ? -69.827 -8.492 90.754 1.00 77.94 327 LYS A CA 1
ATOM 2645 C C . LYS A 1 327 ? -70.233 -9.905 91.181 1.00 77.94 327 LYS A C 1
ATOM 2647 O O . LYS A 1 327 ? -70.910 -10.066 92.194 1.00 77.94 327 LYS A O 1
ATOM 2652 N N . PHE A 1 328 ? -69.780 -10.927 90.458 1.00 79.19 328 PHE A N 1
ATOM 2653 C CA . PHE A 1 328 ? -70.023 -12.322 90.819 1.00 79.19 328 PHE A CA 1
ATOM 2654 C C . PHE A 1 328 ? -69.321 -12.703 92.132 1.00 79.19 328 PHE A C 1
ATOM 2656 O O . PHE A 1 328 ? -69.941 -13.288 93.020 1.00 79.19 328 PHE A O 1
ATOM 2663 N N . CYS A 1 329 ? -68.063 -12.284 92.311 1.00 76.12 329 CYS A N 1
ATOM 2664 C CA . CYS A 1 329 ? -67.320 -12.496 93.557 1.00 76.12 329 CYS A CA 1
ATOM 2665 C C . CYS A 1 329 ? -67.925 -11.747 94.748 1.00 76.12 329 CYS A C 1
ATOM 2667 O O . CYS A 1 329 ? -67.909 -12.256 95.865 1.00 76.12 329 CYS A O 1
ATOM 2669 N N . ALA A 1 330 ? -68.512 -10.569 94.522 1.00 76.75 330 ALA A N 1
ATOM 2670 C CA . ALA A 1 330 ? -69.240 -9.843 95.558 1.00 76.75 330 ALA A CA 1
ATOM 2671 C C . ALA A 1 330 ? -70.515 -10.584 96.011 1.00 76.75 330 ALA A C 1
ATOM 2673 O O . ALA A 1 330 ? -70.881 -10.504 97.183 1.00 76.75 330 ALA A O 1
ATOM 2674 N N . LYS A 1 331 ? -71.177 -11.325 95.108 1.00 76.00 331 LYS A N 1
ATOM 2675 C CA . LYS A 1 331 ? -72.378 -12.126 95.410 1.00 76.00 331 LYS A CA 1
ATOM 2676 C C . LYS A 1 331 ? -72.040 -13.469 96.075 1.00 76.00 331 LYS A C 1
ATOM 2678 O O . LYS A 1 331 ? -72.800 -13.944 96.917 1.00 76.00 331 LYS A O 1
ATOM 2683 N N . HIS A 1 332 ? -70.891 -14.062 95.746 1.00 73.94 332 HIS A N 1
ATOM 2684 C CA . HIS A 1 332 ? -70.444 -15.350 96.279 1.00 73.94 332 HIS A CA 1
ATOM 2685 C C . HIS A 1 332 ? -69.151 -15.202 97.097 1.00 73.94 332 HIS A C 1
ATOM 2687 O O . HIS A 1 332 ? -68.046 -15.243 96.564 1.00 73.94 332 HIS A O 1
ATOM 2693 N N . VAL A 1 333 ? -69.291 -15.131 98.427 1.00 59.94 333 VAL A N 1
ATOM 2694 C CA . VAL A 1 333 ? -68.207 -14.863 99.406 1.00 59.94 333 VAL A CA 1
ATOM 2695 C C . VAL A 1 333 ? -67.051 -15.887 99.373 1.00 59.94 333 VAL A C 1
ATOM 2697 O O . VAL A 1 333 ? -65.983 -15.635 99.924 1.00 59.94 333 VAL A O 1
ATOM 2700 N N . LYS A 1 334 ? -67.237 -17.046 98.726 1.00 64.25 334 LYS A N 1
ATOM 2701 C CA . LYS A 1 334 ? -66.260 -18.149 98.671 1.00 64.25 334 LYS A CA 1
ATOM 2702 C C . LYS A 1 334 ? -65.615 -18.380 97.295 1.00 64.25 334 LYS A C 1
ATOM 2704 O O . LYS A 1 334 ? -65.041 -19.441 97.102 1.00 64.25 334 LYS A O 1
ATOM 2709 N N . CYS A 1 335 ? -65.702 -17.455 96.336 1.00 67.44 335 CYS A N 1
ATOM 2710 C CA . CYS A 1 335 ? -65.038 -17.630 95.035 1.00 67.44 335 CYS A CA 1
ATOM 2711 C C . CYS A 1 335 ? -63.863 -16.660 94.839 1.00 67.44 335 CYS A C 1
ATOM 2713 O O . CYS A 1 335 ? -63.905 -15.508 95.267 1.00 67.44 335 CYS A O 1
ATOM 2715 N N . GLN A 1 336 ? -62.785 -17.141 94.210 1.00 73.81 336 GLN A N 1
ATOM 2716 C CA . GLN A 1 336 ? -61.612 -16.321 93.906 1.00 73.81 336 GLN A CA 1
ATOM 2717 C C . GLN A 1 336 ? -61.785 -15.597 92.565 1.00 73.81 336 GLN A C 1
ATOM 2719 O O . GLN A 1 336 ? -62.107 -16.214 91.550 1.00 73.81 336 GLN A O 1
ATOM 2724 N N . LEU A 1 337 ? -61.482 -14.296 92.534 1.00 72.88 337 LEU A N 1
ATOM 2725 C CA . LEU A 1 337 ? -61.614 -13.457 91.335 1.00 72.88 337 LEU A CA 1
ATOM 2726 C C . LEU A 1 337 ? -60.830 -13.994 90.127 1.00 72.88 337 LEU A C 1
ATOM 2728 O O . LEU A 1 337 ? -61.327 -13.977 89.003 1.00 72.88 337 LEU A O 1
ATOM 2732 N N . SER A 1 338 ? -59.625 -14.515 90.362 1.00 67.25 338 SER A N 1
ATOM 2733 C CA . SER A 1 338 ? -58.783 -15.154 89.342 1.00 67.25 338 SER A CA 1
ATOM 2734 C C . SER A 1 338 ? -59.446 -16.381 88.711 1.00 67.25 338 SER A C 1
ATOM 2736 O O . SER A 1 338 ? -59.308 -16.612 87.511 1.00 67.25 338 SER A O 1
ATOM 2738 N N . GLN A 1 339 ? -60.183 -17.152 89.509 1.00 69.31 339 GLN A N 1
ATOM 2739 C CA . GLN A 1 339 ? -60.858 -18.370 89.078 1.00 69.31 339 GLN A CA 1
ATOM 2740 C C . GLN A 1 339 ? -62.107 -18.057 88.245 1.00 69.31 339 GLN A C 1
ATOM 2742 O O . GLN A 1 339 ? -62.330 -18.676 87.207 1.00 69.31 339 GLN A O 1
ATOM 2747 N N . VAL A 1 340 ? -62.879 -17.048 88.657 1.00 71.06 340 VAL A N 1
ATOM 2748 C CA . VAL A 1 340 ? -64.070 -16.574 87.933 1.00 71.06 340 VAL A CA 1
ATOM 2749 C C . VAL A 1 340 ? -63.682 -15.943 86.590 1.00 71.06 340 VAL A C 1
ATOM 2751 O O . VAL A 1 340 ? -64.304 -16.241 85.573 1.00 71.06 340 VAL A O 1
ATOM 2754 N N . LEU A 1 341 ? -62.603 -15.152 86.546 1.00 71.62 341 LEU A N 1
ATOM 2755 C CA . LEU A 1 341 ? -62.067 -14.572 85.307 1.00 71.62 341 LEU A CA 1
ATOM 2756 C C . LEU A 1 341 ? -61.636 -15.631 84.284 1.00 71.62 341 LEU A C 1
ATOM 2758 O O . LEU A 1 341 ? -61.949 -15.499 83.101 1.00 71.62 341 LEU A O 1
ATOM 2762 N N . ALA A 1 342 ? -60.952 -16.688 84.728 1.00 68.31 342 ALA A N 1
ATOM 2763 C CA . ALA A 1 342 ? -60.520 -17.774 83.849 1.00 68.31 342 ALA A CA 1
ATOM 2764 C C . ALA A 1 342 ? -61.711 -18.535 83.234 1.00 68.31 342 ALA A C 1
ATOM 2766 O O . ALA A 1 342 ? -61.664 -18.931 82.071 1.00 68.31 342 ALA A O 1
ATOM 2767 N N . ILE A 1 343 ? -62.798 -18.699 83.997 1.00 68.19 343 ILE A N 1
ATOM 2768 C CA . ILE A 1 343 ? -64.030 -19.340 83.523 1.00 68.19 343 ILE A CA 1
ATOM 2769 C C . ILE A 1 343 ? -64.774 -18.439 82.522 1.00 68.19 343 ILE A C 1
ATOM 2771 O O . ILE A 1 343 ? -65.226 -18.935 81.495 1.00 68.19 343 ILE A O 1
ATOM 2775 N N . ILE A 1 344 ? -64.853 -17.123 82.760 1.00 69.44 344 ILE A N 1
ATOM 2776 C CA . ILE A 1 344 ? -65.455 -16.171 81.805 1.00 69.44 344 ILE A CA 1
ATOM 2777 C C . ILE A 1 344 ? -64.690 -16.176 80.470 1.00 69.44 344 ILE A C 1
ATOM 2779 O O . ILE A 1 344 ? -65.306 -16.187 79.409 1.00 69.44 344 ILE A O 1
ATOM 2783 N N . GLN A 1 345 ? -63.355 -16.239 80.506 1.00 68.31 345 GLN A N 1
ATOM 2784 C CA . GLN A 1 345 ? -62.517 -16.292 79.301 1.00 68.31 345 GLN A CA 1
ATOM 2785 C C . GLN A 1 345 ? -62.690 -17.581 78.485 1.00 68.31 345 GLN A C 1
ATOM 2787 O O . GLN A 1 345 ? -62.533 -17.544 77.270 1.00 68.31 345 GLN A O 1
ATOM 2792 N N . LEU A 1 346 ? -63.039 -18.704 79.122 1.00 64.38 346 LEU A N 1
ATOM 2793 C CA . LEU A 1 346 ? -63.367 -19.958 78.429 1.00 64.38 346 LEU A CA 1
ATOM 2794 C C . LEU A 1 346 ? -64.697 -19.890 77.661 1.00 64.38 346 LEU A C 1
ATOM 2796 O O . LEU A 1 346 ? -64.867 -20.629 76.694 1.00 64.38 346 LEU A O 1
ATOM 2800 N N . TYR A 1 347 ? -65.626 -19.023 78.079 1.00 64.81 347 TYR A N 1
ATOM 2801 C CA . TYR A 1 347 ? -66.895 -18.785 77.381 1.00 64.81 347 TYR A CA 1
ATOM 2802 C C . TYR A 1 347 ? -66.823 -17.652 76.346 1.00 64.81 347 TYR A C 1
ATOM 2804 O O . TYR A 1 347 ? -67.744 -17.508 75.545 1.00 64.81 347 TYR A O 1
ATOM 2812 N N . ALA A 1 348 ? -65.745 -16.863 76.334 1.00 61.91 348 ALA A N 1
ATOM 2813 C CA . ALA A 1 348 ? -65.516 -15.828 75.332 1.00 61.91 348 ALA A CA 1
ATOM 2814 C C . ALA A 1 348 ? -64.993 -16.450 74.022 1.00 61.91 348 ALA A C 1
ATOM 2816 O O . ALA A 1 348 ? -64.106 -17.305 74.037 1.00 61.91 348 ALA A O 1
ATOM 2817 N N . ALA A 1 349 ? -65.543 -16.031 72.877 1.00 58.47 349 ALA A N 1
ATOM 2818 C CA . ALA A 1 349 ? -65.107 -16.507 71.564 1.00 58.47 349 ALA A CA 1
ATOM 2819 C C . ALA A 1 349 ? -63.604 -16.216 71.332 1.00 58.47 349 ALA A C 1
ATOM 2821 O O . ALA A 1 349 ? -63.099 -15.188 71.793 1.00 58.47 349 ALA A O 1
ATOM 2822 N N . PRO A 1 350 ? -62.861 -17.098 70.629 1.00 59.72 350 PRO A N 1
ATOM 2823 C CA . PRO A 1 350 ? -61.450 -16.864 70.343 1.00 59.72 350 PRO A CA 1
ATOM 2824 C C . PRO A 1 350 ? -61.272 -15.588 69.506 1.00 59.72 350 PRO A C 1
ATOM 2826 O O . PRO A 1 350 ? -62.108 -15.305 68.647 1.00 59.72 350 PRO A O 1
ATOM 2829 N N . PRO A 1 351 ? -60.175 -14.836 69.707 1.00 64.56 351 PRO A N 1
ATOM 2830 C CA . PRO A 1 351 ? -59.971 -13.572 69.014 1.00 64.56 351 PRO A CA 1
ATOM 2831 C C . PRO A 1 351 ? -59.906 -13.773 67.490 1.00 64.56 351 PRO A C 1
ATOM 2833 O O . PRO A 1 351 ? -59.358 -14.786 67.025 1.00 64.56 351 PRO A O 1
ATOM 2836 N N . PRO A 1 352 ? -60.416 -12.808 66.703 1.00 72.62 352 PRO A N 1
ATOM 2837 C CA . PRO A 1 352 ? -60.452 -12.911 65.253 1.00 72.62 352 PRO A CA 1
ATOM 2838 C C . PRO A 1 352 ? -59.049 -13.025 64.659 1.00 72.62 352 PRO A C 1
ATOM 2840 O O . PRO A 1 352 ? -58.065 -12.454 65.145 1.00 72.62 352 PRO A O 1
ATOM 2843 N N . ARG A 1 353 ? -58.930 -13.814 63.588 1.00 78.31 353 ARG A N 1
ATOM 2844 C CA . ARG A 1 353 ? -57.637 -14.049 62.936 1.00 78.31 353 ARG A CA 1
ATOM 2845 C C . ARG A 1 353 ? -57.219 -12.805 62.163 1.00 78.31 353 ARG A C 1
ATOM 2847 O O . ARG A 1 353 ? -57.971 -12.345 61.306 1.00 78.31 353 ARG A O 1
ATOM 2854 N N . LYS A 1 354 ? -55.988 -12.346 62.420 1.00 83.19 354 LYS A N 1
ATOM 2855 C CA . LYS A 1 354 ? -55.345 -11.199 61.755 1.00 83.19 354 LYS A CA 1
ATOM 2856 C C . LYS A 1 354 ? -55.559 -11.198 60.232 1.00 83.19 354 LYS A C 1
ATOM 2858 O O . LYS A 1 354 ? -55.556 -12.281 59.634 1.00 83.19 354 LYS A O 1
ATOM 2863 N N . PRO A 1 355 ? -55.657 -10.010 59.611 1.00 85.81 355 PRO A N 1
ATOM 2864 C CA . PRO A 1 355 ? -55.880 -9.900 58.180 1.00 85.81 355 PRO A CA 1
ATOM 2865 C C . PRO A 1 355 ? -54.676 -10.440 57.402 1.00 85.81 355 PRO A C 1
ATOM 2867 O O . PRO A 1 355 ? -53.518 -10.303 57.814 1.00 85.81 355 PRO A O 1
ATOM 2870 N N . ARG A 1 356 ? -54.954 -11.091 56.278 1.00 90.38 356 ARG A N 1
ATOM 2871 C CA . ARG A 1 356 ? -53.962 -11.673 55.372 1.00 90.38 356 ARG A CA 1
ATOM 2872 C C . ARG A 1 356 ? -53.522 -10.634 54.350 1.00 90.38 356 ARG A C 1
ATOM 2874 O O . ARG A 1 356 ? -54.333 -9.874 53.836 1.00 90.38 356 ARG A O 1
ATOM 2881 N N . SER A 1 357 ? -52.234 -10.634 54.014 1.00 91.75 357 SER A N 1
ATOM 2882 C CA . SER A 1 357 ? -51.712 -9.791 52.934 1.00 91.75 357 SER A CA 1
ATOM 2883 C C . SER A 1 357 ? -52.053 -10.355 51.551 1.00 91.75 357 SER A C 1
ATOM 2885 O O . SER A 1 357 ? -52.319 -11.553 51.407 1.00 91.75 357 SER A O 1
ATOM 2887 N N . ALA A 1 358 ? -51.963 -9.512 50.520 1.00 89.19 358 ALA A N 1
ATOM 2888 C CA . ALA A 1 358 ? -52.186 -9.878 49.121 1.00 89.19 358 ALA A CA 1
ATOM 2889 C C . ALA A 1 358 ? -51.339 -11.091 48.695 1.00 89.19 358 ALA A C 1
ATOM 2891 O O . ALA A 1 358 ? -51.861 -12.044 48.116 1.00 89.19 358 ALA A O 1
ATOM 2892 N N . TYR A 1 359 ? -50.060 -11.125 49.090 1.00 90.12 359 TYR A N 1
ATOM 2893 C CA . TYR A 1 359 ? -49.178 -12.268 48.836 1.00 90.12 359 TYR A CA 1
ATOM 2894 C C . TYR A 1 359 ? -49.645 -13.550 49.544 1.00 90.12 359 TYR A C 1
ATOM 2896 O O . TYR A 1 359 ? -49.592 -14.633 48.964 1.00 90.12 359 TYR A O 1
ATOM 2904 N N . VAL A 1 360 ? -50.142 -13.462 50.785 1.00 90.00 360 VAL A N 1
ATOM 2905 C CA . VAL A 1 360 ? -50.658 -14.638 51.507 1.00 90.00 360 VAL A CA 1
ATOM 2906 C C . VAL A 1 360 ? -51.893 -15.200 50.802 1.00 90.00 360 VAL A C 1
ATOM 2908 O O . VAL A 1 360 ? -51.974 -16.415 50.617 1.00 90.00 360 VAL A O 1
ATOM 2911 N N . LEU A 1 361 ? -52.818 -14.344 50.363 1.00 91.00 361 LEU A N 1
ATOM 2912 C CA . LEU A 1 361 ? -54.016 -14.748 49.618 1.00 91.00 361 LEU A CA 1
ATOM 2913 C C . LEU A 1 361 ? -53.658 -15.405 48.278 1.00 91.00 361 LEU A C 1
ATOM 2915 O O . LEU A 1 361 ? -54.141 -16.502 47.988 1.00 91.00 361 LEU A O 1
ATOM 2919 N N . PHE A 1 362 ? -52.736 -14.798 47.528 1.00 93.25 362 PHE A N 1
ATOM 2920 C CA . PHE A 1 362 ? -52.178 -15.373 46.306 1.00 93.25 362 PHE A CA 1
ATOM 2921 C C . PHE A 1 362 ? -51.542 -16.741 46.561 1.00 93.25 362 PHE A C 1
ATOM 2923 O O . PHE A 1 362 ? -51.860 -17.720 45.882 1.00 93.25 362 PHE A O 1
ATOM 2930 N N . SER A 1 363 ? -50.679 -16.829 47.580 1.00 91.25 363 SER A N 1
ATOM 2931 C CA . SER A 1 363 ? -49.962 -18.059 47.899 1.00 91.25 363 SER A CA 1
ATOM 2932 C C . SER A 1 363 ? -50.937 -19.185 48.221 1.00 91.25 363 SER A C 1
ATOM 2934 O O . SER A 1 363 ? -50.757 -20.284 47.722 1.00 91.25 363 SER A O 1
ATOM 2936 N N . LEU A 1 364 ? -52.015 -18.927 48.968 1.00 90.38 364 LEU A N 1
ATOM 2937 C CA . LEU A 1 364 ? -53.024 -19.934 49.299 1.00 90.38 364 LEU A CA 1
ATOM 2938 C C . LEU A 1 364 ? -53.788 -20.418 48.063 1.00 90.38 364 LEU A C 1
ATOM 2940 O O . LEU A 1 364 ? -53.990 -21.622 47.911 1.00 90.38 364 LEU A O 1
ATOM 2944 N N . ALA A 1 365 ? -54.174 -19.502 47.174 1.00 91.44 365 ALA A N 1
ATOM 2945 C CA . ALA A 1 365 ? -54.935 -19.832 45.974 1.00 91.44 365 ALA A CA 1
ATOM 2946 C C . ALA A 1 365 ? -54.099 -20.587 44.929 1.00 91.44 365 ALA A C 1
ATOM 2948 O O . ALA A 1 365 ? -54.595 -21.500 44.269 1.00 91.44 365 ALA A O 1
ATOM 2949 N N . LYS A 1 366 ? -52.820 -20.226 44.781 1.00 89.81 366 LYS A N 1
ATOM 2950 C CA . LYS A 1 366 ? -51.928 -20.798 43.763 1.00 89.81 366 LYS A CA 1
ATOM 2951 C C . LYS A 1 366 ? -51.079 -21.961 44.262 1.00 89.81 366 LYS A C 1
ATOM 2953 O O . LYS A 1 366 ? -50.580 -22.717 43.433 1.00 89.81 366 LYS A O 1
ATOM 2958 N N . ARG A 1 367 ? -50.967 -22.185 45.577 1.00 88.81 367 ARG A N 1
ATOM 2959 C CA . ARG A 1 367 ? -50.141 -23.258 46.165 1.00 88.81 367 ARG A CA 1
ATOM 2960 C C . ARG A 1 367 ? -50.407 -24.624 45.552 1.00 88.81 367 ARG A C 1
ATOM 2962 O O . ARG A 1 367 ? -49.456 -25.309 45.200 1.00 88.81 367 ARG A O 1
ATOM 2969 N N . ASN A 1 368 ? -51.673 -25.013 45.413 1.00 89.62 368 ASN A N 1
ATOM 2970 C CA . ASN A 1 368 ? -52.024 -26.331 44.878 1.00 89.62 368 ASN A CA 1
ATOM 2971 C C . ASN A 1 368 ? -51.696 -26.442 43.382 1.00 89.62 368 ASN A C 1
ATOM 2973 O O . ASN A 1 368 ? -51.216 -27.480 42.939 1.00 89.62 368 ASN A O 1
ATOM 2977 N N . GLN A 1 369 ? -51.884 -25.355 42.625 1.00 88.31 369 GLN A N 1
ATOM 2978 C CA . GLN A 1 369 ? -51.531 -25.294 41.206 1.00 88.31 369 GLN A CA 1
ATOM 2979 C C . GLN A 1 369 ? -50.012 -25.402 41.006 1.00 88.31 369 GLN A C 1
ATOM 2981 O O . GLN A 1 369 ? -49.552 -26.191 40.186 1.00 88.31 369 GLN A O 1
ATOM 2986 N N . VAL A 1 370 ? -49.227 -24.659 41.792 1.00 88.50 370 VAL A N 1
ATOM 2987 C CA . VAL A 1 370 ? -47.758 -24.702 41.728 1.00 88.50 370 VAL A CA 1
ATOM 2988 C C . VAL A 1 370 ? -47.233 -26.054 42.217 1.00 88.50 370 VAL A C 1
ATOM 2990 O O . VAL A 1 370 ? -46.362 -26.631 41.573 1.00 88.50 370 VAL A O 1
ATOM 2993 N N . ARG A 1 371 ? -47.824 -26.628 43.273 1.00 87.31 371 ARG A N 1
ATOM 2994 C CA . ARG A 1 371 ? -47.492 -27.976 43.761 1.00 87.31 371 ARG A CA 1
ATOM 2995 C C . ARG A 1 371 ? -47.727 -29.050 42.698 1.00 87.31 371 ARG A C 1
ATOM 2997 O O . ARG A 1 371 ? -46.913 -29.956 42.603 1.00 87.31 371 ARG A O 1
ATOM 3004 N N . ALA A 1 372 ? -48.790 -28.941 41.901 1.00 88.25 372 ALA A N 1
ATOM 3005 C CA . ALA A 1 372 ? -49.068 -29.880 40.814 1.00 88.25 372 ALA A CA 1
ATOM 3006 C C . ALA A 1 372 ? -48.067 -29.772 39.647 1.00 88.25 372 ALA A C 1
ATOM 3008 O O . ALA A 1 372 ? -47.862 -30.744 38.929 1.00 88.25 372 ALA A O 1
ATOM 3009 N N . SER A 1 373 ? -47.435 -28.607 39.466 1.00 87.25 373 SER A N 1
ATOM 3010 C CA . SER A 1 373 ? -46.391 -28.395 38.452 1.00 87.25 373 SER A CA 1
ATOM 3011 C C . SER A 1 373 ? -44.985 -28.816 38.900 1.00 87.25 373 SER A C 1
ATOM 3013 O O . SER A 1 373 ? -44.053 -28.777 38.101 1.00 87.25 373 SER A O 1
ATOM 3015 N N . MET A 1 374 ? -44.823 -29.193 40.171 1.00 84.44 374 MET A N 1
ATOM 3016 C CA . MET A 1 374 ? -43.541 -29.554 40.774 1.00 84.44 374 MET A CA 1
ATOM 3017 C C . MET A 1 374 ? -43.477 -31.056 41.093 1.00 84.44 374 MET A C 1
ATOM 3019 O O . MET A 1 374 ? -44.514 -31.669 41.358 1.00 84.44 374 MET A O 1
ATOM 3023 N N . PRO A 1 375 ? -42.275 -31.658 41.113 1.00 85.56 375 PRO A N 1
ATOM 3024 C CA . PRO A 1 375 ? -42.076 -33.027 41.584 1.00 85.56 375 PRO A CA 1
ATOM 3025 C C . PRO A 1 375 ? -42.659 -33.269 42.988 1.00 85.56 375 PRO A C 1
ATOM 3027 O O . PRO A 1 375 ? -42.626 -32.396 43.861 1.00 85.56 375 PRO A O 1
ATOM 3030 N N . ALA A 1 376 ? -43.197 -34.471 43.223 1.00 80.69 376 ALA A N 1
ATOM 3031 C CA . ALA A 1 376 ? -43.893 -34.812 44.469 1.00 80.69 376 ALA A CA 1
ATOM 3032 C C . ALA A 1 376 ? -42.988 -34.788 45.720 1.00 80.69 376 ALA A C 1
ATOM 3034 O O . ALA A 1 376 ? -43.486 -34.649 46.835 1.00 80.69 376 ALA A O 1
ATOM 3035 N N . ASP A 1 377 ? -41.672 -34.888 45.536 1.00 83.25 377 ASP A N 1
ATOM 3036 C CA . ASP A 1 377 ? -40.633 -34.851 46.570 1.00 83.25 377 ASP A CA 1
ATOM 3037 C C . ASP A 1 377 ? -40.154 -33.428 46.921 1.00 83.25 377 ASP A C 1
ATOM 3039 O O . ASP A 1 377 ? -39.377 -33.252 47.859 1.00 83.25 377 ASP A O 1
ATOM 3043 N N . THR A 1 378 ? -40.635 -32.396 46.217 1.00 83.38 378 THR A N 1
ATOM 3044 C CA . THR A 1 378 ? -40.198 -31.009 46.433 1.00 83.38 378 THR A CA 1
ATOM 3045 C C . THR A 1 378 ? -40.620 -30.509 47.821 1.00 83.38 378 THR A C 1
ATOM 3047 O O . THR A 1 378 ? -41.806 -30.518 48.176 1.00 83.38 378 THR A O 1
ATOM 3050 N N . GLY A 1 379 ? -39.667 -30.012 48.611 1.00 84.88 379 GLY A N 1
ATOM 3051 C CA . GLY A 1 379 ? -39.909 -29.525 49.968 1.00 84.88 379 GLY A CA 1
ATOM 3052 C C . GLY A 1 379 ? -40.857 -28.319 50.035 1.00 84.88 379 GLY A C 1
ATOM 3053 O O . GLY A 1 379 ? -41.159 -27.656 49.042 1.00 84.88 379 GLY A O 1
ATOM 3054 N N . ILE A 1 380 ? -41.360 -28.008 51.235 1.00 80.06 380 ILE A N 1
ATOM 3055 C CA . ILE A 1 380 ? -42.208 -26.818 51.455 1.00 80.06 380 ILE A CA 1
ATOM 3056 C C . ILE A 1 380 ? -41.417 -25.525 51.197 1.00 80.06 380 ILE A C 1
ATOM 3058 O O . ILE A 1 380 ? -41.990 -24.561 50.699 1.00 80.06 380 ILE A O 1
ATOM 3062 N N . VAL A 1 381 ? -40.113 -25.514 51.495 1.00 84.06 381 VAL A N 1
ATOM 3063 C CA . VAL A 1 381 ? -39.235 -24.352 51.277 1.00 84.06 381 VAL A CA 1
ATOM 3064 C C . VAL A 1 381 ? -39.151 -24.009 49.787 1.00 84.06 381 VAL A C 1
ATOM 3066 O O . VAL A 1 381 ? -39.427 -22.874 49.415 1.00 84.06 381 VAL A O 1
ATOM 3069 N N . ASP A 1 382 ? -38.897 -24.999 48.931 1.00 87.69 382 ASP A N 1
ATOM 3070 C CA . ASP A 1 382 ? -38.773 -24.796 47.482 1.00 87.69 382 ASP A CA 1
ATOM 3071 C C . ASP A 1 382 ? -40.106 -24.402 46.829 1.00 87.69 382 ASP A C 1
ATOM 3073 O O . ASP A 1 382 ? -40.147 -23.536 45.953 1.00 87.69 382 ASP A O 1
ATOM 3077 N N . LEU A 1 383 ? -41.225 -24.963 47.311 1.00 87.69 383 LEU A N 1
ATOM 3078 C CA . LEU A 1 383 ? -42.563 -24.543 46.884 1.00 87.69 383 LEU A CA 1
ATOM 3079 C C . LEU A 1 383 ? -42.818 -23.059 47.197 1.00 87.69 383 LEU A C 1
ATOM 3081 O O . LEU A 1 383 ? -43.382 -22.335 46.375 1.00 87.69 383 LEU A O 1
ATOM 3085 N N . MET A 1 384 ? -42.426 -22.603 48.391 1.00 85.38 384 MET A N 1
ATOM 3086 C CA . MET A 1 384 ? -42.602 -21.209 48.808 1.00 85.38 384 MET A CA 1
ATOM 3087 C C . MET A 1 384 ? -41.672 -20.259 48.044 1.00 85.38 384 MET A C 1
ATOM 3089 O O . MET A 1 384 ? -42.105 -19.167 47.670 1.00 85.38 384 MET A O 1
ATOM 3093 N N . SER A 1 385 ? -40.440 -20.678 47.740 1.00 90.44 385 SER A N 1
ATOM 3094 C CA . SER A 1 385 ? -39.533 -19.927 46.862 1.00 90.44 385 SER A CA 1
ATOM 3095 C C . SER A 1 385 ? -40.150 -19.734 45.477 1.00 90.44 385 SER A C 1
ATOM 3097 O O . SER A 1 385 ? -40.244 -18.604 45.001 1.00 90.44 385 SER A O 1
ATOM 3099 N N . ARG A 1 386 ? -40.711 -20.797 44.884 1.00 89.69 386 ARG A N 1
ATOM 3100 C CA . ARG A 1 386 ? -41.352 -20.715 43.565 1.00 89.69 386 ARG A CA 1
ATOM 3101 C C . ARG A 1 386 ? -42.588 -19.819 43.539 1.00 89.69 386 ARG A C 1
ATOM 3103 O O . ARG A 1 386 ? -42.801 -19.086 42.578 1.00 89.69 386 ARG A O 1
ATOM 3110 N N . LEU A 1 387 ? -43.406 -19.852 44.592 1.00 90.69 387 LEU A N 1
ATOM 3111 C CA . LEU A 1 387 ? -44.539 -18.931 44.736 1.00 90.69 387 LEU A CA 1
ATOM 3112 C C . LEU A 1 387 ? -44.076 -17.471 44.852 1.00 90.69 387 LEU A C 1
ATOM 3114 O O . LEU A 1 387 ? -44.752 -16.577 44.355 1.00 90.69 387 LEU A O 1
ATOM 3118 N N . THR A 1 388 ? -42.930 -17.224 45.489 1.00 91.00 388 THR A N 1
ATOM 3119 C CA . THR A 1 388 ? -42.351 -15.877 45.607 1.00 91.00 388 THR A CA 1
ATOM 3120 C C . THR A 1 388 ? -41.847 -15.360 44.264 1.00 91.00 388 THR A C 1
ATOM 3122 O O . THR A 1 388 ? -42.144 -14.223 43.916 1.00 91.00 388 THR A O 1
ATOM 3125 N N . GLU A 1 389 ? -41.163 -16.196 43.481 1.00 91.62 389 GLU A N 1
ATOM 3126 C CA . GLU A 1 389 ? -40.744 -15.856 42.113 1.00 91.62 389 GLU A CA 1
ATOM 3127 C C . GLU A 1 389 ? -41.945 -15.506 41.229 1.00 91.62 389 GLU A C 1
ATOM 3129 O O . GLU A 1 389 ? -41.980 -14.432 40.636 1.00 91.62 389 GLU A O 1
ATOM 3134 N N . LEU A 1 390 ? -42.982 -16.355 41.227 1.00 90.69 390 LEU A N 1
ATOM 3135 C CA . LEU A 1 390 ? -44.203 -16.105 40.455 1.00 90.69 390 LEU A CA 1
ATOM 3136 C C . LEU A 1 390 ? -44.883 -14.793 40.854 1.00 90.69 390 LEU A C 1
ATOM 3138 O O . LEU A 1 390 ? -45.408 -14.094 39.998 1.00 90.69 390 LEU A O 1
ATOM 3142 N N . TRP A 1 391 ? -44.873 -14.449 42.142 1.00 90.94 391 TRP A N 1
ATOM 3143 C CA . TRP A 1 391 ? -45.414 -13.178 42.613 1.00 90.94 391 TRP A CA 1
ATOM 3144 C C . TRP A 1 391 ? -44.578 -11.973 42.159 1.00 90.94 391 TRP A C 1
ATOM 3146 O O . TRP A 1 391 ? -45.140 -10.923 41.850 1.00 90.94 391 TRP A O 1
ATOM 3156 N N . LEU A 1 392 ? -43.248 -12.092 42.122 1.00 91.25 392 LEU A N 1
ATOM 3157 C CA . LEU A 1 392 ? -42.364 -11.011 41.677 1.00 91.25 392 LEU A CA 1
ATOM 3158 C C . LEU A 1 392 ? -42.482 -10.757 40.169 1.00 91.25 392 LEU A C 1
ATOM 3160 O O . LEU A 1 392 ? -42.510 -9.593 39.773 1.00 91.25 392 LEU A O 1
ATOM 3164 N N . ASP A 1 393 ? -42.647 -11.815 39.373 1.00 92.00 393 ASP A N 1
ATOM 3165 C CA . ASP A 1 393 ? -42.784 -11.743 37.911 1.00 92.00 393 ASP A CA 1
ATOM 3166 C C . ASP A 1 393 ? -44.163 -11.245 37.440 1.00 92.00 393 ASP A C 1
ATOM 3168 O O . ASP A 1 393 ? -44.327 -10.856 36.283 1.00 92.00 393 ASP A O 1
ATOM 3172 N N . MET A 1 394 ? -45.174 -11.242 38.316 1.00 90.38 394 MET A N 1
ATOM 3173 C CA . MET A 1 394 ? -46.508 -10.738 37.981 1.00 90.38 394 MET A CA 1
ATOM 3174 C C . MET A 1 394 ? -46.513 -9.221 37.766 1.00 90.38 394 MET A C 1
ATOM 3176 O O . MET A 1 394 ? -45.951 -8.453 38.558 1.00 90.38 394 MET A O 1
ATOM 3180 N N . SER A 1 395 ? -47.238 -8.786 36.732 1.00 91.25 395 SER A N 1
ATOM 3181 C CA . SER A 1 395 ? -47.483 -7.369 36.478 1.00 91.25 395 SER A CA 1
ATOM 3182 C C . SER A 1 395 ? -48.358 -6.748 37.574 1.00 91.25 395 SER A C 1
ATOM 3184 O O . SER A 1 395 ? -49.109 -7.443 38.263 1.00 91.25 395 SER A O 1
ATOM 3186 N N . GLU A 1 396 ? -48.303 -5.424 37.730 1.00 85.00 396 GLU A N 1
ATOM 3187 C CA . GLU A 1 396 ? -49.176 -4.711 38.678 1.00 85.00 396 GLU A CA 1
ATOM 3188 C C . GLU A 1 396 ? -50.669 -4.925 38.368 1.00 85.00 396 GLU A C 1
ATOM 3190 O O . GLU A 1 396 ? -51.485 -5.013 39.284 1.00 85.00 396 GLU A O 1
ATOM 3195 N N . ALA A 1 397 ? -51.025 -5.109 37.090 1.00 87.94 397 ALA A N 1
ATOM 3196 C CA . ALA A 1 397 ? -52.390 -5.434 36.678 1.00 87.94 397 ALA A CA 1
ATOM 3197 C C . ALA A 1 397 ? -52.832 -6.824 37.173 1.00 87.94 397 ALA A C 1
ATOM 3199 O O . ALA A 1 397 ? -53.955 -6.981 37.648 1.00 87.94 397 ALA A O 1
ATOM 3200 N N . ASP A 1 398 ? -51.938 -7.816 37.143 1.00 88.38 398 ASP A N 1
ATOM 3201 C CA . ASP A 1 398 ? -52.227 -9.171 37.631 1.00 88.38 398 ASP A CA 1
ATOM 3202 C C . ASP A 1 398 ? -52.245 -9.252 39.167 1.00 88.38 398 ASP A C 1
ATOM 3204 O O . ASP A 1 398 ? -52.858 -10.154 39.748 1.00 88.38 398 ASP A O 1
ATOM 3208 N N . LYS A 1 399 ? -51.572 -8.312 39.845 1.00 91.31 399 LYS A N 1
ATOM 3209 C CA . LYS A 1 399 ? -51.570 -8.184 41.310 1.00 91.31 399 LYS A CA 1
ATOM 3210 C C . LYS A 1 399 ? -52.808 -7.465 41.850 1.00 91.31 399 LYS A C 1
ATOM 3212 O O . LYS A 1 399 ? -53.185 -7.720 42.996 1.00 91.31 399 LYS A O 1
ATOM 3217 N N . ALA A 1 400 ? -53.464 -6.624 41.047 1.00 91.94 400 ALA A N 1
ATOM 3218 C CA . ALA A 1 400 ? -54.610 -5.811 41.465 1.00 91.94 400 ALA A CA 1
ATOM 3219 C C . ALA A 1 400 ? -55.736 -6.603 42.173 1.00 91.94 400 ALA A C 1
ATOM 3221 O O . ALA A 1 400 ? -56.128 -6.192 43.269 1.00 91.94 400 ALA A O 1
ATOM 3222 N N . PRO A 1 401 ? -56.182 -7.783 41.684 1.00 92.44 401 PRO A N 1
ATOM 3223 C CA . PRO A 1 401 ? -57.231 -8.558 42.358 1.00 92.44 401 PRO A CA 1
ATOM 3224 C C . PRO A 1 401 ? -56.837 -9.030 43.767 1.00 92.44 401 PRO A C 1
ATOM 3226 O O . PRO A 1 401 ? -57.684 -9.184 44.646 1.00 92.44 401 PRO A O 1
ATOM 3229 N N . TRP A 1 402 ? -55.543 -9.262 44.009 1.00 94.06 402 TRP A N 1
ATOM 3230 C CA . TRP A 1 402 ? -55.042 -9.706 45.311 1.00 94.06 402 TRP A CA 1
ATOM 3231 C C . TRP A 1 402 ? -54.956 -8.560 46.317 1.00 94.06 402 TRP A C 1
ATOM 3233 O O . TRP A 1 402 ? -55.173 -8.781 47.509 1.00 94.06 402 TRP A O 1
ATOM 3243 N N . TYR A 1 403 ? -54.677 -7.342 45.848 1.00 90.94 403 TYR A N 1
ATOM 3244 C CA . TYR A 1 403 ? -54.749 -6.138 46.675 1.00 90.94 403 TYR A CA 1
ATOM 3245 C C . TYR A 1 403 ? -56.194 -5.792 47.049 1.00 90.94 403 TYR A C 1
ATOM 3247 O O . TYR A 1 403 ? -56.462 -5.491 48.210 1.00 90.94 403 TYR A O 1
ATOM 3255 N N . GLU A 1 404 ? -57.144 -5.933 46.122 1.00 90.50 404 GLU A N 1
ATOM 3256 C CA . GLU A 1 404 ? -58.573 -5.794 46.434 1.00 90.50 404 GLU A CA 1
ATOM 3257 C C . GLU A 1 404 ? -59.030 -6.836 47.465 1.00 90.50 404 GLU A C 1
ATOM 3259 O O . GLU A 1 404 ? -59.682 -6.497 48.454 1.00 90.50 404 GLU A O 1
ATOM 3264 N N . ALA A 1 405 ? -58.624 -8.099 47.297 1.00 89.94 405 ALA A N 1
ATOM 3265 C CA . ALA A 1 405 ? -58.941 -9.165 48.244 1.00 89.94 405 ALA A CA 1
ATOM 3266 C C . ALA A 1 405 ? -58.328 -8.933 49.641 1.00 89.94 405 ALA A C 1
ATOM 3268 O O . ALA A 1 405 ? -58.945 -9.289 50.645 1.00 89.94 405 ALA A O 1
ATOM 3269 N N . GLN A 1 406 ? -57.145 -8.310 49.726 1.00 93.19 406 GLN A N 1
ATOM 3270 C CA . GLN A 1 406 ? -56.545 -7.899 50.999 1.00 93.19 406 GLN A CA 1
ATOM 3271 C C . GLN A 1 406 ? -57.409 -6.850 51.713 1.00 93.19 406 GLN A C 1
ATOM 3273 O O . GLN A 1 406 ? -57.624 -6.963 52.918 1.00 93.19 406 GLN A O 1
ATOM 3278 N N . GLU A 1 407 ? -57.920 -5.847 50.996 1.00 89.12 407 GLU A N 1
ATOM 3279 C CA . GLU A 1 407 ? -58.795 -4.829 51.592 1.00 89.12 407 GLU A CA 1
ATOM 3280 C C . GLU A 1 407 ? -60.132 -5.424 52.061 1.00 89.12 407 GLU A C 1
ATOM 3282 O O . GLU A 1 407 ? -60.657 -5.025 53.100 1.00 89.12 407 GLU A O 1
ATOM 3287 N N . VAL A 1 408 ? -60.663 -6.427 51.353 1.00 90.44 408 VAL A N 1
ATOM 3288 C CA . VAL A 1 408 ? -61.845 -7.181 51.805 1.00 90.44 408 VAL A CA 1
ATOM 3289 C C . VAL A 1 408 ? -61.548 -7.972 53.084 1.00 90.44 408 VAL A C 1
ATOM 3291 O O . VAL A 1 408 ? -62.336 -7.915 54.027 1.00 90.44 408 VAL A O 1
ATOM 3294 N N . ASP A 1 409 ? -60.412 -8.672 53.163 1.00 87.31 409 ASP A N 1
ATOM 3295 C CA . ASP A 1 409 ? -60.042 -9.441 54.362 1.00 87.31 409 ASP A CA 1
ATOM 3296 C C . ASP A 1 409 ? -59.716 -8.539 55.564 1.00 87.31 409 ASP A C 1
ATOM 3298 O O . ASP A 1 409 ? -59.974 -8.908 56.710 1.00 87.31 409 ASP A O 1
ATOM 3302 N N . LYS A 1 410 ? -59.203 -7.332 55.305 1.00 88.62 410 LYS A N 1
ATOM 3303 C CA . LYS A 1 410 ? -59.030 -6.287 56.315 1.00 88.62 410 LYS A CA 1
ATOM 3304 C C . LYS A 1 410 ? -60.375 -5.828 56.874 1.00 88.62 410 LYS A C 1
ATOM 3306 O O . LYS A 1 410 ? -60.539 -5.838 58.086 1.00 88.62 410 LYS A O 1
ATOM 3311 N N . LYS A 1 411 ? -61.356 -5.541 56.010 1.00 88.25 411 LYS A N 1
ATOM 3312 C CA . LYS A 1 411 ? -62.726 -5.210 56.441 1.00 88.25 411 LYS A CA 1
ATOM 3313 C C . LYS A 1 411 ? -63.369 -6.345 57.237 1.00 88.25 411 LYS A C 1
ATOM 3315 O O . LYS A 1 411 ? -63.969 -6.071 58.265 1.00 88.25 411 LYS A O 1
ATOM 3320 N N . ARG A 1 412 ? -63.195 -7.607 56.816 1.00 90.56 412 ARG A N 1
ATOM 3321 C CA . ARG A 1 412 ? -63.626 -8.783 57.596 1.00 90.56 412 ARG A CA 1
ATOM 3322 C C . ARG A 1 412 ? -63.026 -8.750 58.999 1.00 90.56 412 ARG A C 1
ATOM 3324 O O . ARG A 1 412 ? -63.759 -8.910 59.962 1.00 90.56 412 ARG A O 1
ATOM 3331 N N . TYR A 1 413 ? -61.709 -8.567 59.111 1.00 86.50 413 TYR A N 1
ATOM 3332 C CA . TYR A 1 413 ? -61.044 -8.518 60.412 1.00 86.50 413 TYR A CA 1
ATOM 3333 C C . TYR A 1 413 ? -61.541 -7.354 61.270 1.00 86.50 413 TYR A C 1
ATOM 3335 O O . TYR A 1 413 ? -61.775 -7.564 62.452 1.00 86.50 413 TYR A O 1
ATOM 3343 N N . ASP A 1 414 ? -61.728 -6.168 60.692 1.00 81.94 414 ASP A N 1
ATOM 3344 C CA . ASP A 1 414 ? -62.229 -4.999 61.417 1.00 81.94 414 ASP A CA 1
ATOM 3345 C C . ASP A 1 414 ? -63.665 -5.243 61.923 1.00 81.94 414 ASP A C 1
ATOM 3347 O O . ASP A 1 414 ? -63.933 -5.012 63.097 1.00 81.94 414 ASP A O 1
ATOM 3351 N N . THR A 1 415 ? -64.551 -5.826 61.102 1.00 82.19 415 THR A N 1
ATOM 3352 C CA . THR A 1 415 ? -65.908 -6.228 61.522 1.00 82.19 415 THR A CA 1
ATOM 3353 C C . THR A 1 415 ? -65.884 -7.324 62.587 1.00 82.19 415 THR A C 1
ATOM 3355 O O . THR A 1 415 ? -66.549 -7.192 63.606 1.00 82.19 415 THR A O 1
ATOM 3358 N N . GLU A 1 416 ? -65.090 -8.384 62.412 1.00 81.56 416 GLU A N 1
ATOM 3359 C CA . GLU A 1 416 ? -64.973 -9.447 63.419 1.00 81.56 416 GLU A CA 1
ATOM 3360 C C . GLU A 1 416 ? -64.342 -8.931 64.728 1.00 81.56 416 GLU A C 1
ATOM 3362 O O . GLU A 1 416 ? -64.626 -9.458 65.800 1.00 81.56 416 GLU A O 1
ATOM 3367 N N . LEU A 1 417 ? -63.467 -7.921 64.662 1.00 78.12 417 LEU A N 1
ATOM 3368 C CA . LEU A 1 417 ? -62.861 -7.274 65.827 1.00 78.12 417 LEU A CA 1
ATOM 3369 C C . LEU A 1 417 ? -63.859 -6.362 66.549 1.00 78.12 417 LEU A C 1
ATOM 3371 O O . LEU A 1 417 ? -63.864 -6.354 67.777 1.00 78.12 417 LEU A O 1
ATOM 3375 N N . GLU A 1 418 ? -64.699 -5.636 65.810 1.00 72.75 418 GLU A N 1
ATOM 3376 C CA . GLU A 1 418 ? -65.835 -4.880 66.352 1.00 72.75 418 GLU A CA 1
ATOM 3377 C C . GLU A 1 418 ? -66.867 -5.819 67.002 1.00 72.75 418 GLU A C 1
ATOM 3379 O O . GLU A 1 418 ? -67.315 -5.562 68.114 1.00 72.75 418 GLU A O 1
ATOM 3384 N N . GLU A 1 419 ? -67.184 -6.953 66.371 1.00 66.56 419 GLU A N 1
ATOM 3385 C CA . GLU A 1 419 ? -68.103 -7.967 66.910 1.00 66.56 419 GLU A CA 1
ATOM 3386 C C . GLU A 1 419 ? -67.534 -8.709 68.130 1.00 66.56 419 GLU A C 1
ATOM 3388 O O . GLU A 1 419 ? -68.278 -9.052 69.051 1.00 66.56 419 GLU A O 1
ATOM 3393 N N . ALA A 1 420 ? -66.222 -8.963 68.160 1.00 62.94 420 ALA A N 1
ATOM 3394 C CA . ALA A 1 420 ? -65.542 -9.600 69.289 1.00 62.94 420 ALA A CA 1
ATOM 3395 C C . ALA A 1 420 ? -65.272 -8.634 70.457 1.00 62.94 420 ALA A C 1
ATOM 3397 O O . ALA A 1 420 ? -64.903 -9.083 71.545 1.00 62.94 420 ALA A O 1
ATOM 3398 N N . ASN A 1 421 ? -65.444 -7.327 70.242 1.00 52.88 421 ASN A N 1
ATOM 3399 C CA . ASN A 1 421 ? -65.258 -6.284 71.245 1.00 52.88 421 ASN A CA 1
ATOM 3400 C C . ASN A 1 421 ? -66.437 -5.278 71.226 1.00 52.88 421 ASN A C 1
ATOM 3402 O O . ASN A 1 421 ? -66.212 -4.097 70.942 1.00 52.88 421 ASN A O 1
ATOM 3406 N N . PRO A 1 422 ? -67.682 -5.741 71.485 1.00 45.47 422 PRO A N 1
ATOM 3407 C CA . PRO A 1 422 ? -68.906 -4.975 71.240 1.00 45.47 422 PRO A CA 1
ATOM 3408 C C . PRO A 1 422 ? -69.113 -3.769 72.159 1.00 45.47 422 PRO A C 1
ATOM 3410 O O . PRO A 1 422 ? -68.746 -3.787 73.357 1.00 45.47 422 PRO A O 1
#

Foldseek 3Di:
DDLLQPQPVVLLVVLVVQQVVQVVVCVVVVHDDDPPDGSDDPVSVVVNVVSVVLTRPVQDPVLSVLLLVVCLAVNLVPLVVSCVVSVHDSVVSVSSSVCCVVVVVSDPCSVVSVVSSVNSVVVVVVQVLLLVLLVVQCVVDPDQLPPRDQDDDPDPDPQDDPNRLSLLSVLCNVCHQPCLVVSLVCCCVDPVNVVVPSSNVDDSVRSNVSNVVRSVSSNVVVVVVVVVVVVVVVVVVVVVVVVVVVVVVVVVVVVVVVVVVVVVVVVVVVVVVVVVVVVVVVVVVVVVVVVVVVPDDDDDPDPVLLVVLVVLVVPDPDLDLLVSLVVSCVVPVPDDSVNSSVSVVVVQDDQDDDQDALLRVQCVVCLVVLCVVDDVPDDPVVSVVVSVVVVVPDDPVRSVVSRVVSVVSVVVNVVSNVVSRD